Protein AF-A0A9D5U4F7-F1 (afdb_monomer)

Nearest PDB structures (foldseek):
  3nb6-assembly1_A-2  TM=9.562E-01  e=4.832E-17  Aquifex aeolicus
  2oqo-assembly1_A-2  TM=9.606E-01  e=8.801E-17  Aquifex aeolicus VF5
  3d3h-assembly1_A-2  TM=9.592E-01  e=6.984E-16  Aquifex aeolicus
  3dwk-assembly3_C  TM=5.658E-01  e=3.679E-17  Staphylococcus aureus subsp. aureus COL
  3dwk-assembly2_B  TM=5.567E-01  e=3.885E-17  Staphylococcus aureus subsp. aureus COL

Structure (mmCIF, N/CA/C/O backbone):
data_AF-A0A9D5U4F7-F1
#
_entry.id   AF-A0A9D5U4F7-F1
#
loop_
_atom_site.group_PDB
_atom_site.id
_atom_site.type_symbol
_atom_site.label_atom_id
_atom_site.label_alt_id
_atom_site.label_comp_id
_atom_site.label_asym_id
_atom_site.label_entity_id
_atom_site.label_seq_id
_atom_site.pdbx_PDB_ins_code
_atom_site.Cartn_x
_atom_site.Cartn_y
_atom_site.Cartn_z
_atom_site.occupancy
_atom_site.B_iso_or_equiv
_atom_site.auth_seq_id
_atom_site.auth_comp_id
_atom_site.auth_asym_id
_atom_site.auth_atom_id
_atom_site.pdbx_PDB_model_num
ATOM 1 N N . MET A 1 1 ? -45.284 -42.918 117.172 1.00 39.88 1 MET A N 1
ATOM 2 C CA . MET A 1 1 ? -44.392 -43.970 116.639 1.00 39.88 1 MET A CA 1
ATOM 3 C C . MET A 1 1 ? -43.752 -43.492 115.334 1.00 39.88 1 MET A C 1
ATOM 5 O O . MET A 1 1 ? -44.477 -43.118 114.431 1.00 39.88 1 MET A O 1
ATOM 9 N N . LEU A 1 2 ? -42.412 -43.525 115.285 1.00 42.97 2 LEU A N 1
ATOM 10 C CA . LEU A 1 2 ? -41.530 -43.854 114.144 1.00 42.97 2 LEU A CA 1
ATOM 11 C C . LEU A 1 2 ? -41.512 -43.030 112.828 1.00 42.97 2 LEU A C 1
ATOM 13 O O . LEU A 1 2 ? -42.333 -43.241 111.948 1.00 42.97 2 LEU A O 1
ATOM 17 N N . ARG A 1 3 ? -40.383 -42.309 112.652 1.00 39.97 3 ARG A N 1
ATOM 18 C CA . ARG A 1 3 ? -39.418 -42.250 111.504 1.00 39.97 3 ARG A CA 1
ATOM 19 C C . ARG A 1 3 ? -39.097 -40.802 111.094 1.00 39.97 3 ARG A C 1
ATOM 21 O O . ARG A 1 3 ? -39.955 -40.081 110.624 1.00 39.97 3 ARG A O 1
ATOM 28 N N . LYS A 1 4 ? -37.924 -40.271 111.465 1.00 44.06 4 LYS A N 1
ATOM 29 C CA . LYS A 1 4 ? -36.566 -40.411 110.871 1.00 44.06 4 LYS A CA 1
ATOM 30 C C . LYS A 1 4 ? -36.305 -39.491 109.658 1.00 44.06 4 LYS A C 1
ATOM 32 O O . LYS A 1 4 ? -36.688 -39.829 108.553 1.00 44.06 4 LYS A O 1
ATOM 37 N N . ARG A 1 5 ? -35.433 -38.502 109.927 1.00 40.47 5 ARG A N 1
ATOM 38 C CA . ARG A 1 5 ? -34.208 -38.094 109.192 1.00 40.47 5 ARG A CA 1
ATOM 39 C C . ARG A 1 5 ? -34.311 -37.478 107.786 1.00 40.47 5 ARG A C 1
ATOM 41 O O . ARG A 1 5 ? -35.040 -37.958 106.938 1.00 40.47 5 ARG A O 1
ATOM 48 N N . SER A 1 6 ? -33.318 -36.602 107.540 1.00 38.28 6 SER A N 1
ATOM 49 C CA . SER A 1 6 ? -32.825 -36.095 106.241 1.00 38.28 6 SER A CA 1
ATOM 50 C C . SER A 1 6 ? -33.600 -34.857 105.774 1.00 38.28 6 SER A C 1
ATOM 52 O O . SER A 1 6 ? -34.804 -34.929 105.640 1.00 38.28 6 SER A O 1
ATOM 54 N N . GLN A 1 7 ? -33.043 -33.661 105.585 1.00 40.91 7 GLN A N 1
ATOM 55 C CA . GLN A 1 7 ? -31.764 -33.262 104.994 1.00 40.91 7 GLN A CA 1
ATOM 56 C C . GLN A 1 7 ? -31.444 -31.842 105.512 1.00 40.91 7 GLN A C 1
ATOM 58 O O . GLN A 1 7 ? -32.323 -30.994 105.593 1.00 40.91 7 GLN A O 1
ATOM 63 N N . ARG A 1 8 ? -30.240 -31.623 106.054 1.00 36.81 8 ARG A N 1
ATOM 64 C CA . ARG A 1 8 ? -29.193 -30.778 105.438 1.00 36.81 8 ARG A CA 1
ATOM 65 C C . ARG A 1 8 ? -29.660 -29.344 105.158 1.00 36.81 8 ARG A C 1
ATOM 67 O O . ARG A 1 8 ? -30.372 -29.082 104.209 1.00 36.81 8 ARG A O 1
ATOM 74 N N . GLN A 1 9 ? -29.289 -28.431 106.052 1.00 36.09 9 GLN A N 1
ATOM 75 C CA . GLN A 1 9 ? -28.146 -27.524 105.857 1.00 36.09 9 GLN A CA 1
ATOM 76 C C . GLN A 1 9 ? -28.488 -26.331 104.965 1.00 36.09 9 GLN A C 1
ATOM 78 O O . GLN A 1 9 ? -28.710 -26.496 103.776 1.00 36.09 9 GLN A O 1
ATOM 83 N N . LYS A 1 10 ? -28.288 -25.145 105.557 1.00 39.25 10 LYS A N 1
ATOM 84 C CA . LYS A 1 10 ? -28.115 -23.841 104.903 1.00 39.25 10 LYS A CA 1
ATOM 85 C C . LYS A 1 10 ? -29.409 -23.254 104.320 1.00 39.25 10 LYS A C 1
ATOM 87 O O . LYS A 1 10 ? -30.160 -23.922 103.642 1.00 39.25 10 LYS A O 1
ATOM 92 N N . ALA A 1 11 ? -29.717 -21.987 104.514 1.00 38.16 11 ALA A N 1
ATOM 93 C CA . ALA A 1 11 ? -29.104 -20.989 105.363 1.00 38.16 11 ALA A CA 1
ATOM 94 C C . ALA A 1 11 ? -30.145 -19.895 105.602 1.00 38.16 11 ALA A C 1
ATOM 96 O O . ALA A 1 11 ? -30.956 -19.576 104.738 1.00 38.16 11 ALA A O 1
ATOM 97 N N . ARG A 1 12 ? -30.075 -19.327 106.805 1.00 44.12 12 ARG A N 1
ATOM 98 C CA . ARG A 1 12 ? -30.523 -17.971 107.123 1.00 44.12 12 ARG A CA 1
ATOM 99 C C . ARG A 1 12 ? -30.082 -16.993 106.029 1.00 44.12 12 ARG A C 1
ATOM 101 O O . ARG A 1 12 ? -28.881 -16.902 105.799 1.00 44.12 12 ARG A O 1
ATOM 108 N N . ALA A 1 13 ? -31.029 -16.265 105.443 1.00 41.53 13 ALA A N 1
ATOM 109 C CA . ALA A 1 13 ? -30.915 -14.848 105.073 1.00 41.53 13 ALA A CA 1
ATOM 110 C C . ALA A 1 13 ? -32.144 -14.426 104.244 1.00 41.53 13 ALA A C 1
ATOM 112 O O . ALA A 1 13 ? -32.143 -14.474 103.021 1.00 41.53 13 ALA A O 1
ATOM 113 N N . ALA A 1 14 ? -33.196 -14.014 104.939 1.00 41.78 14 ALA A N 1
ATOM 114 C CA . ALA A 1 14 ? -34.310 -13.215 104.435 1.00 41.78 14 ALA A CA 1
ATOM 115 C C . ALA A 1 14 ? -34.317 -11.987 105.368 1.00 41.78 14 ALA A C 1
ATOM 117 O O . ALA A 1 14 ? -34.190 -12.172 106.574 1.00 41.78 14 ALA A O 1
ATOM 118 N N . THR A 1 15 ? -34.343 -10.720 104.973 1.00 41.03 15 THR A N 1
ATOM 119 C CA . THR A 1 15 ? -34.657 -10.052 103.711 1.00 41.03 15 THR A CA 1
ATOM 120 C C . THR A 1 15 ? -34.052 -8.649 103.844 1.00 41.03 15 THR A C 1
ATOM 122 O O . THR A 1 15 ? -34.339 -7.971 104.829 1.00 41.03 15 THR A O 1
ATOM 125 N N . GLN A 1 16 ? -33.214 -8.206 102.904 1.00 43.56 16 GLN A N 1
ATOM 126 C CA . GLN A 1 16 ? -32.783 -6.806 102.806 1.00 43.56 16 GLN A CA 1
ATOM 127 C C . GLN A 1 16 ? -33.461 -6.188 101.582 1.00 43.56 16 GLN A C 1
ATOM 129 O O . GLN A 1 16 ? -33.411 -6.737 100.484 1.00 43.56 16 GLN A O 1
ATOM 134 N N . VAL A 1 17 ? -34.161 -5.085 101.824 1.00 49.75 17 VAL A N 1
ATOM 135 C CA . VAL A 1 17 ? -34.948 -4.309 100.863 1.00 49.75 17 VAL A CA 1
ATOM 136 C C . VAL A 1 17 ? -34.015 -3.691 99.815 1.00 49.75 17 VAL A C 1
ATOM 138 O O . VAL A 1 17 ? -33.079 -2.980 100.173 1.00 49.75 17 VAL A O 1
ATOM 141 N N . ALA A 1 18 ? -34.266 -3.963 98.532 1.00 42.72 18 ALA A N 1
ATOM 142 C CA . ALA A 1 18 ? -33.526 -3.391 97.408 1.00 42.72 18 ALA A CA 1
ATOM 143 C C . ALA A 1 18 ? -34.129 -2.037 96.985 1.00 42.72 18 ALA A C 1
ATOM 145 O O . ALA A 1 18 ? -35.325 -1.942 96.708 1.00 42.72 18 ALA A O 1
ATOM 146 N N . ALA A 1 19 ? -33.288 -1.002 96.937 1.00 50.06 19 ALA A N 1
ATOM 147 C CA . ALA A 1 19 ? -33.568 0.295 96.319 1.00 50.06 19 ALA A CA 1
ATOM 148 C C . ALA A 1 19 ? -33.338 0.224 94.789 1.00 50.06 19 ALA A C 1
ATOM 150 O O . ALA A 1 19 ? -32.567 -0.628 94.344 1.00 50.06 19 ALA A O 1
ATOM 151 N N . PRO A 1 20 ? -33.975 1.086 93.970 1.00 50.06 20 PRO A N 1
ATOM 152 C CA . PRO A 1 20 ? -33.867 1.010 92.514 1.00 50.06 20 PRO A CA 1
ATOM 153 C C . PRO A 1 20 ? -32.478 1.456 92.029 1.00 50.06 20 PRO A C 1
ATOM 155 O O . PRO A 1 20 ? -31.999 2.530 92.393 1.00 50.06 20 PRO A O 1
ATOM 158 N N . GLU A 1 21 ? -31.839 0.630 91.196 1.00 51.25 21 GLU A N 1
ATOM 159 C CA . GLU A 1 21 ? -30.579 0.948 90.516 1.00 51.25 21 GLU A CA 1
ATOM 160 C C . GLU A 1 21 ? -30.762 2.108 89.523 1.00 51.25 21 GLU A C 1
ATOM 162 O O . GLU A 1 21 ? -31.685 2.131 88.706 1.00 51.25 21 GLU A O 1
ATOM 167 N N . SER A 1 22 ? -29.855 3.080 89.582 1.00 58.41 22 SER A N 1
ATOM 168 C CA . SER A 1 22 ? -29.706 4.150 88.598 1.00 58.41 22 SER A CA 1
ATOM 169 C C . SER A 1 22 ? -29.160 3.605 87.265 1.00 58.41 22 SER A C 1
ATOM 171 O O . SER A 1 22 ? -28.350 2.675 87.264 1.00 58.41 22 SER A O 1
ATOM 173 N N . PRO A 1 23 ? -29.566 4.165 86.106 1.00 62.59 23 PRO A N 1
ATOM 174 C CA . PRO A 1 23 ? -29.132 3.651 84.810 1.00 62.59 23 PRO A CA 1
ATOM 175 C C . PRO A 1 23 ? -27.621 3.871 84.599 1.00 62.59 23 PRO A C 1
ATOM 177 O O . PRO A 1 23 ? -27.076 4.885 85.050 1.00 62.59 23 PRO A O 1
ATOM 180 N N . PRO A 1 24 ? -26.925 2.958 83.893 1.00 63.41 24 PRO A N 1
ATOM 181 C CA . PRO A 1 24 ? -25.487 3.059 83.677 1.00 63.41 24 PRO A CA 1
ATOM 182 C C . PRO A 1 24 ? -25.138 4.276 82.800 1.00 63.41 24 PRO A C 1
ATOM 184 O O . PRO A 1 24 ? -25.905 4.641 81.903 1.00 63.41 24 PRO A O 1
ATOM 187 N N . PRO A 1 25 ? -23.970 4.914 83.004 1.00 59.31 25 PRO A N 1
ATOM 188 C CA . PRO A 1 25 ? -23.570 6.070 82.213 1.00 59.31 25 PRO A CA 1
ATOM 189 C C . PRO A 1 25 ? -23.329 5.664 80.752 1.00 59.31 25 PRO A C 1
ATOM 191 O O . PRO A 1 25 ? -22.625 4.694 80.468 1.00 59.31 25 PRO A O 1
ATOM 194 N N . ALA A 1 26 ? -23.886 6.433 79.813 1.00 62.81 26 ALA A N 1
ATOM 195 C CA . ALA A 1 26 ? -23.718 6.208 78.380 1.00 62.81 26 ALA A CA 1
ATOM 196 C C . ALA A 1 26 ? -22.226 6.143 77.991 1.00 62.81 26 ALA A C 1
ATOM 198 O O . ALA A 1 26 ? -21.452 7.073 78.250 1.00 62.81 26 ALA A O 1
ATOM 199 N N . ALA A 1 27 ? -21.826 5.040 77.351 1.00 60.78 27 ALA A N 1
ATOM 200 C CA . ALA A 1 27 ? -20.460 4.806 76.900 1.00 60.78 27 ALA A CA 1
ATOM 201 C C . ALA A 1 27 ? -20.005 5.922 75.942 1.00 60.78 27 ALA A C 1
ATOM 203 O O . ALA A 1 27 ? -20.540 6.095 74.845 1.00 60.78 27 ALA A O 1
ATOM 204 N N . ARG A 1 28 ? -18.993 6.698 76.349 1.00 59.66 28 ARG A N 1
ATOM 205 C CA . ARG A 1 28 ? -18.384 7.726 75.492 1.00 59.66 28 ARG A CA 1
ATOM 206 C C . ARG A 1 28 ? -17.722 7.038 74.285 1.00 59.66 28 ARG A C 1
ATOM 208 O O . ARG A 1 28 ? -16.939 6.111 74.493 1.00 59.66 28 ARG A O 1
ATOM 215 N N . PRO A 1 29 ? -17.968 7.478 73.036 1.00 55.00 29 PRO A N 1
ATOM 216 C CA . PRO A 1 29 ? -17.377 6.841 71.863 1.00 55.00 29 PRO A CA 1
ATOM 217 C C . PRO A 1 29 ? -15.839 6.919 71.917 1.00 55.00 29 PRO A C 1
ATOM 219 O O . PRO A 1 29 ? -15.290 7.938 72.356 1.00 55.00 29 PRO A O 1
ATOM 222 N N . PRO A 1 30 ? -15.114 5.877 71.465 1.00 58.00 30 PRO A N 1
ATOM 223 C CA . PRO A 1 30 ? -13.665 5.797 71.606 1.00 58.00 30 PRO A CA 1
ATOM 224 C C . PRO A 1 30 ? -12.981 6.948 70.857 1.00 58.00 30 PRO A C 1
ATOM 226 O O . PRO A 1 30 ? -13.099 7.095 69.637 1.00 58.00 30 PRO A O 1
ATOM 229 N N . ARG A 1 31 ? -12.225 7.769 71.598 1.00 57.84 31 ARG A N 1
ATOM 230 C CA . ARG A 1 31 ? -11.552 8.990 71.110 1.00 57.84 31 ARG A CA 1
ATOM 231 C C . ARG A 1 31 ? -10.548 8.744 69.964 1.00 57.84 31 ARG A C 1
ATOM 233 O O . ARG A 1 31 ? -10.214 9.685 69.248 1.00 57.84 31 ARG A O 1
ATOM 240 N N . GLY A 1 32 ? -10.117 7.499 69.734 1.00 61.47 32 GLY A N 1
ATOM 241 C CA . GLY A 1 32 ? -9.199 7.115 68.649 1.00 61.47 32 GLY A CA 1
ATOM 242 C C . GLY A 1 32 ? -9.834 7.048 67.253 1.00 61.47 32 GLY A C 1
ATOM 243 O O . GLY A 1 32 ? -9.180 7.389 66.270 1.00 61.47 32 GLY A O 1
ATOM 244 N N . ARG A 1 33 ? -11.125 6.703 67.139 1.00 64.19 33 ARG A N 1
ATOM 245 C CA . ARG A 1 33 ? -11.795 6.497 65.836 1.00 64.19 33 ARG A CA 1
ATOM 246 C C . ARG A 1 33 ? -11.886 7.791 65.017 1.00 64.19 33 ARG A C 1
ATOM 248 O O . ARG A 1 33 ? -11.696 7.780 63.807 1.00 64.19 33 ARG A O 1
ATOM 255 N N . ARG A 1 34 ? -12.082 8.931 65.695 1.00 72.00 34 ARG A N 1
ATOM 256 C CA . ARG A 1 34 ? -12.106 10.270 65.074 1.00 72.00 34 ARG A CA 1
ATOM 257 C C . ARG A 1 34 ? -10.732 10.727 64.566 1.00 72.00 34 ARG A C 1
ATOM 259 O O . ARG A 1 34 ? -10.685 11.508 63.624 1.00 72.00 34 ARG A O 1
ATOM 266 N N . ARG A 1 35 ? -9.626 10.258 65.160 1.00 77.19 35 ARG A N 1
ATOM 267 C CA . ARG A 1 35 ? -8.260 10.578 64.699 1.00 77.19 35 ARG A CA 1
ATOM 268 C C . ARG A 1 35 ? -7.902 9.792 63.436 1.00 77.19 35 ARG A C 1
ATOM 270 O O . ARG A 1 35 ? -7.452 10.400 62.475 1.00 77.19 35 ARG A O 1
ATOM 277 N N . TRP A 1 36 ? -8.203 8.492 63.397 1.00 77.94 36 TRP A N 1
ATOM 278 C CA . TRP A 1 36 ? -8.012 7.660 62.199 1.00 77.94 36 TRP A CA 1
ATOM 279 C C . TRP A 1 36 ? -8.875 8.111 61.017 1.00 77.94 36 TRP A C 1
ATOM 281 O O . TRP A 1 36 ? -8.375 8.183 59.903 1.00 77.94 36 TRP A O 1
ATOM 291 N N . LEU A 1 37 ? -10.130 8.508 61.261 1.00 82.88 37 LEU A N 1
ATOM 292 C CA . LEU A 1 37 ? -10.989 9.104 60.228 1.00 82.88 37 LEU A CA 1
ATOM 293 C C . LEU A 1 37 ? -10.410 10.413 59.667 1.00 82.88 37 LEU A C 1
ATOM 295 O O . LEU A 1 37 ? -10.431 10.614 58.459 1.00 82.88 37 LEU A O 1
ATOM 299 N N . ARG A 1 38 ? -9.854 11.290 60.517 1.00 86.44 38 ARG A N 1
ATOM 300 C CA . ARG A 1 38 ? -9.197 12.532 60.067 1.00 86.44 38 ARG A CA 1
ATOM 301 C C . ARG A 1 38 ? -7.922 12.260 59.268 1.00 86.44 38 ARG A C 1
ATOM 303 O O . ARG A 1 38 ? -7.699 12.941 58.278 1.00 86.44 38 ARG A O 1
ATOM 310 N N . LEU A 1 39 ? -7.124 11.266 59.663 1.00 88.50 39 LEU A N 1
ATOM 311 C CA . LEU A 1 39 ? -5.921 10.857 58.928 1.00 88.50 39 LEU A CA 1
ATOM 312 C C . LEU A 1 39 ? -6.264 10.211 57.581 1.00 88.50 39 LEU A C 1
ATOM 314 O O . LEU A 1 39 ? -5.661 10.566 56.578 1.00 88.50 39 LEU A O 1
ATOM 318 N N . ALA A 1 40 ? -7.264 9.327 57.534 1.00 87.44 40 ALA A N 1
ATOM 319 C CA . ALA A 1 40 ? -7.744 8.729 56.289 1.00 87.44 40 ALA A CA 1
ATOM 320 C C . ALA A 1 40 ? -8.331 9.785 55.340 1.00 87.44 40 ALA A C 1
ATOM 322 O O . ALA A 1 40 ? -8.060 9.762 54.145 1.00 87.44 40 ALA A O 1
ATOM 323 N N . MET A 1 41 ? -9.083 10.751 55.875 1.00 89.06 41 MET A N 1
ATOM 324 C CA . MET A 1 41 ? -9.636 11.855 55.092 1.00 89.06 41 MET A CA 1
ATOM 325 C C . MET A 1 41 ? -8.544 12.810 54.595 1.00 89.06 41 MET A C 1
ATOM 327 O O . MET A 1 41 ? -8.599 13.222 53.444 1.00 89.06 41 MET A O 1
ATOM 331 N N . ALA A 1 42 ? -7.526 13.108 55.410 1.00 90.19 42 ALA A N 1
ATOM 332 C CA . ALA A 1 42 ? -6.361 13.890 54.991 1.00 90.19 42 ALA A CA 1
ATOM 333 C C . ALA A 1 42 ? -5.522 13.160 53.930 1.00 90.19 42 ALA A C 1
ATOM 335 O O . ALA A 1 42 ? -5.080 13.787 52.974 1.00 90.19 42 ALA A O 1
ATOM 336 N N . ALA A 1 43 ? -5.351 11.841 54.054 1.00 89.06 43 ALA A N 1
ATOM 337 C CA . ALA A 1 43 ? -4.671 11.017 53.058 1.00 89.06 43 ALA A CA 1
ATOM 338 C C . ALA A 1 43 ? -5.451 10.953 51.737 1.00 89.06 43 ALA A C 1
ATOM 340 O O . ALA A 1 43 ? -4.851 11.077 50.674 1.00 89.06 43 ALA A O 1
ATOM 341 N N . LEU A 1 44 ? -6.782 10.830 51.790 1.00 93.06 44 LEU A N 1
ATOM 342 C CA . LEU A 1 44 ? -7.640 10.902 50.607 1.00 93.06 44 LEU A CA 1
ATOM 343 C C . LEU A 1 44 ? -7.563 12.284 49.945 1.00 93.06 44 LEU A C 1
ATOM 345 O O . LEU A 1 44 ? -7.439 12.366 48.730 1.00 93.06 44 LEU A O 1
ATOM 349 N N . LEU A 1 45 ? -7.587 13.367 50.726 1.00 94.25 45 LEU A N 1
ATOM 350 C CA . LEU A 1 45 ? -7.434 14.732 50.212 1.00 94.25 45 LEU A CA 1
ATOM 351 C C . LEU A 1 45 ? -6.059 14.942 49.572 1.00 94.25 45 LEU A C 1
ATOM 353 O O . LEU A 1 45 ? -5.982 15.473 48.470 1.00 94.25 45 LEU A O 1
ATOM 357 N N . ALA A 1 46 ? -4.988 14.477 50.216 1.00 91.00 46 ALA A N 1
ATOM 358 C CA . ALA A 1 46 ? -3.641 14.519 49.657 1.00 91.00 46 ALA A CA 1
ATOM 359 C C . ALA A 1 46 ? -3.551 13.708 48.357 1.00 91.00 46 ALA A C 1
ATOM 361 O O . ALA A 1 46 ? -3.006 14.198 47.373 1.00 91.00 46 ALA A O 1
ATOM 362 N N . TYR A 1 47 ? -4.150 12.514 48.317 1.00 93.25 47 TYR A N 1
ATOM 363 C CA . TYR A 1 47 ? -4.253 11.710 47.102 1.00 93.25 47 TYR A CA 1
ATOM 364 C C . TYR A 1 47 ? -5.007 12.450 45.991 1.00 93.25 47 TYR A C 1
ATOM 366 O O . TYR A 1 47 ? -4.512 12.518 44.874 1.00 93.25 47 TYR A O 1
ATOM 374 N N . MET A 1 48 ? -6.156 13.058 46.292 1.00 93.56 48 MET A N 1
ATOM 375 C CA . MET A 1 48 ? -6.946 13.824 45.322 1.00 93.56 48 MET A CA 1
ATOM 376 C C . MET A 1 48 ? -6.193 15.055 44.808 1.00 93.56 48 MET A C 1
ATOM 378 O O . MET A 1 48 ? -6.264 15.352 43.617 1.00 93.56 48 MET A O 1
ATOM 382 N N . VAL A 1 49 ? -5.444 15.755 45.669 1.00 94.19 49 VAL A N 1
ATOM 383 C CA . VAL A 1 49 ? -4.602 16.895 45.271 1.00 94.19 49 VAL A CA 1
ATOM 384 C C . VAL A 1 49 ? -3.463 16.425 44.372 1.00 94.19 49 VAL A C 1
ATOM 386 O O . VAL A 1 49 ? -3.292 16.973 43.288 1.00 94.19 49 VAL A O 1
ATOM 389 N N . VAL A 1 50 ? -2.728 15.380 44.763 1.00 91.00 50 VAL A N 1
ATOM 390 C CA . VAL A 1 50 ? -1.646 14.809 43.943 1.00 91.00 50 VAL A CA 1
ATOM 391 C C . VAL A 1 50 ? -2.191 14.312 42.605 1.00 91.00 50 VAL A C 1
ATOM 393 O O . VAL A 1 50 ? -1.627 14.629 41.564 1.00 91.00 50 VAL A O 1
ATOM 396 N N . PHE A 1 51 ? -3.319 13.602 42.607 1.00 92.38 51 PHE A N 1
ATOM 397 C CA . PHE A 1 51 ? -3.990 13.147 41.394 1.00 92.38 51 PHE A CA 1
ATOM 398 C C . PHE A 1 51 ? -4.407 14.320 40.501 1.00 92.38 51 PHE A C 1
ATOM 400 O O . PHE A 1 51 ? -4.176 14.271 39.299 1.00 92.38 51 PHE A O 1
ATOM 407 N N . SER A 1 52 ? -4.952 15.398 41.073 1.00 91.25 52 SER A N 1
ATOM 408 C CA . SER A 1 52 ? -5.353 16.594 40.318 1.00 91.25 52 SER A CA 1
ATOM 409 C C . SER A 1 52 ? -4.153 17.335 39.727 1.00 91.25 52 SER A C 1
ATOM 411 O O . SER A 1 52 ? -4.222 17.782 38.587 1.00 91.25 52 SER A O 1
ATOM 413 N N . VAL A 1 53 ? -3.040 17.434 40.462 1.00 92.31 53 VAL A N 1
ATOM 414 C CA . VAL A 1 53 ? -1.789 18.024 39.957 1.00 92.31 53 VAL A CA 1
ATOM 415 C C . VAL A 1 53 ? -1.214 17.171 38.829 1.00 92.31 53 VAL A C 1
ATOM 417 O O . VAL A 1 53 ? -0.873 17.707 37.781 1.00 92.31 53 VAL A O 1
ATOM 420 N N . LEU A 1 54 ? -1.154 15.847 38.999 1.00 88.50 54 LEU A N 1
ATOM 421 C CA . LEU A 1 54 ? -0.686 14.932 37.955 1.00 88.50 54 LEU A CA 1
ATOM 422 C C . LEU A 1 54 ? -1.592 14.962 36.721 1.00 88.50 54 LEU A C 1
ATOM 424 O O . LEU A 1 54 ? -1.092 14.957 35.600 1.00 88.50 54 LEU A O 1
ATOM 428 N N . LEU A 1 55 ? -2.910 15.039 36.915 1.00 90.81 55 LEU A N 1
ATOM 429 C CA . LEU A 1 55 ? -3.874 15.188 35.830 1.00 90.81 55 LEU A CA 1
ATOM 430 C C . LEU A 1 55 ? -3.687 16.527 35.112 1.00 90.81 55 LEU A C 1
ATOM 432 O O . LEU A 1 55 ? -3.675 16.548 33.888 1.00 90.81 55 LEU A O 1
ATOM 436 N N . GLY A 1 56 ? -3.495 17.622 35.851 1.00 90.56 56 GLY A N 1
ATOM 437 C CA . GLY A 1 56 ? -3.240 18.949 35.292 1.00 90.56 56 GLY A CA 1
ATOM 438 C C . GLY A 1 56 ? -1.935 19.011 34.498 1.00 90.56 56 GLY A C 1
ATOM 439 O O . GLY A 1 56 ? -1.933 19.509 33.378 1.00 90.56 56 GLY A O 1
ATOM 440 N N . LEU A 1 57 ? -0.849 18.442 35.029 1.00 89.06 57 LEU A N 1
ATOM 441 C CA . LEU A 1 57 ? 0.431 18.316 34.324 1.00 89.06 57 LEU A CA 1
ATOM 442 C C . LEU A 1 57 ? 0.308 17.429 33.081 1.00 89.06 57 LEU A C 1
ATOM 444 O O . LEU A 1 57 ? 0.832 17.774 32.027 1.00 89.06 57 LEU A O 1
ATOM 448 N N . GLY A 1 58 ? -0.419 16.313 33.180 1.00 82.25 58 GLY A N 1
ATOM 449 C CA . GLY A 1 58 ? -0.704 15.443 32.042 1.00 82.25 58 GLY A CA 1
ATOM 450 C C . GLY A 1 58 ? -1.520 16.152 30.962 1.00 82.25 58 GLY A C 1
ATOM 451 O O . GLY A 1 58 ? -1.206 16.028 29.783 1.00 82.25 58 GLY A O 1
ATOM 452 N N . LEU A 1 59 ? -2.526 16.937 31.352 1.00 85.38 59 LEU A N 1
ATOM 453 C CA . LEU A 1 59 ? -3.342 17.717 30.425 1.00 85.38 59 LEU A CA 1
ATOM 454 C C . LEU A 1 59 ? -2.516 18.824 29.760 1.00 85.38 59 LEU A C 1
ATOM 456 O O . LEU A 1 59 ? -2.599 18.979 28.549 1.00 85.38 59 LEU A O 1
ATOM 460 N N . ALA A 1 60 ? -1.681 19.537 30.522 1.00 84.50 60 ALA A N 1
ATOM 461 C CA . ALA A 1 60 ? -0.767 20.545 29.988 1.00 84.50 60 ALA A CA 1
ATOM 462 C C . ALA A 1 60 ? 0.224 19.937 28.983 1.00 84.50 60 ALA A C 1
ATOM 464 O O . ALA A 1 60 ? 0.417 20.489 27.907 1.00 84.50 60 ALA A O 1
ATOM 465 N N . TYR A 1 61 ? 0.780 18.763 29.290 1.00 84.19 61 TYR A N 1
ATOM 466 C CA . TYR A 1 61 ? 1.658 18.036 28.373 1.00 84.19 61 TYR A CA 1
ATOM 467 C C . TYR A 1 61 ? 0.933 17.587 27.095 1.00 84.19 61 TYR A C 1
ATOM 469 O O . TYR A 1 61 ? 1.482 17.683 26.003 1.00 84.19 61 TYR A O 1
ATOM 477 N N . VAL A 1 62 ? -0.323 17.138 27.198 1.00 81.19 62 VAL A N 1
ATOM 478 C CA . VAL A 1 62 ? -1.136 16.839 26.010 1.00 81.19 62 VAL A CA 1
ATOM 479 C C . VAL A 1 62 ? -1.385 18.106 25.193 1.00 81.19 62 VAL A C 1
ATOM 481 O O . VAL A 1 62 ? -1.240 18.051 23.979 1.00 81.19 62 VAL A O 1
ATOM 484 N N . MET A 1 63 ? -1.720 19.235 25.821 1.00 81.31 63 MET A N 1
ATOM 485 C CA . MET A 1 63 ? -1.937 20.504 25.114 1.00 81.31 63 MET A CA 1
ATOM 486 C C . MET A 1 63 ? -0.682 20.977 24.369 1.00 81.31 63 MET A C 1
ATOM 488 O O . MET A 1 63 ? -0.796 21.365 23.212 1.00 81.31 63 MET A O 1
ATOM 492 N N . ASP A 1 64 ? 0.500 20.848 24.974 1.00 82.44 64 ASP A N 1
ATOM 493 C CA . ASP A 1 64 ? 1.791 21.129 24.326 1.00 82.44 64 ASP A CA 1
ATOM 494 C C . ASP A 1 64 ? 2.014 20.249 23.078 1.00 82.44 64 ASP A C 1
ATOM 496 O O . ASP A 1 64 ? 2.332 20.742 21.993 1.00 82.44 64 ASP A O 1
ATOM 500 N N . ILE A 1 65 ? 1.722 18.943 23.177 1.00 77.62 65 ILE A N 1
ATOM 501 C CA . ILE A 1 65 ? 1.741 18.046 22.011 1.00 77.62 65 ILE A CA 1
ATOM 502 C C . ILE A 1 65 ? 0.763 18.537 20.939 1.00 77.62 65 ILE A C 1
ATOM 504 O O . ILE A 1 65 ? 1.117 18.535 19.761 1.00 77.62 65 ILE A O 1
ATOM 508 N N . LEU A 1 66 ? -0.451 18.942 21.321 1.00 75.38 66 LEU A N 1
ATOM 509 C CA . LEU A 1 66 ? -1.479 19.384 20.379 1.00 75.38 66 LEU A CA 1
ATOM 510 C C . LEU A 1 66 ? -1.099 20.672 19.643 1.00 75.38 66 LEU A C 1
ATOM 512 O O . LEU A 1 66 ? -1.346 20.755 18.444 1.00 75.38 66 LEU A O 1
ATOM 516 N N . GLU A 1 67 ? -0.475 21.639 20.312 1.00 75.50 67 GLU A N 1
ATOM 517 C CA . GLU A 1 67 ? 0.038 22.855 19.665 1.00 75.50 67 GLU A CA 1
ATOM 518 C C . GLU A 1 67 ? 1.156 22.527 18.664 1.00 75.50 67 GLU A C 1
ATOM 520 O O . GLU A 1 67 ? 1.223 23.096 17.574 1.00 75.50 67 GLU A O 1
ATOM 525 N N . SER A 1 68 ? 1.980 21.517 18.956 1.00 75.19 68 SER A N 1
ATOM 526 C CA . SER A 1 68 ? 3.021 21.062 18.027 1.00 75.19 68 SER A CA 1
ATOM 527 C C . SER A 1 68 ? 2.495 20.353 16.759 1.00 75.19 68 SER A C 1
ATOM 529 O O . SER A 1 68 ? 3.292 20.019 15.878 1.00 75.19 68 SER A O 1
ATOM 531 N N . LEU A 1 69 ? 1.177 20.117 16.637 1.00 71.50 69 LEU A N 1
ATOM 532 C CA . LEU A 1 69 ? 0.542 19.434 15.495 1.00 71.50 69 LEU A CA 1
ATOM 533 C C . LEU A 1 69 ? 0.126 20.365 14.347 1.00 71.50 69 LEU A C 1
ATOM 535 O O . LEU A 1 69 ? -0.235 19.872 13.277 1.00 71.50 69 LEU A O 1
ATOM 539 N N . ASP A 1 70 ? 0.195 21.686 14.507 1.00 69.25 70 ASP A N 1
ATOM 540 C CA . ASP A 1 70 ? -0.187 22.632 13.446 1.00 69.25 70 ASP A CA 1
ATOM 541 C C . ASP A 1 70 ? 0.555 22.409 12.107 1.00 69.25 70 ASP A C 1
ATOM 543 O O . ASP A 1 70 ? -0.095 22.385 11.054 1.00 69.25 70 ASP A O 1
ATOM 547 N N . PRO A 1 71 ? 1.879 22.139 12.084 1.00 70.69 71 PRO A N 1
ATOM 548 C CA . PRO A 1 71 ? 2.583 21.824 10.840 1.00 70.69 71 PRO A CA 1
ATOM 549 C C . PRO A 1 71 ? 2.110 20.516 10.192 1.00 70.69 71 PRO A C 1
ATOM 551 O O . PRO A 1 71 ? 2.122 20.385 8.970 1.00 70.69 71 PRO A O 1
ATOM 554 N N . GLU A 1 72 ? 1.710 19.533 10.998 1.00 70.38 72 GLU A N 1
ATOM 555 C CA . GLU A 1 72 ? 1.199 18.238 10.544 1.00 70.38 72 GLU A CA 1
ATOM 556 C C . GLU A 1 72 ? -0.203 18.374 9.926 1.00 70.38 72 GLU A C 1
ATOM 558 O O . GLU A 1 72 ? -0.489 17.785 8.882 1.00 70.38 72 GLU A O 1
ATOM 563 N N . LEU A 1 73 ? -1.050 19.228 10.506 1.00 67.38 73 LEU A N 1
ATOM 564 C CA . LEU A 1 73 ? -2.368 19.572 9.967 1.00 67.38 73 LEU A CA 1
ATOM 565 C C . LEU A 1 73 ? -2.266 20.316 8.628 1.00 67.38 73 LEU A C 1
ATOM 567 O O . LEU A 1 73 ? -2.994 19.991 7.690 1.00 67.38 73 LEU A O 1
ATOM 571 N N . ALA A 1 74 ? -1.323 21.251 8.493 1.00 67.81 74 ALA A N 1
ATOM 572 C CA . ALA A 1 74 ? -1.076 21.946 7.227 1.00 67.81 74 ALA A CA 1
ATOM 573 C C . ALA A 1 74 ? -0.601 20.992 6.110 1.00 67.81 74 ALA A C 1
ATOM 575 O O . ALA A 1 74 ? -0.929 21.176 4.932 1.00 67.81 74 ALA A O 1
ATOM 576 N N . ARG A 1 75 ? 0.136 19.928 6.467 1.00 67.38 75 ARG A N 1
ATOM 577 C CA . ARG A 1 75 ? 0.541 18.879 5.517 1.00 67.38 75 ARG A CA 1
ATOM 578 C C . ARG A 1 75 ? -0.640 18.058 5.008 1.00 67.38 75 ARG A C 1
ATOM 580 O O . ARG A 1 75 ? -0.580 17.636 3.862 1.00 67.38 75 ARG A O 1
ATOM 587 N N . MET A 1 76 ? -1.713 17.864 5.785 1.00 64.94 76 MET A N 1
ATOM 588 C CA . MET A 1 76 ? -2.933 17.198 5.285 1.00 64.94 76 MET A CA 1
ATOM 589 C C . MET A 1 76 ? -3.567 17.959 4.132 1.00 64.94 76 MET A C 1
ATOM 591 O O . MET A 1 76 ? -3.913 17.369 3.115 1.00 64.94 76 MET A O 1
ATOM 595 N N . GLU A 1 77 ? -3.718 19.272 4.297 1.00 64.62 77 GLU A N 1
ATOM 596 C CA . GLU A 1 77 ? -4.398 20.127 3.319 1.00 64.62 77 GLU A CA 1
ATOM 597 C C . GLU A 1 77 ? -3.627 20.231 2.002 1.00 64.62 77 GLU A C 1
ATOM 599 O O . GLU A 1 77 ? -4.204 20.472 0.944 1.00 64.62 77 GLU A O 1
ATOM 604 N N . THR A 1 78 ? -2.313 20.032 2.070 1.00 65.19 78 THR A N 1
ATOM 605 C CA . THR A 1 78 ? -1.402 20.109 0.929 1.00 65.19 78 THR A CA 1
ATOM 606 C C . THR A 1 78 ? -0.887 18.744 0.477 1.00 65.19 78 THR A C 1
ATOM 608 O O . THR A 1 78 ? -0.074 18.686 -0.449 1.00 65.19 78 THR A O 1
ATOM 611 N N . TYR A 1 79 ? -1.367 17.651 1.085 1.00 66.94 79 TYR A N 1
ATOM 612 C CA . TYR A 1 79 ? -0.903 16.302 0.791 1.00 66.94 79 TYR A CA 1
ATOM 613 C C . TYR A 1 79 ? -1.182 15.951 -0.670 1.00 66.94 79 TYR A C 1
ATOM 615 O O . TYR A 1 79 ? -2.324 15.964 -1.134 1.00 66.94 79 TYR A O 1
ATOM 623 N N . ARG A 1 80 ? -0.119 15.612 -1.398 1.00 68.94 80 ARG A N 1
ATOM 624 C CA . ARG A 1 80 ? -0.197 15.064 -2.748 1.00 68.94 80 ARG A CA 1
ATOM 625 C C . ARG A 1 80 ? 0.447 13.684 -2.723 1.00 68.94 80 ARG A C 1
ATOM 627 O O . ARG A 1 80 ? 1.642 13.612 -2.441 1.00 68.94 80 ARG A O 1
ATOM 634 N N . PRO A 1 81 ? -0.308 12.603 -2.979 1.00 72.38 81 PRO A N 1
ATOM 635 C CA . PRO A 1 81 ? 0.278 11.272 -3.028 1.00 72.38 81 PRO A CA 1
ATOM 636 C C . PRO A 1 81 ? 1.304 11.197 -4.159 1.00 72.38 81 PRO A C 1
ATOM 638 O O . PRO A 1 81 ? 1.117 11.833 -5.199 1.00 72.38 81 PRO A O 1
ATOM 641 N N . LYS A 1 82 ? 2.350 10.387 -3.971 1.00 80.44 82 LYS A N 1
ATOM 642 C CA . LYS A 1 82 ? 3.324 10.084 -5.026 1.00 80.44 82 LYS A CA 1
ATOM 643 C C . LYS A 1 82 ? 2.594 9.480 -6.232 1.00 80.44 82 LYS A C 1
ATOM 645 O O . LYS A 1 82 ? 1.723 8.614 -6.072 1.00 80.44 82 LYS A O 1
ATOM 650 N N . GLN A 1 83 ? 2.917 9.970 -7.424 1.00 76.12 83 GLN A N 1
ATOM 651 C CA . GLN A 1 83 ? 2.303 9.591 -8.692 1.00 76.12 83 GLN A CA 1
ATOM 652 C C . GLN A 1 83 ? 3.332 8.998 -9.653 1.00 76.12 83 GLN A C 1
ATOM 654 O O . GLN A 1 83 ? 4.490 9.406 -9.700 1.00 76.12 83 GLN A O 1
ATOM 659 N N . VAL A 1 84 ? 2.866 8.048 -10.461 1.00 82.00 84 VAL A N 1
ATOM 660 C CA . VAL A 1 84 ? 3.684 7.327 -11.437 1.00 82.00 84 VAL A CA 1
ATOM 661 C C . VAL A 1 84 ? 3.968 8.200 -12.654 1.00 82.00 84 VAL A C 1
ATOM 663 O O . VAL A 1 84 ? 3.037 8.659 -13.319 1.00 82.00 84 VAL A O 1
ATOM 666 N N . THR A 1 85 ? 5.242 8.363 -13.000 1.00 82.69 85 THR A N 1
ATOM 667 C CA . THR A 1 85 ? 5.650 8.998 -14.255 1.00 82.69 85 THR A CA 1
ATOM 668 C C . THR A 1 85 ? 5.542 8.007 -15.406 1.00 82.69 85 THR A C 1
ATOM 670 O O . THR A 1 85 ? 6.067 6.895 -15.349 1.00 82.69 85 THR A O 1
ATOM 673 N N . ARG A 1 86 ? 4.855 8.405 -16.478 1.00 84.38 86 ARG A N 1
ATOM 674 C CA . ARG A 1 86 ? 4.606 7.576 -17.663 1.00 84.38 86 ARG A CA 1
ATOM 675 C C . ARG A 1 86 ? 5.500 8.008 -18.811 1.00 84.38 86 ARG A C 1
ATOM 677 O O . ARG A 1 86 ? 5.495 9.177 -19.189 1.00 84.38 86 ARG A O 1
ATOM 684 N N . VAL A 1 87 ? 6.206 7.055 -19.407 1.00 84.69 87 VAL A N 1
ATOM 685 C CA . VAL A 1 87 ? 7.044 7.270 -20.589 1.00 84.69 87 VAL A CA 1
ATOM 686 C C . VAL A 1 87 ? 6.322 6.719 -21.813 1.00 84.69 87 VAL A C 1
ATOM 688 O O . VAL A 1 87 ? 5.949 5.547 -21.844 1.00 84.69 87 VAL A O 1
ATOM 691 N N . LEU A 1 88 ? 6.106 7.572 -22.808 1.00 85.69 88 LEU A N 1
ATOM 692 C CA . LEU A 1 88 ? 5.421 7.265 -24.060 1.00 85.69 88 LEU A CA 1
ATOM 693 C C . LEU A 1 88 ? 6.422 7.221 -25.220 1.00 85.69 88 LEU A C 1
ATOM 695 O O . LEU A 1 88 ? 7.414 7.950 -25.206 1.00 85.69 88 LEU A O 1
ATOM 699 N N . ASP A 1 89 ? 6.160 6.399 -26.230 1.00 84.88 89 ASP A N 1
ATOM 700 C CA . ASP A 1 89 ? 6.934 6.360 -27.474 1.00 84.88 89 ASP A CA 1
ATOM 701 C C . ASP A 1 89 ? 6.549 7.512 -28.418 1.00 84.88 89 ASP A C 1
ATOM 703 O O . ASP A 1 89 ? 5.724 8.376 -28.081 1.00 84.88 89 ASP A O 1
ATOM 707 N N . ARG A 1 90 ? 7.155 7.530 -29.613 1.00 85.62 90 ARG A N 1
ATOM 708 C CA . ARG A 1 90 ? 6.903 8.565 -30.629 1.00 85.62 90 ARG A CA 1
ATOM 709 C C . ARG A 1 90 ? 5.449 8.611 -31.099 1.00 85.62 90 ARG A C 1
ATOM 711 O O . ARG A 1 90 ? 4.967 9.677 -31.481 1.00 85.62 90 ARG A O 1
ATOM 718 N N . ASP A 1 91 ? 4.758 7.478 -31.030 1.00 85.69 91 ASP A N 1
ATOM 719 C CA . ASP A 1 91 ? 3.376 7.298 -31.466 1.00 85.69 91 ASP A CA 1
ATOM 720 C C . ASP A 1 91 ? 2.386 7.545 -30.305 1.00 85.69 91 ASP A C 1
ATOM 722 O O . ASP A 1 91 ? 1.171 7.614 -30.498 1.00 85.69 91 ASP A O 1
ATOM 726 N N . GLY A 1 92 ? 2.902 7.777 -29.092 1.00 82.50 92 GLY A N 1
ATOM 727 C CA . GLY A 1 92 ? 2.135 8.054 -27.882 1.00 82.50 92 GLY A CA 1
ATOM 728 C C . GLY A 1 92 ? 1.707 6.807 -27.106 1.00 82.50 92 GLY A C 1
ATOM 729 O O . GLY A 1 92 ? 0.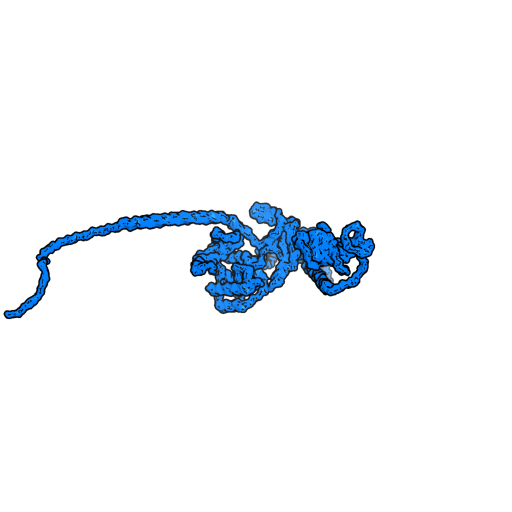931 6.941 -26.158 1.00 82.50 92 GLY A O 1
ATOM 730 N N . ALA A 1 93 ? 2.189 5.615 -27.465 1.00 85.44 93 ALA A N 1
ATOM 731 C CA . ALA A 1 93 ? 1.922 4.395 -26.713 1.00 85.44 93 ALA A CA 1
ATOM 732 C C . ALA A 1 93 ? 2.841 4.281 -25.486 1.00 85.44 93 ALA A C 1
ATOM 734 O O . ALA A 1 93 ? 3.963 4.781 -25.468 1.00 85.44 93 ALA A O 1
ATOM 735 N N . LEU A 1 94 ? 2.353 3.633 -24.423 1.00 83.00 94 LEU A N 1
ATOM 736 C CA . LEU A 1 94 ? 3.090 3.491 -23.165 1.00 83.00 94 LEU A CA 1
ATOM 737 C C . LEU A 1 94 ? 4.295 2.550 -23.334 1.00 83.00 94 LEU A C 1
ATOM 739 O O . LEU A 1 94 ? 4.134 1.356 -23.596 1.00 83.00 94 LEU A O 1
ATOM 743 N N . VAL A 1 95 ? 5.494 3.092 -23.118 1.00 81.81 95 VAL A N 1
ATOM 744 C CA . VAL A 1 95 ? 6.773 2.364 -23.102 1.00 81.81 95 VAL A CA 1
ATOM 745 C C . VAL A 1 95 ? 7.030 1.769 -21.725 1.00 81.81 95 VAL A C 1
ATOM 747 O O . VAL A 1 95 ? 7.449 0.617 -21.600 1.00 81.81 95 VAL A O 1
ATOM 750 N N . GLY A 1 96 ? 6.775 2.546 -20.677 1.00 82.50 96 GLY A N 1
ATOM 751 C CA . GLY A 1 96 ? 6.984 2.103 -19.310 1.00 82.50 96 GLY A CA 1
ATOM 752 C C . GLY A 1 96 ? 6.682 3.179 -18.286 1.00 82.50 96 GLY A C 1
ATOM 753 O O . GLY A 1 96 ? 6.319 4.309 -18.615 1.00 82.50 96 GLY A O 1
ATOM 754 N N . GLU A 1 97 ? 6.824 2.789 -17.030 1.00 84.06 97 GLU A N 1
ATOM 755 C CA . GLU A 1 97 ? 6.486 3.606 -15.876 1.00 84.06 97 GLU A CA 1
ATOM 756 C C . GLU A 1 97 ? 7.710 3.754 -14.967 1.00 84.06 97 GLU A C 1
ATOM 758 O O . GLU A 1 97 ? 8.428 2.784 -14.719 1.00 84.06 97 GLU A O 1
ATOM 763 N N . ILE A 1 98 ? 7.939 4.969 -14.473 1.00 83.38 98 ILE A N 1
ATOM 764 C CA . ILE A 1 98 ? 8.979 5.306 -13.501 1.00 83.38 98 ILE A CA 1
ATOM 765 C C . ILE A 1 98 ? 8.270 5.756 -12.228 1.00 83.38 98 ILE A C 1
ATOM 767 O O . ILE A 1 98 ? 7.464 6.685 -12.254 1.00 83.38 98 ILE A O 1
ATOM 771 N N . PHE A 1 99 ? 8.540 5.074 -11.121 1.00 85.62 99 PHE A N 1
ATOM 772 C CA . PHE A 1 99 ? 7.878 5.342 -9.852 1.00 85.62 99 PHE A CA 1
ATOM 773 C C . PHE A 1 99 ? 8.717 4.866 -8.675 1.00 85.62 99 PHE A C 1
ATOM 775 O O . PHE A 1 99 ? 9.526 3.941 -8.797 1.00 85.62 99 PHE A O 1
ATOM 782 N N . GLU A 1 100 ? 8.478 5.489 -7.529 1.00 83.31 100 GLU A N 1
ATOM 783 C CA . GLU A 1 100 ? 8.790 4.905 -6.226 1.00 83.31 100 GLU A CA 1
ATOM 784 C C . GLU A 1 100 ? 7.595 4.142 -5.666 1.00 83.31 100 GLU A C 1
ATOM 786 O O . GLU A 1 100 ? 7.739 2.990 -5.287 1.00 83.31 100 GLU A O 1
ATOM 791 N N . GLU A 1 101 ? 6.405 4.740 -5.716 1.00 84.62 101 GLU A N 1
ATOM 792 C CA . GLU A 1 101 ? 5.155 4.098 -5.322 1.00 84.62 101 GLU A CA 1
ATOM 793 C C . GLU A 1 101 ? 4.255 3.952 -6.547 1.00 84.62 101 GLU A C 1
ATOM 795 O O . GLU A 1 101 ? 3.831 4.943 -7.151 1.00 84.62 101 GLU A O 1
ATOM 800 N N . LYS A 1 102 ? 3.922 2.716 -6.926 1.00 84.81 102 LYS A N 1
ATOM 801 C CA . LYS A 1 102 ? 2.948 2.487 -7.990 1.00 84.81 102 LYS A CA 1
ATOM 802 C C . LYS A 1 102 ? 1.542 2.595 -7.430 1.00 84.81 102 LYS A C 1
ATOM 804 O O . LYS A 1 102 ? 1.081 1.676 -6.758 1.00 84.81 102 LYS A O 1
ATOM 809 N N . ARG A 1 103 ? 0.858 3.687 -7.774 1.00 84.12 103 ARG A N 1
ATOM 810 C CA . ARG A 1 103 ? -0.511 3.980 -7.343 1.00 84.12 103 ARG A CA 1
ATOM 811 C C . ARG A 1 103 ? -1.458 4.167 -8.523 1.00 84.12 103 ARG A C 1
ATOM 813 O O . ARG A 1 103 ? -1.114 4.775 -9.533 1.00 84.12 103 ARG A O 1
ATOM 820 N N . GLU A 1 104 ? -2.673 3.662 -8.357 1.00 83.12 104 GLU A N 1
ATOM 821 C CA . GLU A 1 104 ? -3.821 3.936 -9.217 1.00 83.12 104 GLU A CA 1
ATOM 822 C C . GLU A 1 104 ? -4.968 4.352 -8.301 1.00 83.12 104 GLU A C 1
ATOM 824 O O . GLU A 1 104 ? -5.405 3.560 -7.465 1.00 83.12 104 GLU A O 1
ATOM 829 N N . LEU A 1 105 ? -5.387 5.614 -8.415 1.00 85.19 105 LEU A N 1
ATOM 830 C CA . LEU A 1 105 ? -6.448 6.170 -7.585 1.00 85.19 105 LEU A CA 1
ATOM 831 C C . LEU A 1 105 ? -7.794 5.627 -8.051 1.00 85.19 105 LEU A C 1
ATOM 833 O O . LEU A 1 105 ? -8.151 5.773 -9.220 1.00 85.19 105 LEU A O 1
ATOM 837 N N . VAL A 1 106 ? -8.532 5.034 -7.121 1.00 88.62 106 VAL A N 1
ATOM 838 C CA . VAL A 1 106 ? -9.862 4.477 -7.360 1.00 88.62 106 VAL A CA 1
ATOM 839 C C . VAL A 1 106 ? -10.853 5.197 -6.446 1.00 88.62 106 VAL A C 1
ATOM 841 O O . VAL A 1 106 ? -10.591 5.269 -5.244 1.00 88.62 106 VAL A O 1
ATOM 844 N N . PRO A 1 107 ? -11.964 5.746 -6.964 1.00 90.62 107 PRO A N 1
ATOM 845 C CA . PRO A 1 107 ? -12.986 6.352 -6.119 1.00 90.62 107 PRO A CA 1
ATOM 846 C C . PRO A 1 107 ? -13.736 5.278 -5.316 1.00 90.62 107 PRO A C 1
ATOM 848 O O . PRO A 1 107 ? -13.836 4.124 -5.737 1.00 90.62 107 PRO A O 1
ATOM 851 N N . PHE A 1 108 ? -14.319 5.649 -4.176 1.00 91.62 108 PHE A N 1
ATOM 852 C CA . PHE A 1 108 ? -15.040 4.724 -3.296 1.00 91.62 108 PHE A CA 1
ATOM 853 C C . PHE A 1 108 ? -16.163 3.965 -4.020 1.00 91.62 108 PHE A C 1
ATOM 855 O O . PHE A 1 108 ? -16.383 2.781 -3.766 1.00 91.62 108 PHE A O 1
ATOM 862 N N . SER A 1 109 ? -16.849 4.620 -4.964 1.00 90.56 109 SER A N 1
ATOM 863 C CA . SER A 1 109 ? -17.913 4.011 -5.777 1.00 90.56 109 SER A CA 1
ATOM 864 C C . SER A 1 109 ? -17.448 2.775 -6.548 1.00 90.56 109 SER A C 1
ATOM 866 O O . SER A 1 109 ? -18.204 1.817 -6.708 1.00 90.56 109 SER A O 1
ATOM 868 N N . ASP A 1 110 ? -16.192 2.782 -6.988 1.00 91.00 110 ASP A N 1
ATOM 869 C CA . ASP A 1 110 ? -15.596 1.753 -7.838 1.00 91.00 110 ASP A CA 1
ATOM 870 C C . ASP A 1 110 ? -15.009 0.603 -7.003 1.00 91.00 110 ASP A C 1
ATOM 872 O O . ASP A 1 110 ? -14.679 -0.462 -7.528 1.00 91.00 110 ASP A O 1
ATOM 876 N N . MET A 1 111 ? -14.934 0.791 -5.681 1.00 92.75 111 MET A N 1
ATOM 877 C CA . MET A 1 111 ? -14.584 -0.244 -4.706 1.00 92.75 111 MET A CA 1
ATOM 878 C C . MET A 1 111 ? -15.760 -1.178 -4.387 1.00 92.75 111 MET A C 1
ATOM 880 O O . MET A 1 111 ? -15.593 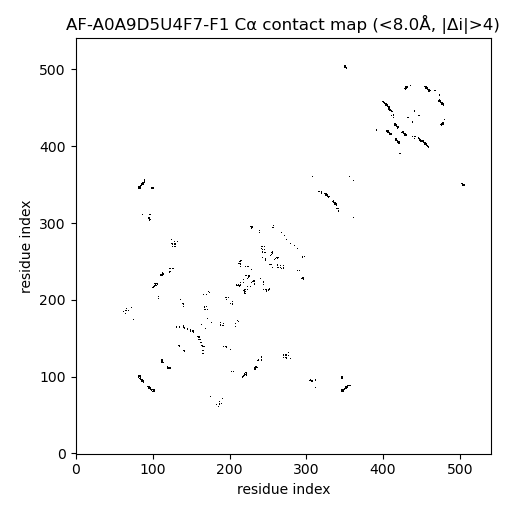-2.119 -3.606 1.00 92.75 111 MET A O 1
ATOM 884 N N . CYS A 1 112 ? -16.932 -0.947 -4.984 1.00 91.81 112 CYS A N 1
ATOM 885 C CA . CYS A 1 112 ? -18.067 -1.858 -4.943 1.00 91.81 112 CYS A CA 1
ATOM 886 C C . CYS A 1 112 ? -17.890 -2.978 -5.980 1.00 91.81 112 CYS A C 1
ATOM 888 O O . CYS A 1 112 ? -17.728 -2.726 -7.175 1.00 91.81 112 CYS A O 1
ATOM 890 N N . GLN A 1 113 ? -17.923 -4.228 -5.522 1.00 91.31 113 GLN A N 1
ATOM 891 C CA . GLN A 1 113 ? -17.924 -5.408 -6.381 1.00 91.31 113 GLN A CA 1
ATOM 892 C C . GLN A 1 113 ? -19.340 -5.680 -6.902 1.00 91.31 113 GLN A C 1
ATOM 894 O O . GLN A 1 113 ? -20.318 -5.411 -6.209 1.00 91.31 113 GLN A O 1
ATOM 899 N N . TYR A 1 114 ? -19.474 -6.279 -8.084 1.00 82.06 114 TYR A N 1
ATOM 900 C CA . TYR A 1 114 ? -20.775 -6.719 -8.602 1.00 82.06 114 TYR A CA 1
ATOM 901 C C . TYR A 1 114 ? -20.803 -8.236 -8.761 1.00 82.06 114 TYR A C 1
ATOM 903 O O . TYR A 1 114 ? -20.007 -8.812 -9.498 1.00 82.06 114 TYR A O 1
ATOM 911 N N . GLU A 1 115 ? -21.755 -8.893 -8.101 1.00 78.75 115 GLU A N 1
ATOM 912 C CA . GLU A 1 115 ? -21.956 -10.339 -8.210 1.00 78.75 115 GLU A CA 1
ATOM 913 C C . GLU A 1 115 ? -23.415 -10.630 -8.564 1.00 78.75 115 GLU A C 1
ATOM 915 O O . GLU A 1 115 ? -24.331 -10.198 -7.867 1.00 78.75 115 GLU A O 1
ATOM 920 N N . ALA A 1 116 ? -23.638 -11.330 -9.684 1.00 80.56 116 ALA A N 1
ATOM 921 C CA . ALA A 1 116 ? -24.973 -11.596 -10.235 1.00 80.56 116 ALA A CA 1
ATOM 922 C C . ALA A 1 116 ? -25.849 -10.328 -10.394 1.00 80.56 116 ALA A C 1
ATOM 924 O O . ALA A 1 116 ? -27.059 -10.360 -10.179 1.00 80.56 116 ALA A O 1
ATOM 925 N N . GLY A 1 117 ? -25.227 -9.198 -10.753 1.00 78.19 117 GLY A N 1
ATOM 926 C CA . GLY A 1 117 ? -25.906 -7.911 -10.940 1.00 78.19 117 GLY A CA 1
ATOM 927 C C . GLY A 1 117 ? -26.253 -7.167 -9.647 1.00 78.19 117 GLY A C 1
ATOM 928 O O . GLY A 1 117 ? -26.892 -6.122 -9.719 1.00 78.19 117 GLY A O 1
ATOM 929 N N . GLN A 1 118 ? -25.839 -7.670 -8.479 1.00 80.56 118 GLN A N 1
ATOM 930 C CA . GLN A 1 118 ? -26.061 -7.022 -7.186 1.00 80.56 118 GLN A CA 1
ATOM 931 C C . GLN A 1 118 ? -24.766 -6.391 -6.655 1.00 80.56 118 GLN A C 1
ATOM 933 O O . GLN A 1 118 ? -23.715 -7.042 -6.717 1.00 80.56 118 GLN A O 1
ATOM 938 N N . PRO A 1 119 ? -24.824 -5.162 -6.109 1.00 85.06 119 PRO A N 1
ATOM 939 C CA . PRO A 1 119 ? -23.672 -4.524 -5.488 1.00 85.06 119 PRO A CA 1
ATOM 940 C C . PRO A 1 119 ? -23.279 -5.259 -4.202 1.00 85.06 119 PRO A C 1
ATOM 942 O O . PRO A 1 119 ? -24.113 -5.591 -3.355 1.00 85.06 119 PRO A O 1
ATOM 945 N N . ARG A 1 120 ? -21.982 -5.503 -4.049 1.00 92.06 120 ARG A N 1
ATOM 946 C CA . ARG A 1 120 ? -21.352 -6.168 -2.911 1.00 92.06 120 ARG A CA 1
ATOM 947 C C . ARG A 1 120 ? -20.170 -5.335 -2.443 1.00 92.06 120 ARG A C 1
ATOM 949 O O . ARG A 1 120 ? -19.397 -4.815 -3.236 1.00 92.06 120 ARG A O 1
ATOM 956 N N . TRP A 1 121 ? -20.009 -5.235 -1.132 1.00 94.25 121 TRP A N 1
ATOM 957 C CA . TRP A 1 121 ? -18.955 -4.434 -0.508 1.00 94.25 121 TRP A CA 1
ATOM 958 C C . TRP A 1 121 ? -17.906 -5.327 0.153 1.00 94.25 121 TRP A C 1
ATOM 960 O O . TRP A 1 121 ? -17.446 -5.029 1.252 1.00 94.25 121 TRP A O 1
ATOM 970 N N . TYR A 1 122 ? -17.549 -6.443 -0.491 1.00 95.75 122 TYR A N 1
ATOM 971 C CA . TYR A 1 122 ? -16.673 -7.463 0.089 1.00 95.75 122 TYR A CA 1
ATOM 972 C C . TYR A 1 122 ? -15.332 -6.892 0.534 1.00 95.75 122 TYR A C 1
ATOM 974 O O . TYR A 1 122 ? -14.857 -7.244 1.609 1.00 95.75 122 TYR A O 1
ATOM 982 N N . LEU A 1 123 ? -14.749 -5.981 -0.247 1.00 96.94 123 LEU A N 1
ATOM 983 C CA . LEU A 1 123 ? -13.502 -5.314 0.116 1.00 96.94 123 LEU A CA 1
ATOM 984 C C . LEU A 1 123 ? -13.633 -4.506 1.417 1.00 96.94 123 LEU A C 1
ATOM 986 O O . LEU A 1 123 ? -12.837 -4.685 2.339 1.00 96.94 123 LEU A O 1
ATOM 990 N N . ILE A 1 124 ? -14.648 -3.643 1.501 1.00 96.94 124 ILE A N 1
ATOM 991 C CA . ILE A 1 124 ? -14.877 -2.779 2.667 1.00 96.94 124 ILE A CA 1
ATOM 992 C C . ILE A 1 124 ? -15.245 -3.618 3.892 1.00 96.94 124 ILE A C 1
ATOM 994 O O . ILE A 1 124 ? -14.705 -3.407 4.973 1.00 96.94 124 ILE A O 1
ATOM 998 N N . GLN A 1 125 ? -16.109 -4.617 3.720 1.00 96.88 125 GLN A N 1
ATOM 999 C CA . GLN A 1 125 ? -16.510 -5.541 4.780 1.00 96.88 125 GLN A CA 1
ATOM 1000 C C . GLN A 1 125 ? -15.325 -6.367 5.290 1.00 96.88 125 GLN A C 1
ATOM 1002 O O . GLN A 1 125 ? -15.175 -6.528 6.498 1.00 96.88 125 GLN A O 1
ATOM 1007 N N . ALA A 1 126 ? -14.455 -6.853 4.400 1.00 97.12 126 ALA A N 1
ATOM 1008 C CA . ALA A 1 126 ? -13.237 -7.569 4.773 1.00 97.12 126 ALA A CA 1
ATOM 1009 C C . ALA A 1 126 ? -12.295 -6.689 5.597 1.00 97.12 126 ALA A C 1
ATOM 1011 O O . ALA A 1 126 ? -11.774 -7.140 6.624 1.00 97.12 126 ALA A O 1
ATOM 1012 N N . LEU A 1 127 ? -12.099 -5.441 5.157 1.00 96.69 127 LEU A N 1
ATOM 1013 C CA . LEU A 1 127 ? -11.259 -4.463 5.836 1.00 96.69 127 LEU A CA 1
ATOM 1014 C C . LEU A 1 127 ? -11.804 -4.140 7.230 1.00 96.69 127 LEU A C 1
ATOM 1016 O O . LEU A 1 127 ? -11.103 -4.338 8.218 1.00 96.69 127 LEU A O 1
ATOM 1020 N N . VAL A 1 128 ? -13.066 -3.715 7.313 1.00 95.94 128 VAL A N 1
ATOM 1021 C CA . VAL A 1 128 ? -13.738 -3.347 8.569 1.00 95.94 128 VAL A CA 1
ATOM 1022 C C . VAL A 1 128 ? -13.780 -4.539 9.525 1.00 95.94 128 VAL A C 1
ATOM 1024 O O . VAL A 1 128 ? -13.377 -4.405 10.673 1.00 95.94 128 VAL A O 1
ATOM 1027 N N . ALA A 1 129 ? -14.152 -5.739 9.068 1.00 94.88 129 ALA A N 1
ATOM 1028 C CA . ALA A 1 129 ? -14.191 -6.923 9.933 1.00 94.88 129 ALA A CA 1
ATOM 1029 C C . ALA A 1 129 ? -12.819 -7.299 10.522 1.00 94.88 129 ALA A C 1
ATOM 1031 O O . ALA A 1 129 ? -12.744 -7.882 11.604 1.00 94.88 129 ALA A O 1
ATOM 1032 N N . THR A 1 130 ? -11.731 -7.016 9.801 1.00 93.19 130 THR A N 1
ATOM 1033 C CA . THR A 1 130 ? -10.380 -7.436 10.201 1.00 93.19 130 THR A CA 1
ATOM 1034 C C . THR A 1 130 ? -9.637 -6.375 11.002 1.00 93.19 130 THR A C 1
ATOM 1036 O O . THR A 1 130 ? -8.963 -6.725 11.973 1.00 93.19 130 THR A O 1
ATOM 1039 N N . GLU A 1 131 ? -9.717 -5.116 10.579 1.00 92.56 131 GLU A N 1
ATOM 1040 C CA . GLU A 1 131 ? -8.900 -4.023 11.114 1.00 92.56 131 GLU A CA 1
ATOM 1041 C C . GLU A 1 131 ? -9.668 -3.141 12.105 1.00 92.56 131 GLU A C 1
ATOM 1043 O O . GLU A 1 131 ? -9.073 -2.667 13.069 1.00 92.56 131 GLU A O 1
ATOM 1048 N N . ASP A 1 132 ? -10.976 -2.935 11.910 1.00 94.06 132 ASP A N 1
ATOM 1049 C CA . ASP A 1 132 ? -11.755 -1.980 12.706 1.00 94.06 132 ASP A CA 1
ATOM 1050 C C . ASP A 1 132 ? -13.267 -2.262 12.649 1.00 94.06 132 ASP A C 1
ATOM 1052 O O . ASP A 1 132 ? -14.023 -1.622 11.919 1.00 94.06 132 ASP A O 1
ATOM 1056 N N . LYS A 1 133 ? -13.738 -3.249 13.418 1.00 92.25 133 LYS A N 1
ATOM 1057 C CA . LYS A 1 133 ? -15.134 -3.722 13.337 1.00 92.25 133 LYS A CA 1
ATOM 1058 C C . LYS A 1 133 ? -16.186 -2.666 13.694 1.00 92.25 133 LYS A C 1
ATOM 1060 O O . LYS A 1 133 ? -17.330 -2.752 13.258 1.00 92.25 133 LYS A O 1
ATOM 1065 N N . ASN A 1 134 ? -15.800 -1.671 14.491 1.00 92.38 134 ASN A N 1
ATOM 1066 C CA . ASN A 1 134 ? -16.672 -0.593 14.944 1.00 92.38 134 ASN A CA 1
ATOM 1067 C C . ASN A 1 134 ? -16.533 0.661 14.072 1.00 92.38 134 ASN A C 1
ATOM 1069 O O . ASN A 1 134 ? -17.089 1.698 14.438 1.00 92.38 134 ASN A O 1
ATOM 1073 N N . TYR A 1 135 ? -15.838 0.580 12.931 1.00 95.56 135 TYR A N 1
ATOM 1074 C CA . TYR A 1 135 ? -15.442 1.724 12.112 1.00 95.56 135 TYR A CA 1
ATOM 1075 C C . TYR A 1 135 ? -16.550 2.761 11.892 1.00 95.56 135 TYR A C 1
ATOM 1077 O O . TYR A 1 135 ? -16.337 3.960 12.068 1.00 95.56 135 TYR A O 1
ATOM 1085 N N . PHE A 1 136 ? -17.758 2.316 11.545 1.00 94.62 136 PHE A N 1
ATOM 1086 C CA . PHE A 1 136 ? -18.886 3.207 11.258 1.00 94.62 136 PHE A CA 1
ATOM 1087 C C . PHE A 1 136 ? -19.555 3.813 12.503 1.00 94.62 136 PHE A C 1
ATOM 1089 O O . PHE A 1 136 ? -20.366 4.722 12.368 1.00 94.62 136 PHE A O 1
ATOM 1096 N N . ARG A 1 137 ? -19.235 3.335 13.710 1.00 93.81 137 ARG A N 1
ATOM 1097 C CA . ARG A 1 137 ? -19.853 3.781 14.971 1.00 93.81 137 ARG A CA 1
ATOM 1098 C C . ARG A 1 137 ? -19.043 4.844 15.703 1.00 93.81 137 ARG A C 1
ATOM 1100 O O . ARG A 1 137 ? -19.625 5.667 16.401 1.00 93.81 137 ARG A O 1
ATOM 1107 N N . HIS A 1 138 ? -17.719 4.820 15.578 1.00 94.06 138 HIS A N 1
ATOM 1108 C CA . HIS A 1 138 ? -16.843 5.707 16.341 1.00 94.06 138 HIS A CA 1
ATOM 1109 C C . HIS A 1 138 ? -16.352 6.905 15.511 1.00 94.06 138 HIS A C 1
ATOM 1111 O O . HIS A 1 138 ? -16.309 6.860 14.284 1.00 94.06 138 HIS A O 1
ATOM 1117 N N . TYR A 1 139 ? -15.892 7.974 16.163 1.00 92.12 139 TYR A N 1
ATOM 1118 C CA . TYR A 1 139 ? -15.368 9.180 15.503 1.00 92.12 139 TYR A CA 1
ATOM 1119 C C . TYR A 1 139 ? -13.836 9.171 15.516 1.00 92.12 139 TYR A C 1
ATOM 1121 O O . TYR A 1 139 ? -13.199 9.827 16.324 1.00 92.12 139 TYR A O 1
ATOM 1129 N N . GLY A 1 140 ? -13.223 8.325 14.686 1.00 89.31 140 GLY A N 1
ATOM 1130 C CA . GLY A 1 140 ? -11.765 8.283 14.506 1.00 89.31 140 GLY A CA 1
ATOM 1131 C C . GLY A 1 140 ? -10.989 7.517 15.581 1.00 89.31 140 GLY A C 1
ATOM 1132 O O . GLY A 1 140 ? -9.987 6.896 15.256 1.00 89.31 140 GLY A O 1
ATOM 1133 N N . VAL A 1 141 ? -11.471 7.452 16.822 1.00 92.62 141 VAL A N 1
ATOM 1134 C CA . VAL A 1 141 ? -10.912 6.616 17.904 1.00 92.62 141 VAL A CA 1
ATOM 1135 C C . VAL A 1 141 ? -12.013 5.718 18.462 1.00 92.62 141 VAL A C 1
ATOM 1137 O O . VAL A 1 141 ? -13.138 6.188 18.587 1.00 92.62 141 VAL A O 1
ATOM 1140 N N . ASP A 1 142 ? -11.699 4.463 18.806 1.00 94.19 142 ASP A N 1
ATOM 1141 C CA . ASP A 1 142 ? -12.641 3.494 19.392 1.00 94.19 142 ASP A CA 1
ATOM 1142 C C . ASP A 1 142 ? -12.301 3.209 20.874 1.00 94.19 142 ASP A C 1
ATOM 1144 O O . ASP A 1 142 ? -11.489 2.322 21.160 1.00 94.19 142 ASP A O 1
ATOM 1148 N N . PRO A 1 143 ? -12.897 3.935 21.843 1.00 90.62 143 PRO A N 1
ATOM 1149 C CA . PRO A 1 143 ? -12.681 3.679 23.267 1.00 90.62 143 PRO A CA 1
ATOM 1150 C C . PRO A 1 143 ? -13.102 2.269 23.698 1.00 90.62 143 PRO A C 1
ATOM 1152 O O . PRO A 1 143 ? -12.412 1.647 24.507 1.00 90.62 143 PRO A O 1
ATOM 1155 N N . GLU A 1 144 ? -14.199 1.741 23.145 1.00 89.50 144 GLU A N 1
ATOM 1156 C CA . GLU A 1 144 ? -14.668 0.384 23.445 1.00 89.50 144 GLU A CA 1
ATOM 1157 C C . GLU A 1 144 ? -13.663 -0.653 22.935 1.00 89.50 144 GLU A C 1
ATOM 1159 O O . GLU A 1 144 ? -13.295 -1.586 23.655 1.00 89.50 144 GLU A O 1
ATOM 1164 N N . GLY A 1 145 ? -13.160 -0.460 21.715 1.00 87.06 145 GLY A N 1
ATOM 1165 C CA . GLY A 1 145 ? -12.108 -1.268 21.105 1.00 87.06 145 GLY A CA 1
ATOM 1166 C C . GLY A 1 145 ? -10.808 -1.251 21.903 1.00 87.06 145 GLY A C 1
ATOM 1167 O O . GLY A 1 145 ? -10.222 -2.312 22.129 1.00 87.06 145 GLY A O 1
ATOM 1168 N N . ILE A 1 146 ? -10.389 -0.080 22.393 1.00 87.75 146 ILE A N 1
ATOM 1169 C CA . ILE A 1 146 ? -9.199 0.080 23.240 1.00 87.75 146 ILE A CA 1
ATOM 1170 C C . ILE A 1 146 ? -9.363 -0.674 24.564 1.00 87.75 146 ILE A C 1
ATOM 1172 O O . ILE A 1 146 ? -8.488 -1.463 24.927 1.00 87.75 146 ILE A O 1
ATOM 1176 N N . LEU A 1 147 ? -10.481 -0.477 25.272 1.00 89.31 147 LEU A N 1
ATOM 1177 C CA . LEU A 1 147 ? -10.747 -1.141 26.554 1.00 89.31 147 LEU A CA 1
ATOM 1178 C C . LEU A 1 147 ? -10.817 -2.663 26.398 1.00 89.31 147 LEU A C 1
ATOM 1180 O O . LEU A 1 147 ? -10.229 -3.410 27.183 1.00 89.31 147 LEU A O 1
ATOM 1184 N N . ARG A 1 148 ? -11.487 -3.128 25.344 1.00 88.44 148 ARG A N 1
ATOM 1185 C CA . ARG A 1 148 ? -11.591 -4.546 25.002 1.00 88.44 148 ARG A CA 1
ATOM 1186 C C . ARG A 1 148 ? -10.224 -5.150 24.690 1.00 88.44 148 ARG A C 1
ATOM 1188 O O . ARG A 1 148 ? -9.891 -6.193 25.248 1.00 88.44 148 ARG A O 1
ATOM 1195 N N . ALA A 1 149 ? -9.417 -4.492 23.856 1.00 87.62 149 ALA A N 1
ATOM 1196 C CA . ALA A 1 149 ? -8.067 -4.946 23.532 1.00 87.62 149 ALA A CA 1
ATOM 1197 C C . ALA A 1 149 ? -7.175 -4.990 24.784 1.00 87.62 149 ALA A C 1
ATOM 1199 O O . ALA A 1 149 ? -6.458 -5.969 24.992 1.00 87.62 149 ALA A O 1
ATOM 1200 N N . ALA A 1 150 ? -7.260 -3.981 25.658 1.00 87.38 150 ALA A N 1
ATOM 1201 C CA . ALA A 1 150 ? -6.536 -3.956 26.927 1.00 87.38 150 ALA A CA 1
ATOM 1202 C C . ALA A 1 150 ? -6.920 -5.144 27.825 1.00 87.38 150 ALA A C 1
ATOM 1204 O O . ALA A 1 150 ? -6.038 -5.843 28.325 1.00 87.38 150 ALA A O 1
ATOM 1205 N N . TRP A 1 151 ? -8.218 -5.431 27.965 1.00 90.25 151 TRP A N 1
ATOM 1206 C CA . TRP A 1 151 ? -8.714 -6.572 28.738 1.00 90.25 151 TRP A CA 1
ATOM 1207 C C . TRP A 1 151 ? -8.240 -7.920 28.175 1.00 90.25 151 TRP A C 1
ATOM 1209 O O . TRP A 1 151 ? -7.755 -8.775 28.921 1.00 90.25 151 TRP A O 1
ATOM 1219 N N . VAL A 1 152 ? -8.338 -8.115 26.854 1.00 87.88 152 VAL A N 1
ATOM 1220 C CA . VAL A 1 152 ? -7.880 -9.346 26.189 1.00 87.88 152 VAL A CA 1
ATOM 1221 C C . VAL A 1 152 ? -6.372 -9.534 26.354 1.00 87.88 152 VAL A C 1
ATOM 1223 O O . VAL A 1 152 ? -5.933 -10.634 26.694 1.00 87.88 152 VAL A O 1
ATOM 1226 N N . ASN A 1 153 ? -5.585 -8.476 26.158 1.00 87.12 153 ASN A N 1
ATOM 1227 C CA . ASN A 1 153 ? -4.128 -8.527 26.273 1.00 87.12 153 ASN A CA 1
ATOM 1228 C C . ASN A 1 153 ? -3.679 -8.791 27.717 1.00 87.12 153 ASN A C 1
ATOM 1230 O O . ASN A 1 153 ? -2.761 -9.584 27.931 1.00 87.12 153 ASN A O 1
ATOM 1234 N N . LEU A 1 154 ? -4.367 -8.206 28.706 1.00 89.44 154 LEU A N 1
ATOM 1235 C CA . LEU A 1 154 ? -4.118 -8.459 30.126 1.00 89.44 154 LEU A CA 1
ATOM 1236 C C . LEU A 1 154 ? -4.385 -9.925 30.486 1.00 89.44 154 LEU A C 1
ATOM 1238 O O . LEU A 1 154 ? -3.530 -10.582 31.074 1.00 89.44 154 LEU A O 1
ATOM 1242 N N . LYS A 1 155 ? -5.535 -10.472 30.069 1.00 92.44 155 LYS A N 1
ATOM 1243 C CA . LYS A 1 155 ? -5.880 -11.885 30.300 1.00 92.44 155 LYS A CA 1
ATOM 1244 C C . LYS A 1 155 ? -4.912 -12.846 29.598 1.00 92.44 155 LYS A C 1
ATOM 1246 O O . LYS A 1 155 ? -4.683 -13.954 30.072 1.00 92.44 155 LYS A O 1
ATOM 1251 N N . ALA A 1 156 ? -4.372 -12.440 28.453 1.00 86.81 156 ALA A N 1
ATOM 1252 C CA . ALA A 1 156 ? -3.459 -13.238 27.646 1.00 86.81 156 ALA A CA 1
ATOM 1253 C C . ALA A 1 156 ? -1.981 -13.138 28.059 1.00 86.81 156 ALA A C 1
ATOM 1255 O O . ALA A 1 156 ? -1.170 -13.897 27.519 1.00 86.81 156 ALA A O 1
ATOM 1256 N N . GLY A 1 157 ? -1.612 -12.175 28.912 1.00 85.19 157 GLY A N 1
ATOM 1257 C CA . GLY A 1 157 ? -0.217 -11.849 29.239 1.00 85.19 157 GLY A CA 1
ATOM 1258 C C . GLY A 1 157 ? 0.634 -11.428 28.031 1.00 85.19 157 GLY A C 1
ATOM 1259 O O . GLY A 1 157 ? 1.858 -11.420 28.104 1.00 85.19 157 GLY A O 1
ATOM 1260 N N . SER A 1 158 ? 0.005 -11.141 26.889 1.00 80.75 158 SER A N 1
ATOM 1261 C CA . SER A 1 158 ? 0.657 -10.865 25.606 1.00 80.75 158 SER A CA 1
ATOM 1262 C C . SER A 1 158 ? -0.265 -10.041 24.710 1.00 80.75 158 SER A C 1
ATOM 1264 O O . SER A 1 158 ? -1.489 -10.107 24.838 1.00 80.75 158 SER A O 1
ATOM 1266 N N . ILE A 1 159 ? 0.309 -9.268 23.783 1.00 79.62 159 ILE A N 1
ATOM 1267 C CA . ILE A 1 159 ? -0.468 -8.488 22.811 1.00 79.62 159 ILE A CA 1
ATOM 1268 C C . ILE A 1 159 ? -1.089 -9.456 21.796 1.00 79.62 159 ILE A C 1
ATOM 1270 O O . ILE A 1 159 ? -0.410 -9.949 20.895 1.00 79.62 159 ILE A O 1
ATOM 1274 N N . ARG A 1 160 ? -2.385 -9.734 21.946 1.00 77.31 160 ARG A N 1
ATOM 1275 C CA . ARG A 1 160 ? -3.186 -10.549 21.020 1.00 77.31 160 ARG A CA 1
ATOM 1276 C C . ARG A 1 160 ? -4.068 -9.708 20.112 1.00 77.31 160 ARG A C 1
ATOM 1278 O O . ARG A 1 160 ? -4.364 -10.133 18.997 1.00 77.31 160 ARG A O 1
ATOM 1285 N N . GLU A 1 161 ? -4.459 -8.526 20.572 1.00 78.25 161 GLU A N 1
ATOM 1286 C CA . GLU A 1 161 ? -5.364 -7.643 19.856 1.00 78.25 161 GLU A CA 1
ATOM 1287 C C . GLU A 1 161 ? -4.887 -6.188 19.883 1.00 78.25 161 GLU A C 1
ATOM 1289 O O . GLU A 1 161 ? -4.356 -5.707 20.887 1.00 78.25 161 GLU A O 1
ATOM 1294 N N . GLY A 1 162 ? -5.053 -5.498 18.753 1.00 79.75 162 GLY A N 1
ATOM 1295 C CA . GLY A 1 162 ? -4.788 -4.069 18.628 1.00 79.75 162 GLY A CA 1
ATOM 1296 C C . GLY A 1 162 ? -6.062 -3.261 18.866 1.00 79.75 162 GLY A C 1
ATOM 1297 O O . GLY A 1 162 ? -7.137 -3.676 18.454 1.00 79.75 162 GLY A O 1
ATOM 1298 N N . GLY A 1 163 ? -5.933 -2.104 19.516 1.00 82.62 163 GLY A N 1
ATOM 1299 C CA . GLY A 1 163 ? -7.028 -1.140 19.696 1.00 82.62 163 GLY A CA 1
ATOM 1300 C C . GLY A 1 163 ? -6.943 0.070 18.760 1.00 82.62 163 GLY A C 1
ATOM 1301 O O . GLY A 1 163 ? -7.483 1.116 19.094 1.00 82.62 163 GLY A O 1
ATOM 1302 N N . SER A 1 164 ? -6.178 -0.016 17.663 1.00 88.56 164 SER A N 1
ATOM 1303 C CA . SER A 1 164 ? -6.017 1.110 16.728 1.00 88.56 164 SER A CA 1
ATOM 1304 C C . SER A 1 164 ? -7.074 1.067 15.632 1.00 88.56 164 SER A C 1
ATOM 1306 O O . SER A 1 164 ? -7.289 0.005 15.062 1.00 88.56 164 SER A O 1
ATOM 1308 N N . THR A 1 165 ? -7.672 2.211 15.317 1.00 93.94 165 THR A N 1
ATOM 1309 C CA . THR A 1 165 ? -8.712 2.348 14.282 1.00 93.94 165 THR A CA 1
ATOM 1310 C C . THR A 1 165 ? -8.114 2.558 12.891 1.00 93.94 165 THR A C 1
ATOM 1312 O O . THR A 1 165 ? -6.957 2.971 12.765 1.00 93.94 165 THR A O 1
ATOM 1315 N N . LEU A 1 166 ? -8.907 2.364 11.832 1.00 94.38 166 LEU A N 1
ATOM 1316 C CA . LEU A 1 166 ? -8.482 2.662 10.453 1.00 94.38 166 LEU A CA 1
ATOM 1317 C C . LEU A 1 166 ? -8.081 4.132 10.284 1.00 94.38 166 LEU A C 1
ATOM 1319 O O . LEU A 1 166 ? -7.084 4.435 9.634 1.00 94.38 166 LEU A O 1
ATOM 1323 N N . THR A 1 167 ? -8.802 5.057 10.921 1.00 93.81 167 THR A N 1
ATOM 1324 C CA . THR A 1 167 ? -8.476 6.488 10.851 1.00 93.81 167 THR A CA 1
ATOM 1325 C C . THR A 1 167 ? -7.166 6.818 11.577 1.00 93.81 167 THR A C 1
ATOM 1327 O O . THR A 1 167 ? -6.398 7.649 11.100 1.00 93.81 167 THR A O 1
ATOM 1330 N N . GLN A 1 168 ? -6.861 6.145 12.693 1.00 92.81 168 GLN A N 1
ATOM 1331 C CA . GLN A 1 168 ? -5.554 6.272 13.349 1.00 92.81 168 GLN A CA 1
ATOM 1332 C C . GLN A 1 168 ? -4.431 5.683 12.495 1.00 92.81 168 GLN A C 1
ATOM 1334 O O . GLN A 1 168 ? -3.350 6.263 12.430 1.00 92.81 168 GLN A O 1
ATOM 1339 N N . GLN A 1 169 ? -4.674 4.547 11.835 1.00 91.56 169 GLN A N 1
ATOM 1340 C CA . GLN A 1 169 ? -3.708 3.972 10.899 1.00 91.56 169 GLN A CA 1
ATOM 1341 C C . GLN A 1 169 ? -3.438 4.932 9.731 1.00 91.56 169 GLN A C 1
ATOM 1343 O O . GLN A 1 169 ? -2.276 5.165 9.416 1.00 91.56 169 GLN A O 1
ATOM 1348 N N . LEU A 1 170 ? -4.481 5.562 9.176 1.00 90.19 170 LEU A N 1
ATOM 1349 C CA . LEU A 1 170 ? -4.355 6.573 8.125 1.00 90.19 170 LEU A CA 1
ATOM 1350 C C . LEU A 1 170 ? -3.513 7.775 8.572 1.00 90.19 170 LEU A C 1
ATOM 1352 O O . LEU A 1 170 ? -2.568 8.164 7.892 1.00 90.19 170 LEU A O 1
ATOM 1356 N N . ALA A 1 171 ? -3.829 8.334 9.743 1.00 89.00 171 ALA A N 1
ATOM 1357 C CA . ALA A 1 171 ? -3.081 9.437 10.341 1.00 89.00 171 ALA A CA 1
ATOM 1358 C C . ALA A 1 171 ? -1.591 9.092 10.518 1.00 89.00 171 ALA A C 1
ATOM 1360 O O . ALA A 1 171 ? -0.711 9.899 10.216 1.00 89.00 171 ALA A O 1
ATOM 1361 N N . LYS A 1 172 ? -1.315 7.864 10.971 1.00 86.56 172 LYS A N 1
ATOM 1362 C CA . LYS A 1 172 ? 0.038 7.335 11.143 1.00 86.56 172 LYS A CA 1
ATOM 1363 C C . LYS A 1 172 ? 0.775 7.213 9.805 1.00 86.56 172 LYS A C 1
ATOM 1365 O O . LYS A 1 172 ? 1.919 7.637 9.734 1.00 86.56 172 LYS A O 1
ATOM 1370 N N . ASP A 1 173 ? 0.141 6.650 8.777 1.00 81.19 173 ASP A N 1
ATOM 1371 C CA . ASP A 1 173 ? 0.786 6.386 7.483 1.00 81.19 173 ASP A CA 1
ATOM 1372 C C . ASP A 1 173 ? 1.013 7.663 6.653 1.00 81.19 173 ASP A C 1
ATOM 1374 O O . ASP A 1 173 ? 1.975 7.730 5.893 1.00 81.19 173 ASP A O 1
ATOM 1378 N N . MET A 1 174 ? 0.165 8.690 6.791 1.00 75.12 174 MET A N 1
ATOM 1379 C CA . MET A 1 174 ? 0.272 9.909 5.976 1.00 75.12 174 MET A CA 1
ATOM 1380 C C . MET A 1 174 ? 1.249 10.961 6.520 1.00 75.12 174 MET A C 1
ATOM 1382 O O . MET A 1 174 ? 1.767 11.753 5.735 1.00 75.12 174 MET A O 1
ATOM 1386 N N . ILE A 1 175 ? 1.440 11.055 7.844 1.00 69.19 175 ILE A N 1
ATOM 1387 C CA . ILE A 1 175 ? 1.976 12.295 8.454 1.00 69.19 175 ILE A CA 1
ATOM 1388 C C . ILE A 1 175 ? 3.059 12.057 9.488 1.00 69.19 175 ILE A C 1
ATOM 1390 O O . ILE A 1 175 ? 3.983 12.865 9.620 1.00 69.19 175 ILE A O 1
ATOM 1394 N N . LEU A 1 176 ? 2.948 10.959 10.227 1.00 64.62 176 LEU A N 1
ATOM 1395 C CA . LEU A 1 176 ? 3.786 10.715 11.385 1.00 64.62 176 LEU A CA 1
ATOM 1396 C C . LEU A 1 176 ? 4.989 9.854 11.010 1.00 64.62 176 LEU A C 1
ATOM 1398 O O . LEU A 1 176 ? 4.902 8.898 10.243 1.00 64.62 176 LEU A O 1
ATOM 1402 N N . THR A 1 177 ? 6.139 10.173 11.595 1.00 64.25 177 THR A N 1
ATOM 1403 C CA . THR A 1 177 ? 7.356 9.386 11.403 1.00 64.25 177 THR A CA 1
ATOM 1404 C C . THR A 1 177 ? 7.264 8.029 12.119 1.00 64.25 177 THR A C 1
ATOM 1406 O O . THR A 1 177 ? 6.503 7.813 13.071 1.00 64.25 177 THR A O 1
ATOM 1409 N N . ALA A 1 178 ? 8.059 7.058 11.661 1.00 58.00 178 ALA A N 1
ATOM 1410 C CA . ALA A 1 178 ? 7.970 5.660 12.095 1.00 58.00 178 ALA A CA 1
ATOM 1411 C C . ALA A 1 178 ? 8.380 5.392 13.567 1.00 58.00 178 ALA A C 1
ATOM 1413 O O . ALA A 1 178 ? 8.261 4.254 14.039 1.00 58.00 178 ALA A O 1
ATOM 1414 N N . THR A 1 179 ? 8.772 6.408 14.341 1.00 65.19 179 THR A N 1
ATOM 1415 C CA . THR A 1 179 ? 9.204 6.292 15.746 1.00 65.19 179 THR A CA 1
ATOM 1416 C C . THR A 1 179 ? 8.062 5.881 16.685 1.00 65.19 179 THR A C 1
ATOM 1418 O O . THR A 1 179 ? 7.065 6.574 16.861 1.00 65.19 179 THR A O 1
ATOM 1421 N N . ARG A 1 180 ? 8.180 4.700 17.304 1.00 61.56 180 ARG A N 1
ATOM 1422 C CA . ARG A 1 180 ? 7.149 4.127 18.188 1.00 61.56 180 ARG A CA 1
ATOM 1423 C C . ARG A 1 180 ? 7.200 4.741 19.591 1.00 61.56 180 ARG A C 1
ATOM 1425 O O . ARG A 1 180 ? 7.766 4.135 20.495 1.00 61.56 180 ARG A O 1
ATOM 1432 N N . THR A 1 181 ? 6.585 5.906 19.781 1.00 78.44 181 THR A N 1
ATOM 1433 C CA . THR A 1 181 ? 6.442 6.549 21.101 1.00 78.44 181 THR A CA 1
ATOM 1434 C C . THR A 1 181 ? 4.973 6.666 21.523 1.00 78.44 181 THR A C 1
ATOM 1436 O O . THR A 1 181 ? 4.067 6.686 20.687 1.00 78.44 181 THR A O 1
ATOM 1439 N N . TRP A 1 182 ? 4.722 6.736 22.837 1.00 77.31 182 TRP A N 1
ATOM 1440 C CA . TRP A 1 182 ? 3.386 7.026 23.383 1.00 77.31 182 TRP A CA 1
ATOM 1441 C C . TRP A 1 182 ? 2.873 8.393 22.925 1.00 77.31 182 TRP A C 1
ATOM 1443 O O . TRP A 1 182 ? 1.694 8.531 22.612 1.00 77.31 182 TRP A O 1
ATOM 1453 N N . GLU A 1 183 ? 3.780 9.362 22.798 1.00 79.38 183 GLU A N 1
ATOM 1454 C CA . GLU A 1 183 ? 3.506 10.675 22.224 1.00 79.38 183 GLU A CA 1
ATOM 1455 C C . GLU A 1 183 ? 2.936 10.559 20.806 1.00 79.38 183 GLU A C 1
ATOM 1457 O O . GLU A 1 183 ? 1.857 11.083 20.535 1.00 79.38 183 GLU A O 1
ATOM 1462 N N . ARG A 1 184 ? 3.577 9.778 19.922 1.00 82.31 184 ARG A N 1
ATOM 1463 C CA . ARG A 1 184 ? 3.050 9.543 18.572 1.00 82.31 184 ARG A CA 1
ATOM 1464 C C . ARG A 1 184 ? 1.643 8.954 18.615 1.00 82.31 184 ARG A C 1
ATOM 1466 O O . ARG A 1 184 ? 0.798 9.350 17.824 1.00 82.31 184 ARG A O 1
ATOM 1473 N N . LYS A 1 185 ? 1.349 8.048 19.551 1.00 84.19 185 LYS A N 1
ATOM 1474 C CA . LYS A 1 185 ? 0.010 7.449 19.658 1.00 84.19 185 LYS A CA 1
ATOM 1475 C C . LYS A 1 185 ? -1.067 8.471 20.052 1.00 84.19 185 LYS A C 1
ATOM 1477 O O . LYS A 1 185 ? -2.195 8.364 19.573 1.00 84.19 185 LYS A O 1
ATOM 1482 N N . ILE A 1 186 ? -0.721 9.464 20.874 1.00 83.69 186 ILE A N 1
ATOM 1483 C CA . ILE A 1 186 ? -1.601 10.601 21.195 1.00 83.69 186 ILE A CA 1
ATOM 1484 C C . ILE A 1 186 ? -1.815 11.465 19.944 1.00 83.69 186 ILE A C 1
ATOM 1486 O O . ILE A 1 186 ? -2.961 11.776 19.614 1.00 83.69 186 ILE A O 1
ATOM 1490 N N . ARG A 1 187 ? -0.738 11.766 19.201 1.00 85.56 187 ARG A N 1
ATOM 1491 C CA . ARG A 1 187 ? -0.805 12.493 17.921 1.00 85.56 187 ARG A CA 1
ATOM 1492 C C . ARG A 1 187 ? -1.715 11.784 16.909 1.00 85.56 187 ARG A C 1
ATOM 1494 O O . ARG A 1 187 ? -2.624 12.407 16.372 1.00 85.56 187 ARG A O 1
ATOM 1501 N N . GLU A 1 188 ? -1.554 10.469 16.727 1.00 88.56 188 GLU A N 1
ATOM 1502 C CA . GLU A 1 188 ? -2.409 9.633 15.864 1.00 88.56 188 GLU A CA 1
ATOM 1503 C C . GLU A 1 188 ? -3.894 9.752 16.242 1.00 88.56 188 GLU A C 1
ATOM 1505 O O . GLU A 1 188 ? -4.750 9.858 15.367 1.00 88.56 188 GLU A O 1
ATOM 1510 N N . ALA A 1 189 ? -4.216 9.730 17.540 1.00 89.31 189 ALA A N 1
ATOM 1511 C CA . ALA A 1 189 ? -5.591 9.816 18.023 1.00 89.31 189 ALA A CA 1
ATOM 1512 C C . ALA A 1 189 ? -6.224 11.189 17.751 1.00 89.31 189 ALA A C 1
ATOM 1514 O O . ALA A 1 189 ? -7.358 11.256 17.275 1.00 89.31 189 ALA A O 1
ATOM 1515 N N . PHE A 1 190 ? -5.496 12.277 18.010 1.00 87.69 190 PHE A N 1
ATOM 1516 C CA . PHE A 1 190 ? -5.983 13.626 17.728 1.00 87.69 190 PHE A CA 1
ATOM 1517 C C . PHE A 1 190 ? -6.143 13.876 16.229 1.00 87.69 190 PHE A C 1
ATOM 1519 O O . PHE A 1 190 ? -7.168 14.389 15.776 1.00 87.69 190 PHE A O 1
ATOM 1526 N N . LEU A 1 191 ? -5.153 13.461 15.446 1.00 87.44 191 LEU A N 1
ATOM 1527 C CA . LEU A 1 191 ? -5.178 13.601 14.001 1.00 87.44 191 LEU A CA 1
ATOM 1528 C C . LEU A 1 191 ? -6.322 12.777 13.389 1.00 87.44 191 LEU A C 1
ATOM 1530 O O . LEU A 1 191 ? -7.029 13.267 12.513 1.00 87.44 191 LEU A O 1
ATOM 1534 N N . ALA A 1 192 ? -6.596 11.582 13.920 1.00 91.31 192 ALA A N 1
ATOM 1535 C CA . ALA A 1 192 ? -7.752 10.786 13.519 1.00 91.31 192 ALA A CA 1
ATOM 1536 C C . ALA A 1 192 ? -9.088 11.499 13.782 1.00 91.31 192 ALA A C 1
ATOM 1538 O O . ALA A 1 192 ? -9.972 11.474 12.925 1.00 91.31 192 ALA A O 1
ATOM 1539 N N . LEU A 1 193 ? -9.234 12.175 14.928 1.00 90.31 193 LEU A N 1
ATOM 1540 C CA . LEU A 1 193 ? -10.418 12.992 15.219 1.00 90.31 193 LEU A CA 1
ATOM 1541 C C . LEU A 1 193 ? -10.575 14.124 14.193 1.00 90.31 193 LEU A C 1
ATOM 1543 O O . LEU A 1 193 ? -11.669 14.331 13.666 1.00 90.31 193 LEU A O 1
ATOM 1547 N N . ARG A 1 194 ? -9.480 14.814 13.851 1.00 86.69 194 ARG A N 1
ATOM 1548 C CA . ARG A 1 194 ? -9.475 15.887 12.843 1.00 86.69 194 ARG A CA 1
ATOM 1549 C C . ARG A 1 194 ? -9.835 15.391 11.443 1.00 86.69 194 ARG A C 1
ATOM 1551 O O . ARG A 1 194 ? -10.628 16.048 10.774 1.00 86.69 194 ARG A O 1
ATOM 1558 N N . ILE A 1 195 ? -9.338 14.221 11.029 1.00 88.38 195 ILE A N 1
ATOM 1559 C CA . ILE A 1 195 ? -9.741 13.585 9.762 1.00 88.38 195 ILE A CA 1
ATOM 1560 C C . ILE A 1 195 ? -11.255 13.389 9.744 1.00 88.38 195 ILE A C 1
ATOM 1562 O O . ILE A 1 195 ? -11.907 13.826 8.803 1.00 88.38 195 ILE A O 1
ATOM 1566 N N . THR A 1 196 ? -11.837 12.817 10.804 1.00 90.25 196 THR A N 1
ATOM 1567 C CA . THR A 1 196 ? -13.291 12.567 10.844 1.00 90.25 196 THR A CA 1
ATOM 1568 C C . THR A 1 196 ? -14.159 13.823 10.906 1.00 90.25 196 THR A C 1
ATOM 1570 O O . THR A 1 196 ? -15.352 13.740 10.636 1.00 90.25 196 THR A O 1
ATOM 1573 N N . GLN A 1 197 ? -13.594 14.980 11.260 1.00 88.94 197 GLN A N 1
ATOM 1574 C CA . GLN A 1 197 ? -14.299 16.265 11.186 1.00 88.94 197 GLN A CA 1
ATOM 1575 C C . GLN A 1 197 ? -14.336 16.829 9.759 1.00 88.94 197 GLN A C 1
ATOM 1577 O O . GLN A 1 197 ? -15.207 17.639 9.455 1.00 88.94 197 GLN A O 1
ATOM 1582 N N . ARG A 1 198 ? -13.382 16.441 8.905 1.00 86.44 198 ARG A N 1
ATOM 1583 C CA . ARG A 1 198 ? -13.230 16.958 7.536 1.00 86.44 198 ARG A CA 1
ATOM 1584 C C . ARG A 1 198 ? -13.738 16.017 6.458 1.00 86.44 198 ARG A C 1
ATOM 1586 O O . ARG A 1 198 ? -14.237 16.498 5.449 1.00 86.44 198 ARG A O 1
ATOM 1593 N N . TYR A 1 199 ? -13.582 14.718 6.669 1.00 87.88 199 TYR A N 1
ATOM 1594 C CA . TYR A 1 199 ? -13.894 13.685 5.695 1.00 87.88 199 TYR A CA 1
ATOM 1595 C C . TYR A 1 199 ? -14.975 12.760 6.239 1.00 87.88 199 TYR A C 1
ATOM 1597 O O . TYR A 1 199 ? -14.970 12.376 7.413 1.00 87.88 199 TYR A O 1
ATOM 1605 N N . THR A 1 200 ? -15.885 12.367 5.357 1.00 93.94 200 THR A N 1
ATOM 1606 C CA . THR A 1 200 ? -16.870 11.315 5.609 1.00 93.94 200 THR A CA 1
ATOM 1607 C C . THR A 1 200 ? -16.188 9.958 5.813 1.00 93.94 200 THR A C 1
ATOM 1609 O O . THR A 1 200 ? -14.982 9.783 5.593 1.00 93.94 200 THR A O 1
ATOM 1612 N N . LYS A 1 201 ? -16.957 8.962 6.266 1.00 93.94 201 LYS A N 1
ATOM 1613 C CA . LYS A 1 201 ? -16.452 7.596 6.465 1.00 93.94 201 LYS A CA 1
ATOM 1614 C C . LYS A 1 201 ? -16.015 6.974 5.142 1.00 93.94 201 LYS A C 1
ATOM 1616 O O . LYS A 1 201 ? -14.964 6.348 5.072 1.00 93.94 201 LYS A O 1
ATOM 1621 N N . GLU A 1 202 ? -16.790 7.198 4.095 1.00 94.69 202 GLU A N 1
ATOM 1622 C CA . GLU A 1 202 ? -16.526 6.729 2.743 1.00 94.69 202 GLU A CA 1
ATOM 1623 C C . GLU A 1 202 ? -15.259 7.375 2.174 1.00 94.69 202 GLU A C 1
ATOM 1625 O O . GLU A 1 202 ? -14.363 6.660 1.733 1.00 94.69 202 GLU A O 1
ATOM 1630 N N . GLU A 1 203 ? -15.119 8.701 2.278 1.00 92.19 203 GLU A N 1
ATOM 1631 C CA . GLU A 1 203 ? -13.905 9.411 1.841 1.00 92.19 203 GLU A CA 1
ATOM 1632 C C . GLU A 1 203 ? -12.670 8.962 2.627 1.00 92.19 203 GLU A C 1
ATOM 1634 O O . GLU A 1 203 ? -11.598 8.765 2.062 1.00 92.19 203 GLU A O 1
ATOM 1639 N N . THR A 1 204 ? -12.806 8.741 3.935 1.00 92.25 204 THR A N 1
ATOM 1640 C CA . THR A 1 204 ? -11.694 8.251 4.759 1.00 92.25 204 THR A CA 1
ATOM 1641 C C . THR A 1 204 ? -11.251 6.851 4.319 1.00 92.25 204 THR A C 1
ATOM 1643 O O . THR A 1 204 ? -10.050 6.582 4.261 1.00 92.25 204 THR A O 1
ATOM 1646 N N . LEU A 1 205 ? -12.194 5.956 3.997 1.00 95.06 205 LEU A N 1
ATOM 1647 C CA . LEU A 1 205 ? -11.886 4.632 3.446 1.00 95.06 205 LEU A CA 1
ATOM 1648 C C . LEU A 1 205 ? -11.264 4.723 2.052 1.00 95.06 205 LEU A C 1
ATOM 1650 O O . LEU A 1 205 ? -10.333 3.972 1.769 1.00 95.06 205 LEU A O 1
ATOM 1654 N N . GLU A 1 206 ? -11.741 5.640 1.210 1.00 93.44 206 GLU A N 1
ATOM 1655 C CA . GLU A 1 206 ? -11.178 5.898 -0.115 1.00 93.44 206 GLU A CA 1
ATOM 1656 C C . GLU A 1 206 ? -9.710 6.311 -0.019 1.00 93.44 206 GLU A C 1
ATOM 1658 O O . GLU A 1 206 ? -8.846 5.701 -0.652 1.00 93.44 206 GLU A O 1
ATOM 1663 N N . ILE A 1 207 ? -9.416 7.315 0.811 1.00 90.25 207 ILE A N 1
ATOM 1664 C CA . ILE A 1 207 ? -8.054 7.808 1.018 1.00 90.25 207 ILE A CA 1
ATOM 1665 C C . ILE A 1 207 ? -7.190 6.681 1.588 1.00 90.25 207 ILE A C 1
ATOM 1667 O O . ILE A 1 207 ? -6.113 6.415 1.059 1.00 90.25 207 ILE A O 1
ATOM 1671 N N . TYR A 1 208 ? -7.672 5.969 2.612 1.00 93.25 208 TYR A N 1
ATOM 1672 C CA . TYR A 1 208 ? -6.941 4.854 3.213 1.00 93.25 208 TYR A CA 1
ATOM 1673 C C . TYR A 1 208 ? -6.591 3.775 2.189 1.00 93.25 208 TYR A C 1
ATOM 1675 O O . TYR A 1 208 ? -5.418 3.444 2.020 1.00 93.25 208 TYR A O 1
ATOM 1683 N N . LEU A 1 209 ? -7.581 3.259 1.459 1.00 94.38 209 LEU A N 1
ATOM 1684 C CA . LEU A 1 209 ? -7.375 2.178 0.499 1.00 94.38 209 LEU A CA 1
ATOM 1685 C C . LEU A 1 209 ? -6.545 2.595 -0.709 1.00 94.38 209 LEU A C 1
ATOM 1687 O O . LEU A 1 209 ? -5.946 1.719 -1.319 1.00 94.38 209 LEU A O 1
ATOM 1691 N N . ASN A 1 210 ? -6.484 3.882 -1.052 1.00 91.44 210 ASN A N 1
ATOM 1692 C CA . ASN A 1 210 ? -5.581 4.400 -2.080 1.00 91.44 210 ASN A CA 1
ATOM 1693 C C . ASN A 1 210 ? -4.168 4.682 -1.550 1.00 91.44 210 ASN A C 1
ATOM 1695 O O . ASN A 1 210 ? -3.224 4.734 -2.339 1.00 91.44 210 ASN A O 1
ATOM 1699 N N . GLN A 1 211 ? -4.002 4.850 -0.238 1.00 88.38 211 GLN A N 1
ATOM 1700 C CA . GLN A 1 211 ? -2.725 5.214 0.363 1.00 88.38 211 GLN A CA 1
ATOM 1701 C C . GLN A 1 211 ? -1.870 4.004 0.741 1.00 88.38 211 GLN A C 1
ATOM 1703 O O . GLN A 1 211 ? -0.668 4.016 0.476 1.00 88.38 211 GLN A O 1
ATOM 1708 N N . VAL A 1 212 ? -2.478 2.986 1.353 1.00 91.50 212 VAL A N 1
ATOM 1709 C CA . VAL A 1 212 ? -1.761 1.867 1.984 1.00 91.50 212 VAL A CA 1
ATOM 1710 C C . VAL A 1 212 ? -0.950 1.012 1.004 1.00 91.50 212 VAL A C 1
ATOM 1712 O O . VAL A 1 212 ? -1.329 0.815 -0.152 1.00 91.50 212 VAL A O 1
ATOM 1715 N N . GLU A 1 213 ? 0.167 0.469 1.493 1.00 91.69 213 GLU A N 1
ATOM 1716 C CA . GLU A 1 213 ? 1.070 -0.401 0.735 1.00 91.69 213 GLU A CA 1
ATOM 1717 C C . GLU A 1 213 ? 0.574 -1.864 0.711 1.00 91.69 213 GLU A C 1
ATOM 1719 O O . GLU A 1 213 ? 0.260 -2.460 1.744 1.00 91.69 213 GLU A O 1
ATOM 1724 N N . PHE A 1 214 ? 0.579 -2.481 -0.474 1.00 93.44 214 PHE A N 1
ATOM 1725 C CA . PHE A 1 214 ? 0.258 -3.896 -0.711 1.00 93.44 214 PHE A CA 1
ATOM 1726 C C . PHE A 1 214 ? 1.491 -4.738 -1.114 1.00 93.44 214 PHE A C 1
ATOM 1728 O O . PHE A 1 214 ? 1.360 -5.900 -1.519 1.00 93.44 214 PHE A O 1
ATOM 1735 N N . GLY A 1 215 ? 2.694 -4.182 -0.941 1.00 90.00 215 GLY A N 1
ATOM 1736 C CA . GLY A 1 215 ? 4.002 -4.784 -1.205 1.00 90.00 215 GLY A CA 1
ATOM 1737 C C . GLY A 1 215 ? 4.411 -4.698 -2.676 1.00 90.00 215 GLY A C 1
ATOM 1738 O O . GLY A 1 215 ? 3.579 -4.446 -3.542 1.00 90.00 215 GLY A O 1
ATOM 1739 N N . HIS A 1 216 ? 5.689 -4.968 -2.972 1.00 85.75 216 HIS A N 1
ATOM 1740 C CA . HIS A 1 216 ? 6.277 -4.809 -4.321 1.00 85.75 216 HIS A CA 1
ATOM 1741 C C . HIS A 1 216 ? 6.144 -3.376 -4.856 1.00 85.75 216 HIS A C 1
ATOM 1743 O O . HIS A 1 216 ? 5.841 -3.187 -6.033 1.00 85.75 216 HIS A O 1
ATOM 1749 N N . ASP A 1 217 ? 6.294 -2.390 -3.968 1.00 85.94 217 ASP A N 1
ATOM 1750 C CA . ASP A 1 217 ? 6.136 -0.958 -4.254 1.00 85.94 217 ASP A CA 1
ATOM 1751 C C . ASP A 1 217 ? 4.722 -0.564 -4.727 1.00 85.94 217 ASP A C 1
ATOM 1753 O O . ASP A 1 217 ? 4.469 0.575 -5.127 1.00 85.94 217 ASP A O 1
ATOM 1757 N N . ILE A 1 218 ? 3.762 -1.493 -4.650 1.00 89.56 218 ILE A N 1
ATOM 1758 C CA . ILE A 1 218 ? 2.368 -1.265 -5.015 1.00 89.56 218 ILE A CA 1
ATOM 1759 C C . ILE A 1 218 ? 1.643 -0.596 -3.856 1.00 89.56 218 ILE A C 1
ATOM 1761 O O . ILE A 1 218 ? 1.501 -1.175 -2.777 1.00 89.56 218 ILE A O 1
ATOM 1765 N N . HIS A 1 219 ? 1.136 0.601 -4.114 1.00 91.31 219 HIS A N 1
ATOM 1766 C CA . HIS A 1 219 ? 0.369 1.396 -3.172 1.00 91.31 219 HIS A CA 1
ATOM 1767 C C . HIS A 1 219 ? -1.037 1.618 -3.713 1.00 91.31 219 HIS A C 1
ATOM 1769 O O . HIS A 1 219 ? -1.242 1.917 -4.888 1.00 91.31 219 HIS A O 1
ATOM 1775 N N . GLY A 1 220 ? -2.024 1.477 -2.844 1.00 92.56 220 GLY A N 1
ATOM 1776 C CA . GLY A 1 220 ? -3.414 1.626 -3.219 1.00 92.56 220 GLY A CA 1
ATOM 1777 C C . GLY A 1 220 ? -4.044 0.369 -3.823 1.00 92.56 220 GLY A C 1
ATOM 1778 O O . GLY A 1 220 ? -3.408 -0.451 -4.493 1.00 92.56 220 GLY A O 1
ATOM 1779 N N . ILE A 1 221 ? -5.343 0.220 -3.581 1.00 95.19 221 ILE A N 1
ATOM 1780 C CA . ILE A 1 221 ? -6.093 -0.987 -3.919 1.00 95.19 221 ILE A CA 1
ATOM 1781 C C . ILE A 1 221 ? -6.252 -1.189 -5.430 1.00 95.19 221 ILE A C 1
ATOM 1783 O O . ILE A 1 221 ? -6.245 -2.332 -5.885 1.00 95.19 221 ILE A O 1
ATOM 1787 N N . GLY A 1 222 ? -6.335 -0.105 -6.213 1.00 92.31 222 GLY A N 1
ATOM 1788 C CA . GLY A 1 222 ? -6.403 -0.160 -7.678 1.00 92.31 222 GLY A CA 1
ATOM 1789 C C . GLY A 1 222 ? -5.201 -0.873 -8.278 1.00 92.31 222 GLY A C 1
ATOM 1790 O O . GLY A 1 222 ? -5.323 -1.935 -8.896 1.00 92.31 222 GLY A O 1
ATOM 1791 N N . ALA A 1 223 ? -4.016 -0.350 -7.968 1.00 90.38 223 ALA A N 1
ATOM 1792 C CA . ALA A 1 223 ? -2.765 -0.925 -8.429 1.00 90.38 223 ALA A CA 1
ATOM 1793 C C . ALA A 1 223 ? -2.570 -2.358 -7.900 1.00 90.38 223 ALA A C 1
ATOM 1795 O O . ALA A 1 223 ? -2.071 -3.215 -8.631 1.00 90.38 223 ALA A O 1
ATOM 1796 N N . ALA A 1 224 ? -3.017 -2.655 -6.674 1.00 94.00 224 ALA A N 1
ATOM 1797 C CA . ALA A 1 224 ? -2.960 -4.002 -6.106 1.00 94.00 224 ALA A CA 1
ATOM 1798 C C . ALA A 1 224 ? -3.857 -5.005 -6.853 1.00 94.00 224 ALA A C 1
ATOM 1800 O O . ALA A 1 224 ? -3.407 -6.112 -7.166 1.00 94.00 224 ALA A O 1
ATOM 1801 N N . ALA A 1 225 ? -5.093 -4.626 -7.191 1.00 94.25 225 ALA A N 1
ATOM 1802 C CA . ALA A 1 225 ? -6.015 -5.461 -7.961 1.00 94.25 225 ALA A CA 1
ATOM 1803 C C . ALA A 1 225 ? -5.436 -5.810 -9.342 1.00 94.25 225 ALA A C 1
ATOM 1805 O O . ALA A 1 225 ? -5.407 -6.984 -9.739 1.00 94.25 225 ALA A O 1
ATOM 1806 N N . GLN A 1 226 ? -4.873 -4.814 -10.034 1.00 89.88 226 GLN A N 1
ATOM 1807 C CA . GLN A 1 226 ? -4.199 -5.030 -11.311 1.00 89.88 226 GLN A CA 1
ATOM 1808 C C . GLN A 1 226 ? -2.950 -5.908 -11.165 1.00 89.88 226 GLN A C 1
ATOM 1810 O O . GLN A 1 226 ? -2.751 -6.843 -11.942 1.00 89.88 226 GLN A O 1
ATOM 1815 N N . PHE A 1 227 ? -2.109 -5.636 -10.168 1.00 89.00 227 PHE A N 1
ATOM 1816 C CA . PHE A 1 227 ? -0.835 -6.327 -9.991 1.00 89.00 227 PHE A CA 1
ATOM 1817 C C . PHE A 1 227 ? -1.005 -7.809 -9.636 1.00 89.00 227 PHE A C 1
ATOM 1819 O O . PHE A 1 227 ? -0.350 -8.670 -10.235 1.00 89.00 227 PHE A O 1
ATOM 1826 N N . TYR A 1 228 ? -1.884 -8.119 -8.679 1.00 91.12 228 TYR A N 1
ATOM 1827 C CA . TYR A 1 228 ? -2.058 -9.481 -8.177 1.00 91.12 228 TYR A CA 1
ATOM 1828 C C . TYR A 1 228 ? -3.009 -10.320 -9.034 1.00 91.12 228 TYR A C 1
ATOM 1830 O O . TYR A 1 228 ? -2.742 -11.509 -9.232 1.00 91.12 228 TYR A O 1
ATOM 1838 N N . PHE A 1 229 ? -4.078 -9.723 -9.572 1.00 92.62 229 PHE A N 1
ATOM 1839 C CA . PHE A 1 229 ? -5.163 -10.464 -10.231 1.00 92.62 229 PHE A CA 1
ATOM 1840 C C . PHE A 1 229 ? -5.426 -10.041 -11.675 1.00 92.62 229 PHE A C 1
ATOM 1842 O O . PHE A 1 229 ? -6.126 -10.761 -12.386 1.00 92.62 229 PHE A O 1
ATOM 1849 N N . ASN A 1 230 ? -4.816 -8.945 -12.144 1.00 90.19 230 ASN A N 1
ATOM 1850 C CA . ASN A 1 230 ? -5.071 -8.369 -13.464 1.00 90.19 230 ASN A CA 1
ATOM 1851 C C . ASN A 1 230 ? -6.560 -8.051 -13.671 1.00 90.19 230 ASN A C 1
ATOM 1853 O O . ASN A 1 230 ? -7.145 -8.418 -14.690 1.00 90.19 230 ASN A O 1
ATOM 1857 N N . LYS A 1 231 ? -7.161 -7.417 -12.663 1.00 91.38 231 LYS A N 1
ATOM 1858 C CA . LYS A 1 231 ? -8.579 -7.062 -12.619 1.00 91.38 231 LYS A CA 1
ATOM 1859 C C . LYS A 1 231 ? -8.764 -5.624 -12.177 1.00 91.38 231 LYS A C 1
ATOM 1861 O O . LYS A 1 231 ? -7.916 -5.084 -11.463 1.00 91.38 231 LYS A O 1
ATOM 1866 N N . HIS A 1 232 ? -9.901 -5.052 -12.547 1.00 92.00 232 HIS A N 1
ATOM 1867 C CA . HIS A 1 232 ? -10.386 -3.842 -11.901 1.00 92.00 232 HIS A CA 1
ATOM 1868 C C . HIS A 1 232 ? -10.885 -4.156 -10.474 1.00 92.00 232 HIS A C 1
ATOM 1870 O O . HIS A 1 232 ? -11.294 -5.283 -10.187 1.00 92.00 232 HIS A O 1
ATOM 1876 N N . VAL A 1 233 ? -10.870 -3.179 -9.557 1.00 93.25 233 VAL A N 1
ATOM 1877 C CA . VAL A 1 233 ? -11.252 -3.386 -8.138 1.00 93.25 233 VAL A CA 1
ATOM 1878 C C . VAL A 1 233 ? -12.700 -3.873 -7.991 1.00 93.25 233 VAL A C 1
ATOM 1880 O O . VAL A 1 233 ? -12.994 -4.703 -7.128 1.00 93.25 233 VAL A O 1
ATOM 1883 N N . SER A 1 234 ? -13.595 -3.415 -8.868 1.00 94.00 234 SER A N 1
ATOM 1884 C CA . SER A 1 234 ? -15.002 -3.845 -8.906 1.00 94.00 234 SER A CA 1
ATOM 1885 C C . SER A 1 234 ? -15.211 -5.283 -9.410 1.00 94.00 234 SER A C 1
ATOM 1887 O O . SER A 1 234 ? -16.301 -5.835 -9.269 1.00 94.00 234 SER A O 1
ATOM 1889 N N . GLU A 1 235 ? -14.180 -5.915 -9.975 1.00 93.44 235 GLU A N 1
ATOM 1890 C CA . GLU A 1 235 ? -14.222 -7.290 -10.498 1.00 93.44 235 GLU A CA 1
ATOM 1891 C C . GLU A 1 235 ? -13.580 -8.307 -9.541 1.00 93.44 235 GLU A C 1
ATOM 1893 O O . GLU A 1 235 ? -13.485 -9.504 -9.851 1.00 93.44 235 GLU A O 1
ATOM 1898 N N . LEU A 1 236 ? -13.090 -7.842 -8.389 1.00 94.06 236 LEU A N 1
ATOM 1899 C CA . LEU A 1 236 ? -12.509 -8.709 -7.377 1.00 94.06 236 LEU A CA 1
ATOM 1900 C C . LEU A 1 236 ? -13.579 -9.628 -6.785 1.00 94.06 236 LEU A C 1
ATOM 1902 O O . LEU A 1 236 ? -14.687 -9.220 -6.447 1.00 94.06 236 LEU A O 1
ATOM 1906 N N . SER A 1 237 ? -13.222 -10.895 -6.638 1.00 94.06 237 SER A N 1
ATOM 1907 C CA . SER A 1 237 ? -14.009 -11.870 -5.886 1.00 94.06 237 SER A CA 1
ATOM 1908 C C . SER A 1 237 ? -13.771 -11.734 -4.381 1.00 94.06 237 SER A C 1
ATOM 1910 O O . SER A 1 237 ? -12.779 -11.149 -3.943 1.00 94.06 237 SER A O 1
ATOM 1912 N N . LEU A 1 238 ? -14.663 -12.315 -3.575 1.00 95.19 238 LEU A N 1
ATOM 1913 C CA . LEU A 1 238 ? -14.568 -12.319 -2.114 1.00 95.19 238 LEU A CA 1
ATOM 1914 C C . LEU A 1 238 ? -13.196 -12.806 -1.608 1.00 95.19 238 LEU A C 1
ATOM 1916 O O . LEU A 1 238 ? -12.618 -12.211 -0.699 1.00 95.19 238 LEU A O 1
ATOM 1920 N N . GLU A 1 239 ? -12.652 -13.868 -2.205 1.00 95.12 239 GLU A N 1
ATOM 1921 C CA . GLU A 1 239 ? -11.364 -14.452 -1.820 1.00 95.12 239 GLU A CA 1
ATOM 1922 C C . GLU A 1 239 ? -10.191 -13.525 -2.169 1.00 95.12 239 GLU A C 1
ATOM 1924 O O . GLU A 1 239 ? -9.228 -13.403 -1.408 1.00 95.12 239 GLU A O 1
ATOM 1929 N N . GLU A 1 240 ? -10.281 -12.831 -3.305 1.00 95.81 240 GLU A N 1
ATOM 1930 C CA . GLU A 1 240 ? -9.284 -11.855 -3.747 1.00 95.81 240 GLU A CA 1
ATOM 1931 C C . GLU A 1 240 ? -9.313 -10.607 -2.851 1.00 95.81 240 GLU A C 1
ATOM 1933 O O . GLU A 1 240 ? -8.257 -10.179 -2.385 1.00 95.81 240 GLU A O 1
ATOM 1938 N N . CYS A 1 241 ? -10.501 -10.093 -2.505 1.00 97.00 241 CYS A N 1
ATOM 1939 C CA . CYS A 1 241 ? -10.672 -9.023 -1.515 1.00 97.00 241 CYS A CA 1
ATOM 1940 C C . CYS A 1 241 ? -10.067 -9.410 -0.158 1.00 97.00 241 CYS A C 1
ATOM 1942 O O . CYS A 1 241 ? -9.261 -8.664 0.402 1.00 97.00 241 CYS A O 1
ATOM 1944 N N . ALA A 1 242 ? -10.398 -10.601 0.351 1.00 97.06 242 ALA A N 1
ATOM 1945 C CA . ALA A 1 242 ? -9.868 -11.102 1.617 1.00 97.06 242 ALA A CA 1
ATOM 1946 C C . ALA A 1 242 ? -8.342 -11.290 1.581 1.00 97.06 242 ALA A C 1
ATOM 1948 O O . ALA A 1 242 ? -7.659 -11.061 2.582 1.00 97.06 242 ALA A O 1
ATOM 1949 N N . THR A 1 243 ? -7.793 -11.674 0.427 1.00 96.75 243 THR A N 1
ATOM 1950 C CA . THR A 1 243 ? -6.344 -11.785 0.225 1.00 96.75 243 THR A CA 1
ATOM 1951 C C . THR A 1 243 ? -5.673 -10.418 0.290 1.00 96.75 243 THR A C 1
ATOM 1953 O O . THR A 1 243 ? -4.701 -10.272 1.029 1.00 96.75 243 THR A O 1
ATOM 1956 N N . LEU A 1 244 ? -6.200 -9.414 -0.424 1.00 97.25 244 LEU A N 1
ATOM 1957 C CA . LEU A 1 244 ? -5.640 -8.057 -0.428 1.00 97.25 244 LEU A CA 1
ATOM 1958 C C . LEU A 1 244 ? -5.701 -7.412 0.959 1.00 97.25 244 LEU A C 1
ATOM 1960 O O . LEU A 1 244 ? -4.691 -6.900 1.429 1.00 97.25 244 LEU A O 1
ATOM 1964 N N . VAL A 1 245 ? -6.829 -7.517 1.667 1.00 97.50 245 VAL A N 1
ATOM 1965 C CA . VAL A 1 245 ? -6.932 -7.046 3.062 1.00 97.50 245 VAL A CA 1
ATOM 1966 C C . VAL A 1 245 ? -5.956 -7.798 3.971 1.00 97.50 245 VAL A C 1
ATOM 1968 O O . VAL A 1 245 ? -5.321 -7.212 4.846 1.00 97.50 245 VAL A O 1
ATOM 1971 N N . GLY A 1 246 ? -5.766 -9.098 3.736 1.00 95.94 246 GLY A N 1
ATOM 1972 C CA . GLY A 1 246 ? -4.795 -9.909 4.462 1.00 95.94 246 GLY A CA 1
ATOM 1973 C C . GLY A 1 246 ? -3.354 -9.388 4.371 1.00 95.94 246 GLY A C 1
ATOM 1974 O O . GLY A 1 246 ? -2.599 -9.564 5.337 1.00 95.94 246 GLY A O 1
ATOM 1975 N N . LEU A 1 247 ? -2.991 -8.731 3.260 1.00 95.19 247 LEU A N 1
ATOM 1976 C CA . LEU A 1 247 ? -1.661 -8.157 3.032 1.00 95.19 247 LEU A CA 1
ATOM 1977 C C . LEU A 1 247 ? -1.345 -7.006 3.982 1.00 95.19 247 LEU A C 1
ATOM 1979 O O . LEU A 1 247 ? -0.212 -6.942 4.452 1.00 95.19 247 LEU A O 1
ATOM 1983 N N . LEU A 1 248 ? -2.325 -6.166 4.325 1.00 94.00 248 LEU A N 1
ATOM 1984 C CA . LEU A 1 248 ? -2.117 -4.917 5.077 1.00 94.00 248 LEU A CA 1
ATOM 1985 C C . LEU A 1 248 ? -1.356 -5.120 6.394 1.00 94.00 248 LEU A C 1
ATOM 1987 O O . LEU A 1 248 ? -0.541 -4.294 6.794 1.00 94.00 248 LEU A O 1
ATOM 1991 N N . LYS A 1 249 ? -1.542 -6.275 7.044 1.00 90.88 249 LYS A N 1
ATOM 1992 C CA . LYS A 1 249 ? -0.831 -6.607 8.286 1.00 90.88 249 LYS A CA 1
ATOM 1993 C C . LYS A 1 249 ? 0.691 -6.703 8.113 1.00 90.88 249 LYS A C 1
ATOM 1995 O O . LYS A 1 249 ? 1.426 -6.413 9.054 1.00 90.88 249 LYS A O 1
ATOM 2000 N N . ALA A 1 250 ? 1.152 -7.236 6.984 1.00 92.50 250 ALA A N 1
ATOM 2001 C CA . ALA A 1 250 ? 2.569 -7.379 6.649 1.00 92.50 250 ALA A CA 1
ATOM 2002 C C . ALA A 1 250 ? 2.705 -7.708 5.146 1.00 92.50 250 ALA A C 1
ATOM 2004 O O . ALA A 1 250 ? 2.787 -8.898 4.801 1.00 92.50 250 ALA A O 1
ATOM 2005 N N . PRO A 1 251 ? 2.743 -6.691 4.262 1.00 92.38 251 PRO A N 1
ATOM 2006 C CA . PRO A 1 251 ? 2.569 -6.878 2.819 1.00 92.38 251 PRO A CA 1
ATOM 2007 C C . PRO A 1 251 ? 3.568 -7.859 2.198 1.00 92.38 251 PRO A C 1
ATOM 2009 O O . PRO A 1 251 ? 3.183 -8.819 1.527 1.00 92.38 251 PRO A O 1
ATOM 2012 N N . THR A 1 252 ? 4.852 -7.724 2.531 1.00 89.12 252 THR A N 1
ATOM 2013 C CA . THR A 1 252 ? 5.910 -8.624 2.044 1.00 89.12 252 THR A CA 1
ATOM 2014 C C . THR A 1 252 ? 5.761 -10.050 2.580 1.00 89.12 252 THR A C 1
ATOM 2016 O O . THR A 1 252 ? 5.961 -11.023 1.852 1.00 89.12 252 THR A O 1
ATOM 2019 N N . ARG A 1 253 ? 5.374 -10.212 3.855 1.00 92.50 253 ARG A N 1
ATOM 2020 C CA . ARG A 1 253 ? 5.294 -11.527 4.522 1.00 92.50 253 ARG A CA 1
ATOM 2021 C C . ARG A 1 253 ? 4.106 -12.359 4.042 1.00 92.50 253 ARG A C 1
ATOM 2023 O O . ARG A 1 253 ? 4.216 -13.587 4.006 1.00 92.50 253 ARG A O 1
ATOM 2030 N N . TYR A 1 254 ? 2.990 -11.705 3.725 1.00 94.62 254 TYR A N 1
ATOM 2031 C CA . TYR A 1 254 ? 1.749 -12.349 3.287 1.00 94.62 254 TYR A CA 1
ATOM 2032 C C . TYR A 1 254 ? 1.518 -12.262 1.775 1.00 94.62 254 TYR A C 1
ATOM 2034 O O . TYR A 1 254 ? 0.456 -12.674 1.308 1.00 94.62 254 TYR A O 1
ATOM 2042 N N . SER A 1 255 ? 2.497 -11.776 1.005 1.00 92.75 255 SER A N 1
ATOM 2043 C CA . SER A 1 255 ? 2.386 -11.682 -0.451 1.00 92.75 255 SER A CA 1
ATOM 2044 C C . SER A 1 255 ? 2.076 -13.051 -1.075 1.00 92.75 255 SER A C 1
ATOM 2046 O O . SER A 1 255 ? 2.858 -13.986 -0.876 1.00 92.75 255 SER A O 1
ATOM 2048 N N . PRO A 1 256 ? 1.003 -13.198 -1.876 1.00 91.56 256 PRO A N 1
ATOM 2049 C CA . PRO A 1 256 ? 0.663 -14.465 -2.526 1.00 91.56 256 PRO A CA 1
ATOM 2050 C C . PRO A 1 256 ? 1.680 -14.878 -3.599 1.00 91.56 256 PRO A C 1
ATOM 2052 O O . PRO A 1 256 ? 1.705 -16.036 -3.999 1.00 91.56 256 PRO A O 1
ATOM 2055 N N . ILE A 1 257 ? 2.538 -13.952 -4.046 1.00 89.38 257 ILE A N 1
ATOM 2056 C CA . ILE A 1 257 ? 3.613 -14.219 -5.011 1.00 89.38 257 ILE A CA 1
ATOM 2057 C C . ILE A 1 257 ? 4.854 -14.782 -4.307 1.00 89.38 257 ILE A C 1
ATOM 2059 O O . ILE A 1 257 ? 5.496 -15.692 -4.827 1.00 89.38 257 ILE A O 1
ATOM 2063 N N . ILE A 1 258 ? 5.205 -14.233 -3.137 1.00 87.88 258 ILE A N 1
ATOM 2064 C CA . ILE A 1 258 ? 6.408 -14.626 -2.384 1.00 87.88 258 ILE A CA 1
ATOM 2065 C C . ILE A 1 258 ? 6.110 -15.822 -1.475 1.00 87.88 258 ILE A C 1
ATOM 2067 O O . ILE A 1 258 ? 6.886 -16.773 -1.420 1.00 87.88 258 ILE A O 1
ATOM 2071 N N . ASN A 1 259 ? 4.988 -15.784 -0.750 1.00 90.88 259 ASN A N 1
ATOM 2072 C CA . ASN A 1 259 ? 4.599 -16.803 0.217 1.00 90.88 259 ASN A CA 1
ATOM 2073 C C . ASN A 1 259 ? 3.116 -17.208 0.067 1.00 90.88 259 ASN A C 1
ATOM 2075 O O . ASN A 1 259 ? 2.274 -16.815 0.882 1.00 90.88 259 ASN A O 1
ATOM 2079 N N . PRO A 1 260 ? 2.788 -18.042 -0.941 1.00 91.31 260 PRO A N 1
ATOM 2080 C CA . PRO A 1 260 ? 1.409 -18.444 -1.229 1.00 91.31 260 PRO A CA 1
ATOM 2081 C C . PRO A 1 260 ? 0.709 -19.121 -0.043 1.00 91.31 260 PRO A C 1
ATOM 2083 O O . PRO A 1 260 ? -0.467 -18.872 0.211 1.00 91.31 260 PRO A O 1
ATOM 2086 N N . LYS A 1 261 ? 1.437 -19.951 0.721 1.00 92.88 261 LYS A N 1
ATOM 2087 C CA . LYS A 1 261 ? 0.884 -20.683 1.873 1.00 92.88 261 LYS A CA 1
ATOM 2088 C C . LYS A 1 261 ? 0.448 -19.733 2.990 1.00 92.88 261 LYS A C 1
ATOM 2090 O O . LYS A 1 261 ? -0.706 -19.782 3.408 1.00 92.88 261 LYS A O 1
ATOM 2095 N N . ARG A 1 262 ? 1.335 -18.824 3.422 1.00 94.94 262 ARG A N 1
ATOM 2096 C CA . ARG A 1 262 ? 1.000 -17.825 4.454 1.00 94.94 262 ARG A CA 1
ATOM 2097 C C . ARG A 1 262 ? -0.089 -16.867 3.988 1.00 94.94 262 ARG A C 1
ATOM 2099 O O . ARG A 1 262 ? -0.911 -16.452 4.799 1.00 94.94 262 ARG A O 1
ATOM 2106 N N . SER A 1 263 ? -0.098 -16.522 2.702 1.00 94.69 263 SER A N 1
ATOM 2107 C CA . SER A 1 263 ? -1.150 -15.696 2.111 1.00 94.69 263 SER A CA 1
ATOM 2108 C C . SER A 1 263 ? -2.520 -16.371 2.227 1.00 94.69 263 SER A C 1
ATOM 2110 O O . SER A 1 263 ? -3.449 -15.784 2.776 1.00 94.69 263 SER A O 1
ATOM 2112 N N . ALA A 1 264 ? -2.623 -17.647 1.836 1.00 94.25 264 ALA A N 1
ATOM 2113 C CA . ALA A 1 264 ? -3.862 -18.416 1.939 1.00 94.25 264 ALA A CA 1
ATOM 2114 C C . ALA A 1 264 ? -4.337 -18.583 3.394 1.00 94.25 264 ALA A C 1
ATOM 2116 O O . ALA A 1 264 ? -5.521 -18.433 3.684 1.00 94.25 264 ALA A O 1
ATOM 2117 N N . GLU A 1 265 ? -3.429 -18.856 4.334 1.00 94.75 265 GLU A N 1
ATOM 2118 C CA . GLU A 1 265 ? -3.760 -18.897 5.766 1.00 94.75 265 GLU A CA 1
ATOM 2119 C C . GLU A 1 265 ? -4.312 -17.556 6.258 1.00 94.75 265 GLU A C 1
ATOM 2121 O O . GLU A 1 265 ? -5.340 -17.516 6.936 1.00 94.75 265 GLU A O 1
ATOM 2126 N N . ARG A 1 266 ? -3.669 -16.446 5.877 1.00 95.75 266 ARG A N 1
ATOM 2127 C CA . ARG A 1 266 ? -4.102 -15.104 6.270 1.00 95.75 266 ARG A CA 1
ATOM 2128 C C . ARG A 1 266 ? -5.450 -14.731 5.650 1.00 95.75 266 ARG A C 1
ATOM 2130 O O . ARG A 1 266 ? -6.297 -14.210 6.369 1.00 95.75 266 ARG A O 1
ATOM 2137 N N . MET A 1 267 ? -5.679 -15.062 4.381 1.00 96.31 267 MET A N 1
ATOM 2138 C CA . MET A 1 267 ? -6.976 -14.912 3.713 1.00 96.31 267 MET A CA 1
ATOM 2139 C C . MET A 1 267 ? -8.082 -15.652 4.479 1.00 96.31 267 MET A C 1
ATOM 2141 O O . MET A 1 267 ? -9.135 -15.080 4.747 1.00 96.31 267 MET A O 1
ATOM 2145 N N . ARG A 1 268 ? -7.845 -16.901 4.911 1.00 95.75 268 ARG A N 1
ATOM 2146 C CA . ARG A 1 268 ? -8.834 -17.666 5.698 1.00 95.75 268 ARG A CA 1
ATOM 2147 C C . ARG A 1 268 ? -9.159 -17.016 7.041 1.00 95.75 268 ARG A C 1
ATOM 2149 O O . ARG A 1 268 ? -10.300 -17.124 7.487 1.00 95.75 268 ARG A O 1
ATOM 2156 N N . VAL A 1 269 ? -8.189 -16.349 7.673 1.00 95.75 269 VAL A N 1
ATOM 2157 C CA . VAL A 1 269 ? -8.424 -15.560 8.894 1.00 95.75 269 VAL A CA 1
ATOM 2158 C C . VAL A 1 269 ? -9.339 -14.372 8.602 1.00 95.75 269 VAL A C 1
ATOM 2160 O O . VAL A 1 269 ? -10.283 -14.158 9.354 1.00 95.75 269 VAL A O 1
ATOM 2163 N N . VAL A 1 270 ? -9.109 -13.640 7.507 1.00 97.00 270 VAL A N 1
ATOM 2164 C CA . VAL A 1 270 ? -9.976 -12.520 7.093 1.00 97.00 270 VAL A CA 1
ATOM 2165 C C . VAL A 1 270 ? -11.403 -13.006 6.825 1.00 97.00 270 VAL A C 1
ATOM 2167 O O . VAL A 1 270 ? -12.349 -12.472 7.393 1.00 97.00 270 VAL A O 1
ATOM 2170 N N . LEU A 1 271 ? -11.570 -14.088 6.059 1.00 97.25 271 LEU A N 1
ATOM 2171 C CA . LEU A 1 271 ? -12.888 -14.678 5.793 1.00 97.25 271 LEU A CA 1
ATOM 2172 C C . LEU A 1 271 ? -13.596 -15.141 7.080 1.00 97.25 271 LEU A C 1
ATOM 2174 O O . LEU A 1 271 ? -14.803 -14.961 7.225 1.00 97.25 271 LEU A O 1
ATOM 2178 N N . ALA A 1 272 ? -12.855 -15.717 8.033 1.00 96.19 272 ALA A N 1
ATOM 2179 C CA . ALA A 1 272 ? -13.410 -16.099 9.331 1.00 96.19 272 ALA A CA 1
ATOM 2180 C C . ALA A 1 272 ? -13.908 -14.877 10.119 1.00 96.19 272 ALA A C 1
ATOM 2182 O O . ALA A 1 272 ? -15.011 -14.927 10.659 1.00 96.19 272 ALA A O 1
ATOM 2183 N N . ARG A 1 273 ? -13.149 -13.771 10.124 1.00 95.69 273 ARG A N 1
ATOM 2184 C CA . ARG A 1 273 ? -13.577 -12.502 10.738 1.00 95.69 273 ARG A CA 1
ATOM 2185 C C . ARG A 1 273 ? -14.824 -11.932 10.076 1.00 95.69 273 ARG A C 1
ATOM 2187 O O . ARG A 1 273 ? -15.753 -11.546 10.773 1.00 95.69 273 ARG A O 1
ATOM 2194 N N . MET A 1 274 ? -14.892 -11.948 8.746 1.00 97.19 274 MET A N 1
ATOM 2195 C CA . MET A 1 274 ? -16.088 -11.504 8.026 1.00 97.19 274 MET A CA 1
ATOM 2196 C C . MET A 1 274 ? -17.330 -12.311 8.412 1.00 97.19 274 MET A C 1
ATOM 2198 O O . MET A 1 274 ? -18.405 -11.740 8.566 1.00 97.19 274 MET A O 1
ATOM 2202 N N . ARG A 1 275 ? -17.190 -13.629 8.605 1.00 96.88 275 ARG A N 1
ATOM 2203 C CA . ARG A 1 275 ? -18.284 -14.466 9.109 1.00 96.88 275 ARG A CA 1
ATOM 2204 C C . ARG A 1 275 ? -18.650 -14.125 10.553 1.00 96.88 275 ARG A C 1
ATOM 2206 O O . ARG A 1 275 ? -19.831 -14.084 10.871 1.00 96.88 275 ARG A O 1
ATOM 2213 N N . GLU A 1 276 ? -17.666 -13.934 11.434 1.00 95.06 276 GLU A N 1
ATOM 2214 C CA . GLU A 1 276 ? -17.898 -13.584 12.847 1.00 95.06 276 GLU A CA 1
ATOM 2215 C C . GLU A 1 276 ? -18.690 -12.280 12.995 1.00 95.06 276 GLU A C 1
ATOM 2217 O O . GLU A 1 276 ? -19.581 -12.207 13.836 1.00 95.06 276 GLU A O 1
ATOM 2222 N N . GLU A 1 277 ? -18.420 -11.298 12.136 1.00 94.56 277 GLU A N 1
ATOM 2223 C CA . GLU A 1 277 ? -19.138 -10.018 12.090 1.00 94.56 277 GLU A CA 1
ATOM 2224 C C . GLU A 1 277 ? -20.445 -10.083 11.266 1.00 94.56 277 GLU A C 1
ATOM 2226 O O . GLU A 1 277 ? -21.129 -9.078 11.095 1.00 94.56 277 GLU A O 1
ATOM 2231 N N . GLY A 1 278 ? -20.824 -11.265 10.763 1.00 95.19 278 GLY A N 1
ATOM 2232 C CA . GLY A 1 278 ? -22.103 -11.499 10.084 1.00 95.19 278 GLY A CA 1
ATOM 2233 C C . GLY A 1 278 ? -22.166 -11.066 8.616 1.00 95.19 278 GLY A C 1
ATOM 2234 O O . GLY A 1 278 ? -23.249 -11.070 8.034 1.00 95.19 278 GLY A O 1
ATOM 2235 N N . TYR A 1 279 ? -21.037 -10.726 7.988 1.00 95.12 279 TYR A N 1
ATOM 2236 C CA . TYR A 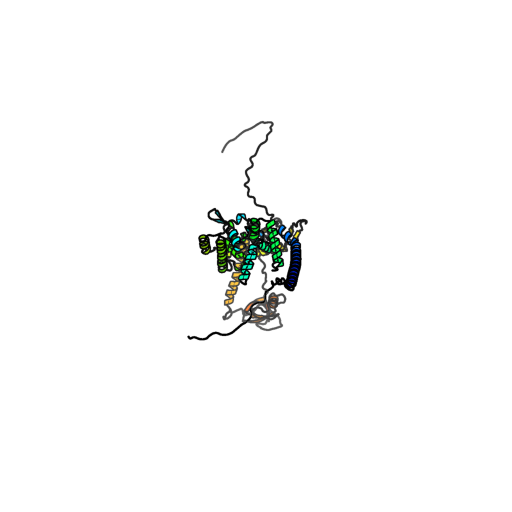1 279 ? -20.994 -10.339 6.570 1.00 95.12 279 TYR A CA 1
ATOM 2237 C C . TYR A 1 279 ? -21.095 -11.527 5.606 1.00 95.12 279 TYR A C 1
ATOM 2239 O O . TYR A 1 279 ? -21.429 -11.333 4.440 1.00 95.12 279 TYR A O 1
ATOM 2247 N N . LEU A 1 280 ? -20.795 -12.743 6.075 1.00 95.19 280 LEU A N 1
ATOM 2248 C CA . LEU A 1 280 ? -20.820 -13.968 5.274 1.00 95.19 280 LEU A CA 1
ATOM 2249 C C . LEU A 1 280 ? -21.659 -15.051 5.947 1.00 95.19 280 LEU A C 1
ATOM 2251 O O . LEU A 1 280 ? -21.550 -15.284 7.151 1.00 95.19 280 LEU A O 1
ATOM 2255 N N . SER A 1 281 ? -22.416 -15.791 5.144 1.00 95.12 281 SER A N 1
ATOM 2256 C CA . SER A 1 281 ? -22.996 -17.070 5.551 1.00 95.12 281 SER A CA 1
ATOM 2257 C C . SER A 1 281 ? -21.932 -18.174 5.617 1.00 95.12 281 SER A C 1
ATOM 2259 O O . SER A 1 281 ? -20.914 -18.131 4.925 1.00 95.12 281 SER A O 1
ATOM 2261 N N . GLU A 1 282 ? -22.198 -19.240 6.378 1.00 94.19 282 GLU A N 1
ATOM 2262 C CA . GLU A 1 282 ? -21.322 -20.427 6.411 1.00 94.19 282 GLU A CA 1
ATOM 2263 C C . GLU A 1 282 ? -21.123 -21.050 5.017 1.00 94.19 282 GLU A C 1
ATOM 2265 O O . GLU A 1 282 ? -20.044 -21.541 4.688 1.00 94.19 282 GLU A O 1
ATOM 2270 N N . ARG A 1 283 ? -22.142 -20.974 4.149 1.00 93.19 283 ARG A N 1
ATOM 2271 C CA . ARG A 1 283 ? -22.054 -21.464 2.764 1.00 93.19 283 ARG A CA 1
ATOM 2272 C C . ARG A 1 283 ? -21.139 -20.609 1.890 1.00 93.19 283 ARG A C 1
ATOM 2274 O O . ARG A 1 283 ? -20.508 -21.148 0.985 1.00 93.19 283 ARG A O 1
ATOM 2281 N N . GLU A 1 284 ? -21.119 -19.293 2.087 1.00 92.19 284 GLU A N 1
ATOM 2282 C CA . GLU A 1 284 ? -20.191 -18.394 1.384 1.00 92.19 284 GLU A CA 1
ATOM 2283 C C . GLU A 1 284 ? -18.767 -18.590 1.904 1.00 92.19 284 GLU A C 1
ATOM 2285 O O . GLU A 1 284 ? -17.848 -18.739 1.104 1.00 92.19 284 GLU A O 1
ATOM 2290 N N . LEU A 1 285 ? -18.595 -18.708 3.225 1.00 94.38 285 LEU A N 1
ATOM 2291 C CA . LEU A 1 285 ? -17.302 -18.990 3.846 1.00 94.38 285 LEU A CA 1
ATOM 2292 C C . LEU A 1 285 ? -16.688 -20.301 3.334 1.00 94.38 285 LEU A C 1
ATOM 2294 O O . LEU A 1 285 ? -15.508 -20.323 2.987 1.00 94.38 285 LEU A O 1
ATOM 2298 N N . ALA A 1 286 ? -17.466 -21.387 3.281 1.00 93.19 286 ALA A N 1
ATOM 2299 C CA . ALA A 1 286 ? -16.995 -22.678 2.781 1.00 93.19 286 ALA A CA 1
ATOM 2300 C C . ALA A 1 286 ? -16.564 -22.588 1.308 1.00 93.19 286 ALA A C 1
ATOM 2302 O O . ALA A 1 286 ? -15.442 -22.957 0.973 1.00 93.19 286 ALA A O 1
ATOM 2303 N N . ARG A 1 287 ? -17.407 -21.994 0.450 1.00 91.50 287 ARG A N 1
ATOM 2304 C CA . ARG A 1 287 ? -17.087 -21.782 -0.973 1.00 91.50 287 ARG A CA 1
ATOM 2305 C C . ARG A 1 287 ? -15.811 -20.960 -1.166 1.00 91.50 287 ARG A C 1
ATOM 2307 O O . ARG A 1 287 ? -14.976 -21.322 -1.990 1.00 91.50 287 ARG A O 1
ATOM 2314 N N . ALA A 1 288 ? -15.642 -19.908 -0.370 1.00 90.56 288 ALA A N 1
ATOM 2315 C CA . ALA A 1 288 ? -14.484 -19.027 -0.437 1.00 90.56 288 ALA A CA 1
ATOM 2316 C C . ALA A 1 288 ? -13.178 -19.684 0.030 1.00 90.56 288 ALA A C 1
ATOM 2318 O O . ALA A 1 288 ? -12.096 -19.368 -0.462 1.00 90.56 288 ALA A O 1
ATOM 2319 N N . ARG A 1 289 ? -13.248 -20.624 0.976 1.00 88.56 289 ARG A N 1
ATOM 2320 C CA . ARG A 1 289 ? -12.062 -21.322 1.496 1.00 88.56 289 ARG A CA 1
ATOM 2321 C C . ARG A 1 289 ? -11.464 -22.327 0.517 1.00 88.56 289 ARG A C 1
ATOM 2323 O O . ARG A 1 289 ? -10.246 -22.520 0.551 1.00 88.56 289 ARG A O 1
ATOM 2330 N N . ASP A 1 290 ? -12.304 -22.932 -0.315 1.00 83.88 290 ASP A N 1
ATOM 2331 C CA . ASP A 1 290 ? -11.919 -24.018 -1.222 1.00 83.88 290 ASP A CA 1
ATOM 2332 C C . ASP A 1 290 ? -11.479 -23.514 -2.605 1.00 83.88 290 ASP A C 1
ATOM 2334 O O . ASP A 1 290 ? -10.920 -24.262 -3.412 1.00 83.88 290 ASP A O 1
ATOM 2338 N N . ARG A 1 291 ? -11.690 -22.226 -2.896 1.00 82.31 291 ARG A N 1
ATOM 2339 C CA . ARG A 1 291 ? -11.348 -21.639 -4.189 1.00 82.31 291 ARG A CA 1
ATOM 2340 C C . ARG A 1 291 ? -9.839 -21.432 -4.325 1.00 82.31 291 ARG A C 1
ATOM 2342 O O . ARG A 1 291 ? -9.187 -20.813 -3.487 1.00 82.31 291 ARG A O 1
ATOM 2349 N N . THR A 1 292 ? -9.273 -21.916 -5.429 1.00 79.75 292 THR A N 1
ATOM 2350 C CA . THR A 1 292 ? -7.864 -21.665 -5.765 1.00 79.75 292 THR A CA 1
ATOM 2351 C C . THR A 1 292 ? -7.718 -20.279 -6.392 1.00 79.75 292 THR A C 1
ATOM 2353 O O . THR A 1 292 ? -8.356 -19.984 -7.403 1.00 79.75 292 THR A O 1
ATOM 2356 N N . LEU A 1 293 ? -6.862 -19.432 -5.813 1.00 84.56 293 LEU A N 1
ATOM 2357 C CA . LEU A 1 293 ? -6.583 -18.092 -6.336 1.00 84.56 293 LEU A CA 1
ATOM 2358 C C . LEU A 1 293 ? -5.780 -18.166 -7.638 1.00 84.56 293 LEU A C 1
ATOM 2360 O O . LEU A 1 293 ? -4.704 -18.767 -7.688 1.00 84.56 293 LEU A O 1
ATOM 2364 N N . ARG A 1 294 ? -6.272 -17.494 -8.684 1.00 85.88 294 ARG A N 1
ATOM 2365 C CA . ARG A 1 294 ? -5.558 -17.354 -9.957 1.00 85.88 294 ARG A CA 1
ATOM 2366 C C . ARG A 1 294 ? -4.835 -16.011 -10.000 1.00 85.88 294 ARG A C 1
ATOM 2368 O O . ARG A 1 294 ? -5.431 -14.992 -10.329 1.00 85.88 294 ARG A O 1
ATOM 2375 N N . LEU A 1 295 ? -3.544 -16.023 -9.682 1.00 87.69 295 LEU A N 1
ATOM 2376 C CA . LEU A 1 295 ? -2.702 -14.829 -9.770 1.00 87.69 295 LEU A CA 1
ATOM 2377 C C . LEU A 1 295 ? -2.413 -14.460 -11.233 1.00 87.69 295 LEU A C 1
ATOM 2379 O O . LEU A 1 295 ? -2.295 -15.339 -12.087 1.00 87.69 295 LEU A O 1
ATOM 2383 N N . ALA A 1 296 ? -2.198 -13.170 -11.500 1.00 80.06 296 ALA A N 1
ATOM 2384 C CA . ALA A 1 296 ? -1.861 -12.617 -12.819 1.00 80.06 296 ALA A CA 1
ATOM 2385 C C . ALA A 1 296 ? -0.549 -13.166 -13.434 1.00 80.06 296 ALA A C 1
ATOM 2387 O O . ALA A 1 296 ? -0.271 -12.953 -14.614 1.00 80.06 296 ALA A O 1
ATOM 2388 N N . GLY A 1 297 ? 0.247 -13.904 -12.650 1.00 63.88 297 GLY A N 1
ATOM 2389 C CA . GLY A 1 297 ? 1.493 -14.544 -13.068 1.00 63.88 297 GLY A CA 1
ATOM 2390 C C . GLY A 1 297 ? 2.694 -13.592 -13.047 1.00 63.88 297 GLY A C 1
ATOM 2391 O O . GLY A 1 297 ? 2.681 -12.524 -13.649 1.00 63.88 297 GLY A O 1
ATOM 2392 N N . ARG A 1 298 ? 3.793 -14.021 -12.407 1.00 55.72 298 ARG A N 1
ATOM 2393 C CA . ARG A 1 298 ? 5.007 -13.213 -12.143 1.00 55.72 298 ARG A CA 1
ATOM 2394 C C . ARG A 1 298 ? 5.664 -12.614 -13.401 1.00 55.72 298 ARG A C 1
ATOM 2396 O O . ARG A 1 298 ? 6.297 -11.568 -13.322 1.00 55.72 298 ARG A O 1
ATOM 2403 N N . ARG A 1 299 ? 5.514 -13.263 -14.565 1.00 50.44 299 ARG A N 1
ATOM 2404 C CA . ARG A 1 299 ? 6.032 -12.778 -15.862 1.00 50.44 299 ARG A CA 1
ATOM 2405 C C . ARG A 1 299 ? 5.118 -11.75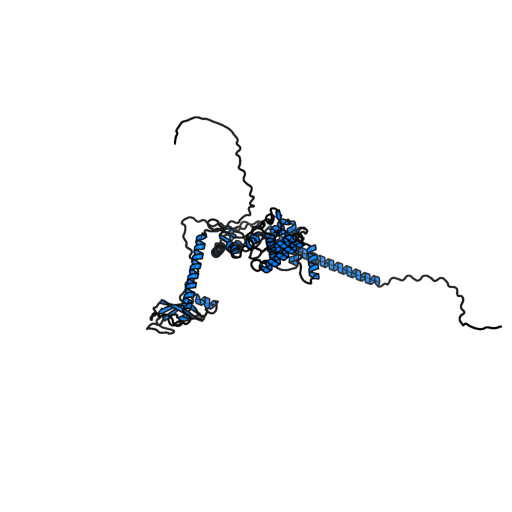5 -16.542 1.00 50.44 299 ARG A C 1
ATOM 2407 O O . ARG A 1 299 ? 5.617 -10.974 -17.341 1.00 50.44 299 ARG A O 1
ATOM 2414 N N . GLY A 1 300 ? 3.814 -11.771 -16.261 1.00 48.53 300 GLY A N 1
ATOM 2415 C CA . GLY A 1 300 ? 2.833 -10.893 -16.901 1.00 48.53 300 GLY A CA 1
ATOM 2416 C C . GLY A 1 300 ? 2.763 -9.516 -16.251 1.00 48.53 300 GLY A C 1
ATOM 2417 O O . GLY A 1 300 ? 2.694 -8.519 -16.961 1.00 48.53 300 GLY A O 1
ATOM 2418 N N . SER A 1 301 ? 2.836 -9.451 -14.920 1.00 50.34 301 SER A N 1
ATOM 2419 C CA . SER A 1 301 ? 2.761 -8.193 -14.170 1.00 50.34 301 SER A CA 1
ATOM 2420 C C . SER A 1 301 ? 4.054 -7.377 -14.265 1.00 50.34 301 SER A C 1
ATOM 2422 O O . SER A 1 301 ? 3.992 -6.223 -14.663 1.00 50.34 301 SER A O 1
ATOM 2424 N N . VAL A 1 302 ? 5.238 -7.963 -14.043 1.00 48.19 302 VAL A N 1
ATOM 2425 C CA . VAL A 1 302 ? 6.523 -7.224 -14.124 1.00 48.19 302 VAL A CA 1
ATOM 2426 C C . VAL A 1 302 ? 6.854 -6.767 -15.554 1.00 48.19 302 VAL A C 1
ATOM 2428 O O . VAL A 1 302 ? 7.250 -5.624 -15.766 1.00 48.19 302 VAL A O 1
ATOM 2431 N N . ARG A 1 303 ? 6.633 -7.621 -16.566 1.00 47.91 303 ARG A N 1
ATOM 2432 C CA . ARG A 1 303 ? 6.935 -7.302 -17.978 1.00 47.91 303 ARG A CA 1
ATOM 2433 C C . ARG A 1 303 ? 5.985 -6.256 -18.576 1.00 47.91 303 ARG A C 1
ATOM 2435 O O . ARG A 1 303 ? 6.326 -5.629 -19.572 1.00 47.91 303 ARG A O 1
ATOM 2442 N N . ARG A 1 304 ? 4.800 -6.067 -17.984 1.00 51.25 304 ARG A N 1
ATOM 2443 C CA . ARG A 1 304 ? 3.865 -5.002 -18.375 1.00 51.25 304 ARG A CA 1
ATOM 2444 C C . ARG A 1 304 ? 4.247 -3.645 -17.775 1.00 51.25 304 ARG A C 1
ATOM 2446 O O . ARG A 1 304 ? 3.886 -2.625 -18.341 1.00 51.25 304 ARG A O 1
ATOM 2453 N N . ILE A 1 305 ? 4.976 -3.649 -16.659 1.00 55.69 305 ILE A N 1
ATOM 2454 C CA . ILE A 1 305 ? 5.400 -2.439 -15.942 1.00 55.69 305 ILE A CA 1
ATOM 2455 C C . ILE A 1 305 ? 6.663 -1.839 -16.578 1.00 55.69 305 ILE A C 1
ATOM 2457 O O . ILE A 1 305 ? 6.771 -0.623 -16.707 1.00 55.69 305 ILE A O 1
ATOM 2461 N N . VAL A 1 306 ? 7.596 -2.682 -17.036 1.00 60.41 306 VAL A N 1
ATOM 2462 C CA . VAL A 1 306 ? 8.849 -2.235 -17.661 1.00 60.41 306 VAL A CA 1
ATOM 2463 C C . VAL A 1 306 ? 9.131 -3.059 -18.916 1.00 60.41 306 VAL A C 1
ATOM 2465 O O . VAL A 1 306 ? 9.640 -4.178 -18.829 1.00 60.41 306 VAL A O 1
ATOM 2468 N N . LYS A 1 307 ? 8.808 -2.519 -20.100 1.00 64.38 307 LYS A N 1
ATOM 2469 C CA . LYS A 1 307 ? 9.196 -3.148 -21.375 1.00 64.38 307 LYS A CA 1
ATOM 2470 C C . LYS A 1 307 ? 10.678 -2.934 -21.698 1.00 64.38 307 LYS A C 1
ATOM 2472 O O . LYS A 1 307 ? 11.285 -3.833 -22.265 1.00 64.38 307 LYS A O 1
ATOM 2477 N N . MET A 1 308 ? 11.242 -1.773 -21.344 1.00 74.12 308 MET A N 1
ATOM 2478 C CA . MET A 1 308 ? 12.559 -1.304 -21.817 1.00 74.12 308 MET A CA 1
ATOM 2479 C C . MET A 1 308 ? 13.372 -0.658 -20.677 1.00 74.12 308 MET A C 1
ATOM 2481 O O . MET A 1 308 ? 13.490 0.565 -20.615 1.00 74.12 308 MET A O 1
ATOM 2485 N N . PRO A 1 309 ? 13.917 -1.456 -19.737 1.00 77.31 309 PRO A N 1
ATOM 2486 C CA . PRO A 1 309 ? 14.508 -0.947 -18.495 1.00 77.31 309 PRO A CA 1
ATOM 2487 C C . PRO A 1 309 ? 15.703 -0.016 -18.727 1.00 77.31 309 PRO A C 1
ATOM 2489 O O . PRO A 1 309 ? 15.806 1.012 -18.067 1.00 77.31 309 PRO A O 1
ATOM 2492 N N . TYR A 1 310 ? 16.571 -0.339 -19.691 1.00 80.19 310 TYR A N 1
ATOM 2493 C CA . TYR A 1 310 ? 17.735 0.491 -20.014 1.00 80.19 310 TYR A CA 1
ATOM 2494 C C . TYR A 1 310 ? 17.321 1.863 -20.558 1.00 80.19 310 TYR A C 1
ATOM 2496 O O . TYR A 1 310 ? 17.868 2.886 -20.159 1.00 80.19 310 TYR A O 1
ATOM 2504 N N . PHE A 1 311 ? 16.314 1.895 -21.433 1.00 83.50 311 PHE A N 1
ATOM 2505 C CA . PHE A 1 311 ? 15.814 3.150 -21.978 1.00 83.50 311 PHE A CA 1
ATOM 2506 C C . PHE A 1 311 ? 15.132 4.011 -20.905 1.00 83.50 311 PHE A C 1
ATOM 2508 O O . PHE A 1 311 ? 15.351 5.216 -20.869 1.00 83.50 311 PHE A O 1
ATOM 2515 N N . LEU A 1 312 ? 14.356 3.413 -19.993 1.00 83.25 312 LEU A N 1
ATOM 2516 C CA . LEU A 1 312 ? 13.749 4.155 -18.879 1.00 83.25 312 LEU A CA 1
ATOM 2517 C C . LEU A 1 312 ? 14.801 4.744 -17.925 1.00 83.25 312 LEU A C 1
ATOM 2519 O O . LEU A 1 312 ? 14.628 5.864 -17.442 1.00 83.25 312 LEU A O 1
ATOM 2523 N N . ASP A 1 313 ? 15.894 4.023 -17.673 1.00 82.88 313 ASP A N 1
ATOM 2524 C CA . ASP A 1 313 ? 17.032 4.525 -16.893 1.00 82.88 313 ASP A CA 1
ATOM 2525 C C . ASP A 1 313 ? 17.750 5.674 -17.622 1.00 82.88 313 ASP A C 1
ATOM 2527 O O . ASP A 1 313 ? 18.020 6.709 -17.015 1.00 82.88 313 ASP A O 1
ATOM 2531 N N . TYR A 1 314 ? 17.958 5.562 -18.941 1.00 83.44 314 TYR A N 1
ATOM 2532 C CA . TYR A 1 314 ? 18.471 6.664 -19.763 1.00 83.44 314 TYR A CA 1
ATOM 2533 C C . TYR A 1 314 ? 17.568 7.902 -19.702 1.00 83.44 314 TYR A C 1
ATOM 2535 O O . TYR A 1 314 ? 18.062 8.993 -19.440 1.00 83.44 314 TYR A O 1
ATOM 2543 N N . VAL A 1 315 ? 16.251 7.742 -19.875 1.00 83.38 315 VAL A N 1
ATOM 2544 C CA . VAL A 1 315 ? 15.284 8.848 -19.774 1.00 83.38 315 VAL A CA 1
ATOM 2545 C C . VAL A 1 315 ? 15.342 9.493 -18.389 1.00 83.38 315 VAL A C 1
ATOM 2547 O O . VAL A 1 315 ? 15.349 10.714 -18.284 1.00 83.38 315 VAL A O 1
ATOM 2550 N N . SER A 1 316 ? 15.437 8.693 -17.324 1.00 82.12 316 SER A N 1
ATOM 2551 C CA . SER A 1 316 ? 15.550 9.207 -15.952 1.00 82.12 316 SER A CA 1
ATOM 2552 C C . SER A 1 316 ? 16.838 10.017 -15.754 1.00 82.12 316 SER A C 1
ATOM 2554 O O . SER A 1 316 ? 16.796 11.123 -15.216 1.00 82.12 316 SER A O 1
ATOM 2556 N N . ARG A 1 317 ? 17.973 9.497 -16.244 1.00 82.50 317 ARG A N 1
ATOM 2557 C CA . ARG A 1 317 ? 19.279 10.177 -16.226 1.00 82.50 317 ARG A CA 1
ATOM 2558 C C . ARG A 1 317 ? 19.268 11.467 -17.018 1.00 82.50 317 ARG A C 1
ATOM 2560 O O . ARG A 1 317 ? 19.783 12.472 -16.538 1.00 82.50 317 ARG A O 1
ATOM 2567 N N . ASP A 1 318 ? 18.696 11.438 -18.212 1.00 80.94 318 ASP A N 1
ATOM 2568 C CA . ASP A 1 318 ? 18.643 12.591 -19.095 1.00 80.94 318 ASP A CA 1
ATOM 2569 C C . ASP A 1 318 ? 17.744 13.682 -18.511 1.00 80.94 318 ASP A C 1
ATOM 2571 O O . ASP A 1 318 ? 18.163 14.830 -18.415 1.00 80.94 318 ASP A O 1
ATOM 2575 N N . LEU A 1 319 ? 16.561 13.342 -17.993 1.00 77.31 319 LEU A N 1
ATOM 2576 C CA . LEU A 1 319 ? 15.677 14.311 -17.337 1.00 77.31 319 LEU A CA 1
ATOM 2577 C C . LEU A 1 319 ? 16.328 14.952 -16.100 1.00 77.31 319 LEU A C 1
ATOM 2579 O O . LEU A 1 319 ? 16.246 16.168 -15.933 1.00 77.31 319 LEU A O 1
ATOM 2583 N N . ALA A 1 320 ? 17.028 14.167 -15.275 1.00 77.75 320 ALA A N 1
ATOM 2584 C CA . ALA A 1 320 ? 17.751 14.687 -14.112 1.00 77.75 320 ALA A CA 1
ATOM 2585 C C . ALA A 1 320 ? 19.025 15.474 -14.500 1.00 77.75 320 ALA A C 1
ATOM 2587 O O . ALA A 1 320 ? 19.439 16.409 -13.809 1.00 77.75 320 ALA A O 1
ATOM 2588 N N . GLY A 1 321 ? 19.678 15.104 -15.605 1.00 68.94 321 GLY A N 1
ATOM 2589 C CA . GLY A 1 321 ? 20.956 15.659 -16.057 1.00 68.94 321 GLY A CA 1
ATOM 2590 C C . GLY A 1 321 ? 20.836 16.911 -16.930 1.00 68.94 321 GLY A C 1
ATOM 2591 O O . GLY A 1 321 ? 21.628 17.839 -16.769 1.00 68.94 321 GLY A O 1
ATOM 2592 N N . SER A 1 322 ? 19.822 16.968 -17.796 1.00 63.31 322 SER A N 1
ATOM 2593 C CA . SER A 1 322 ? 19.634 17.957 -18.876 1.00 63.31 322 SER A CA 1
ATOM 2594 C C . SER A 1 322 ? 19.306 19.378 -18.412 1.00 63.31 322 SER A C 1
ATOM 2596 O O . SER A 1 322 ? 19.250 20.298 -19.228 1.00 63.31 322 SER A O 1
ATOM 2598 N N . GLY A 1 323 ? 19.085 19.584 -17.111 1.00 55.44 323 GLY A N 1
ATOM 2599 C CA . GLY A 1 323 ? 18.695 20.890 -16.584 1.00 55.44 323 GLY A CA 1
ATOM 2600 C C . GLY A 1 323 ? 17.277 21.295 -16.991 1.00 55.44 323 GLY A C 1
ATOM 2601 O O . GLY A 1 323 ? 16.980 22.484 -17.011 1.00 55.44 323 GLY A O 1
ATOM 2602 N N . MET A 1 324 ? 16.401 20.338 -17.329 1.00 56.56 324 MET A N 1
ATOM 2603 C CA . MET A 1 324 ? 14.976 20.633 -17.477 1.00 56.56 324 MET A CA 1
ATOM 2604 C C . MET A 1 324 ? 14.390 21.110 -16.144 1.00 56.56 324 MET A C 1
ATOM 2606 O O . MET A 1 324 ? 14.688 20.564 -15.077 1.00 56.56 324 MET A O 1
ATOM 2610 N N . PHE A 1 325 ? 13.555 22.147 -16.224 1.00 55.88 325 PHE A N 1
ATOM 2611 C CA . PHE A 1 325 ? 12.969 22.803 -15.063 1.00 55.88 325 PHE A CA 1
ATOM 2612 C C . PHE A 1 325 ? 11.493 22.434 -14.913 1.00 55.88 325 PHE A C 1
ATOM 2614 O O . PHE A 1 325 ? 10.706 22.605 -15.847 1.00 55.88 325 PHE A O 1
ATOM 2621 N N . GLY A 1 326 ? 11.111 21.972 -13.724 1.00 54.44 326 GLY A N 1
ATOM 2622 C CA . GLY A 1 326 ? 9.713 21.905 -13.313 1.00 54.44 326 GLY A CA 1
ATOM 2623 C C . GLY A 1 326 ? 9.194 23.294 -12.930 1.00 54.44 326 GLY A C 1
ATOM 2624 O O . GLY A 1 326 ? 9.969 24.191 -12.596 1.00 54.44 326 GLY A O 1
ATOM 2625 N N . THR A 1 327 ? 7.872 23.482 -12.950 1.00 51.19 327 THR A N 1
ATOM 2626 C CA . THR A 1 327 ? 7.236 24.666 -12.348 1.00 51.19 327 THR A CA 1
ATOM 2627 C C . THR A 1 327 ? 6.534 24.248 -11.062 1.00 51.19 327 THR A C 1
ATOM 2629 O O . THR A 1 327 ? 5.568 23.486 -11.088 1.00 51.19 327 THR A O 1
ATOM 2632 N N . ARG A 1 328 ? 7.018 24.722 -9.908 1.00 50.38 328 ARG A N 1
ATOM 2633 C CA . ARG A 1 328 ? 6.331 24.510 -8.627 1.00 50.38 328 ARG A CA 1
ATOM 2634 C C . ARG A 1 328 ? 5.428 25.708 -8.370 1.00 50.38 328 ARG A C 1
ATOM 2636 O O . ARG A 1 328 ? 5.905 26.829 -8.238 1.00 50.38 328 ARG A O 1
ATOM 2643 N N . LYS A 1 329 ? 4.116 25.485 -8.282 1.00 44.88 329 LYS A N 1
ATOM 2644 C CA . LYS A 1 329 ? 3.207 26.457 -7.661 1.00 44.88 329 LYS A CA 1
ATOM 2645 C C . LYS A 1 329 ? 3.114 26.130 -6.175 1.00 44.88 329 LYS A C 1
ATOM 2647 O O . LYS A 1 329 ? 2.322 25.275 -5.790 1.00 44.88 329 LYS A O 1
ATOM 2652 N N . SER A 1 330 ? 3.927 26.787 -5.357 1.00 44.81 330 SER A N 1
ATOM 2653 C CA . SER A 1 330 ? 3.653 26.869 -3.919 1.00 44.81 330 SER A CA 1
ATOM 2654 C C . SER A 1 330 ? 2.558 27.921 -3.688 1.00 44.81 330 SER A C 1
ATOM 2656 O O . SER A 1 330 ? 2.559 28.940 -4.387 1.00 44.81 330 SER A O 1
ATOM 2658 N N . PRO A 1 331 ? 1.614 27.719 -2.751 1.00 39.44 331 PRO A N 1
ATOM 2659 C CA . PRO A 1 331 ? 0.644 28.753 -2.399 1.00 39.44 331 PRO A CA 1
ATOM 2660 C C . PRO A 1 331 ? 1.382 30.032 -1.970 1.00 39.44 331 PRO A C 1
ATOM 2662 O O . PRO A 1 331 ? 2.112 30.017 -0.985 1.00 39.44 331 PRO A O 1
ATOM 2665 N N . GLY A 1 332 ? 1.236 31.118 -2.737 1.00 43.25 332 GLY A N 1
ATOM 2666 C CA . GLY A 1 332 ? 1.836 32.424 -2.432 1.00 43.25 332 GLY A CA 1
ATOM 2667 C C . GLY A 1 332 ? 3.218 32.723 -3.035 1.00 43.25 332 GLY A C 1
ATOM 2668 O O . GLY A 1 332 ? 3.701 33.833 -2.838 1.00 43.25 332 GLY A O 1
ATOM 2669 N N . ALA A 1 333 ? 3.839 31.810 -3.796 1.00 44.09 333 ALA A N 1
ATOM 2670 C CA . ALA A 1 333 ? 5.125 32.064 -4.464 1.00 44.09 333 ALA A CA 1
ATOM 2671 C C . ALA A 1 333 ? 4.975 32.218 -5.990 1.00 44.09 333 ALA A C 1
ATOM 2673 O O . ALA A 1 333 ? 4.174 31.522 -6.623 1.00 44.09 333 ALA A O 1
ATOM 2674 N N . LEU A 1 334 ? 5.771 33.115 -6.588 1.00 41.94 334 LEU A N 1
ATOM 2675 C CA . LEU A 1 334 ? 6.002 33.160 -8.037 1.00 41.94 334 LEU A CA 1
ATOM 2676 C C . LEU A 1 334 ? 6.574 31.806 -8.491 1.00 41.94 334 LEU A C 1
ATOM 2678 O O . LEU A 1 334 ? 7.295 31.156 -7.741 1.00 41.94 334 LEU A O 1
ATOM 2682 N N . SER A 1 335 ? 6.230 31.353 -9.698 1.00 50.88 335 SER A N 1
ATOM 2683 C CA . SER A 1 335 ? 6.708 30.073 -10.231 1.00 50.88 335 SER A CA 1
ATOM 2684 C C . SER A 1 335 ? 8.236 30.061 -10.321 1.00 50.88 335 SER A C 1
ATOM 2686 O O . SER A 1 335 ? 8.799 30.667 -11.232 1.00 50.88 335 SER A O 1
ATOM 2688 N N . GLU A 1 336 ? 8.896 29.364 -9.403 1.00 53.28 336 GLU A N 1
ATOM 2689 C CA . GLU A 1 336 ? 10.335 29.128 -9.475 1.00 53.28 336 GLU A CA 1
ATOM 2690 C C . GLU A 1 336 ? 10.612 27.959 -10.422 1.00 53.28 336 GLU A C 1
ATOM 2692 O O . GLU A 1 336 ? 10.006 26.885 -10.324 1.00 53.28 336 GLU A O 1
ATOM 2697 N N . GLN A 1 337 ? 11.518 28.190 -11.372 1.00 57.06 337 GLN A N 1
ATOM 2698 C CA . GLN A 1 337 ? 12.115 27.129 -12.170 1.00 57.06 337 GLN A CA 1
ATOM 2699 C C . GLN A 1 337 ? 13.103 26.376 -11.283 1.00 57.06 337 GLN A C 1
ATOM 2701 O O . GLN A 1 337 ? 14.092 26.950 -10.834 1.00 57.06 337 GLN A O 1
ATOM 2706 N N . TYR A 1 338 ? 12.849 25.093 -11.044 1.00 63.19 338 TYR A N 1
ATOM 2707 C CA . TYR A 1 338 ? 13.760 24.234 -10.291 1.00 63.19 338 TYR A CA 1
ATOM 2708 C C . TYR A 1 338 ? 14.133 23.014 -11.127 1.00 63.19 338 TYR A C 1
ATOM 2710 O O . TYR A 1 338 ? 13.312 22.484 -11.878 1.00 63.19 338 TYR A O 1
ATOM 2718 N N . LYS A 1 339 ? 15.406 22.620 -11.050 1.00 68.94 339 LYS A N 1
ATOM 2719 C CA . LYS A 1 339 ? 15.942 21.476 -11.786 1.00 68.94 339 LYS A CA 1
ATOM 2720 C C . LYS A 1 339 ? 15.288 20.200 -11.262 1.00 68.94 339 LYS A C 1
ATOM 2722 O O . LYS A 1 339 ? 15.273 19.990 -10.052 1.00 68.94 339 LYS A O 1
ATOM 2727 N N . LEU A 1 340 ? 14.776 19.370 -12.168 1.00 71.06 340 LEU A N 1
ATOM 2728 C CA . LEU A 1 340 ? 14.188 18.086 -11.795 1.00 71.06 340 LEU A CA 1
ATOM 2729 C C . LEU A 1 340 ? 15.253 17.160 -11.196 1.00 71.06 340 LEU A C 1
ATOM 2731 O O . LEU A 1 340 ? 16.335 16.982 -11.760 1.00 71.06 340 LEU A O 1
ATOM 2735 N N . THR A 1 341 ? 14.929 16.565 -10.056 1.00 80.44 341 THR A N 1
ATOM 2736 C CA . THR A 1 341 ? 15.705 15.493 -9.426 1.00 80.44 341 THR A CA 1
ATOM 2737 C C . THR A 1 341 ? 15.162 14.119 -9.829 1.00 80.44 341 THR A C 1
ATOM 2739 O O . THR A 1 341 ? 14.084 14.004 -10.415 1.00 80.44 341 THR A O 1
ATOM 2742 N N . TYR A 1 342 ? 15.897 13.049 -9.510 1.00 78.94 342 TYR A N 1
ATOM 2743 C CA . TYR A 1 342 ? 15.381 11.684 -9.681 1.00 78.94 342 TYR A CA 1
ATOM 2744 C C . TYR A 1 342 ? 14.114 11.435 -8.868 1.00 78.94 342 TYR A C 1
ATOM 2746 O O . TYR A 1 342 ? 13.205 10.771 -9.363 1.00 78.94 342 TYR A O 1
ATOM 2754 N N . ASP A 1 343 ? 14.049 11.983 -7.658 1.00 81.12 343 ASP A N 1
ATOM 2755 C CA . ASP A 1 343 ? 12.890 11.834 -6.784 1.00 81.12 343 ASP A CA 1
ATOM 2756 C C . ASP A 1 3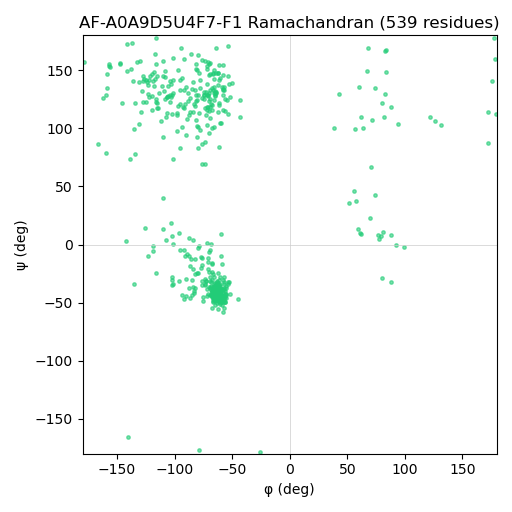43 ? 11.685 12.543 -7.405 1.00 81.12 343 ASP A C 1
ATOM 2758 O O . ASP A 1 343 ? 10.627 11.940 -7.553 1.00 81.12 343 ASP A O 1
ATOM 2762 N N . ASP A 1 344 ? 11.867 13.753 -7.947 1.00 77.69 344 ASP A N 1
ATOM 2763 C CA . ASP A 1 344 ? 10.791 14.449 -8.662 1.00 77.69 344 ASP A CA 1
ATOM 2764 C C . ASP A 1 344 ? 10.235 13.605 -9.817 1.00 77.69 344 ASP A C 1
ATOM 2766 O O . ASP A 1 344 ? 9.020 13.462 -9.966 1.00 77.69 344 ASP A O 1
ATOM 2770 N N . ILE A 1 345 ? 11.117 12.995 -10.617 1.00 79.50 345 ILE A N 1
ATOM 2771 C CA . ILE A 1 345 ? 10.724 12.129 -11.737 1.00 79.50 345 ILE A CA 1
ATOM 2772 C C . ILE A 1 345 ? 9.959 10.896 -11.237 1.00 79.50 345 ILE A C 1
ATOM 2774 O O . ILE A 1 345 ? 9.055 10.426 -11.921 1.00 79.50 345 ILE A O 1
ATOM 2778 N N . ARG A 1 346 ? 10.287 10.359 -10.062 1.00 82.38 346 ARG A N 1
ATOM 2779 C CA . ARG A 1 346 ? 9.659 9.149 -9.504 1.00 82.38 346 ARG A CA 1
ATOM 2780 C C . ARG A 1 346 ? 8.381 9.426 -8.712 1.00 82.38 346 ARG A C 1
ATOM 2782 O O . ARG A 1 346 ? 7.610 8.490 -8.499 1.00 82.38 346 ARG A O 1
ATOM 2789 N N . GLU A 1 347 ? 8.164 10.667 -8.281 1.00 81.44 347 GLU A N 1
ATOM 2790 C CA . GLU A 1 347 ? 7.111 11.018 -7.325 1.00 81.44 347 GLU A CA 1
ATOM 2791 C C . GLU A 1 347 ? 6.033 11.959 -7.880 1.00 81.44 347 GLU A C 1
ATOM 2793 O O . GLU A 1 347 ? 4.913 11.958 -7.367 1.00 81.44 347 GLU A O 1
ATOM 2798 N N . GLN A 1 348 ? 6.322 12.767 -8.906 1.00 76.50 348 GLN A N 1
ATOM 2799 C CA . GLN A 1 348 ? 5.416 13.849 -9.326 1.00 76.50 348 GLN A CA 1
ATOM 2800 C C . GLN A 1 348 ? 4.452 13.501 -10.474 1.00 76.50 348 GLN A C 1
ATOM 2802 O O . GLN A 1 348 ? 3.596 14.322 -10.805 1.00 76.50 348 GLN A O 1
ATOM 2807 N N . GLY A 1 349 ? 4.548 12.310 -11.074 1.00 78.50 349 GLY A N 1
ATOM 2808 C CA . GLY A 1 349 ? 3.569 11.841 -12.064 1.00 78.50 349 GLY A CA 1
ATOM 2809 C C . GLY A 1 349 ? 3.641 12.501 -13.446 1.00 78.50 349 GLY A C 1
ATOM 2810 O O . GLY A 1 349 ? 2.610 12.839 -14.027 1.00 78.50 349 GLY A O 1
ATOM 2811 N N . PHE A 1 350 ? 4.837 12.704 -14.000 1.00 82.44 350 PHE A N 1
ATOM 2812 C CA . PHE A 1 350 ? 4.999 13.329 -15.316 1.00 82.44 350 PHE A CA 1
ATOM 2813 C C . PHE A 1 350 ? 4.514 12.436 -16.470 1.00 82.44 350 PHE A C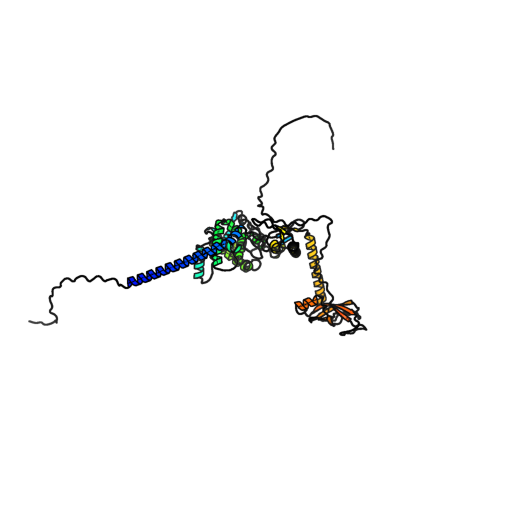 1
ATOM 2815 O O . PHE A 1 350 ? 4.529 11.208 -16.391 1.00 82.44 350 PHE A O 1
ATOM 2822 N N . VAL A 1 351 ? 4.159 13.057 -17.599 1.00 82.12 351 VAL A N 1
ATOM 2823 C CA . VAL A 1 351 ? 4.005 12.361 -18.886 1.00 82.12 351 VAL A CA 1
ATOM 2824 C C . VAL A 1 351 ? 5.174 12.743 -19.786 1.00 82.12 351 VAL A C 1
ATOM 2826 O O . VAL A 1 351 ? 5.264 13.874 -20.261 1.00 82.12 351 VAL A O 1
ATOM 2829 N N . VAL A 1 352 ? 6.071 11.792 -20.026 1.00 83.88 352 VAL A N 1
ATOM 2830 C CA . VAL A 1 352 ? 7.289 11.974 -20.820 1.00 83.88 352 VAL A CA 1
ATOM 2831 C C . VAL A 1 352 ? 7.062 11.378 -22.200 1.00 83.88 352 VAL A C 1
ATOM 2833 O O . VAL A 1 352 ? 6.926 10.167 -22.339 1.00 83.88 352 VAL A O 1
ATOM 2836 N N . ARG A 1 353 ? 7.014 12.209 -23.240 1.00 83.50 353 ARG A N 1
ATOM 2837 C CA . ARG A 1 353 ? 6.901 11.734 -24.629 1.00 83.50 353 ARG A CA 1
ATOM 2838 C C . ARG A 1 353 ? 8.285 11.566 -25.225 1.00 83.50 353 ARG A C 1
ATOM 2840 O O . ARG A 1 353 ? 9.090 12.482 -25.100 1.00 83.50 353 ARG A O 1
ATOM 2847 N N . THR A 1 354 ? 8.540 10.434 -25.875 1.00 84.31 354 THR A N 1
ATOM 2848 C CA . THR A 1 354 ? 9.848 10.105 -26.449 1.00 84.31 354 THR A CA 1
ATOM 2849 C C . THR A 1 354 ? 9.839 9.943 -27.951 1.00 84.31 354 THR A C 1
ATOM 2851 O O . THR A 1 354 ? 8.789 9.828 -28.561 1.00 84.31 354 THR A O 1
ATOM 2854 N N . THR A 1 355 ? 11.020 9.981 -28.564 1.00 85.94 355 THR A N 1
ATOM 2855 C CA . THR A 1 355 ? 11.218 9.670 -29.987 1.00 85.94 355 THR A CA 1
ATOM 2856 C C . THR A 1 355 ? 11.457 8.179 -30.224 1.00 85.94 355 THR A C 1
ATOM 2858 O O . THR A 1 355 ? 11.758 7.783 -31.348 1.00 85.94 355 THR A O 1
ATOM 2861 N N . LEU A 1 356 ? 11.337 7.355 -29.176 1.00 83.38 356 LEU A N 1
ATOM 2862 C CA . LEU A 1 356 ? 11.597 5.925 -29.228 1.00 83.38 356 LEU A CA 1
ATOM 2863 C C . LEU A 1 356 ? 10.712 5.250 -30.277 1.00 83.38 356 LEU A C 1
ATOM 2865 O O . LEU A 1 356 ? 9.499 5.456 -30.296 1.00 83.38 356 LEU A O 1
ATOM 2869 N N . ASP A 1 357 ? 11.323 4.407 -31.104 1.00 84.94 357 ASP A N 1
ATOM 2870 C CA . ASP A 1 357 ? 10.619 3.384 -31.870 1.00 84.94 357 ASP A CA 1
ATOM 2871 C C . ASP A 1 357 ? 10.755 2.054 -31.109 1.00 84.94 357 ASP A C 1
ATOM 2873 O O . ASP A 1 357 ? 11.871 1.531 -30.981 1.00 84.94 357 ASP A O 1
ATOM 2877 N N . PRO A 1 358 ? 9.655 1.499 -30.572 1.00 80.25 358 PRO A N 1
ATOM 2878 C CA . PRO A 1 358 ? 9.731 0.310 -29.737 1.00 80.25 358 PRO A CA 1
ATOM 2879 C C . PRO A 1 358 ? 10.200 -0.934 -30.503 1.00 80.25 358 PRO A C 1
ATOM 2881 O O . PRO A 1 358 ? 10.831 -1.806 -29.904 1.00 80.25 358 PRO A O 1
ATOM 2884 N N . ASN A 1 359 ? 9.944 -1.011 -31.813 1.00 84.19 359 ASN A N 1
ATOM 2885 C CA . ASN A 1 359 ? 10.369 -2.145 -32.629 1.00 84.19 359 ASN A CA 1
ATOM 2886 C C . ASN A 1 359 ? 11.887 -2.115 -32.835 1.00 84.19 359 ASN A C 1
ATOM 2888 O O . ASN A 1 359 ? 12.552 -3.138 -32.675 1.00 84.19 359 ASN A O 1
ATOM 2892 N N . LEU A 1 360 ? 12.453 -0.940 -33.135 1.00 85.75 360 LEU A N 1
ATOM 2893 C CA . LEU A 1 360 ? 13.906 -0.784 -33.281 1.00 85.75 360 LEU A CA 1
ATOM 2894 C C . LEU A 1 360 ? 14.640 -1.052 -31.964 1.00 85.75 360 LEU A C 1
ATOM 2896 O O . LEU A 1 360 ? 15.690 -1.700 -31.970 1.00 85.75 360 LEU A O 1
ATOM 2900 N N . GLN A 1 361 ? 14.074 -0.616 -30.836 1.00 81.44 361 GLN A N 1
ATOM 2901 C CA . GLN A 1 361 ? 14.626 -0.907 -29.515 1.00 81.44 361 GLN A CA 1
ATOM 2902 C C . GLN A 1 361 ? 14.630 -2.414 -29.226 1.00 81.44 361 GLN A C 1
ATOM 2904 O O . GLN A 1 361 ? 15.650 -2.955 -28.801 1.00 81.44 361 GLN A O 1
ATOM 2909 N N . GLU A 1 362 ? 13.527 -3.116 -29.502 1.00 80.94 362 GLU A N 1
ATOM 2910 C CA . GLU A 1 362 ? 13.443 -4.567 -29.302 1.00 80.94 362 GLU A CA 1
ATOM 2911 C C . GLU A 1 362 ? 14.423 -5.336 -30.202 1.00 80.94 362 GLU A C 1
ATOM 2913 O O . GLU A 1 362 ? 15.104 -6.251 -29.731 1.00 80.94 362 GLU A O 1
ATOM 2918 N N . ILE A 1 363 ? 14.550 -4.949 -31.476 1.00 84.25 363 ILE A N 1
ATOM 2919 C CA . ILE A 1 363 ? 15.532 -5.536 -32.402 1.00 84.25 363 ILE A CA 1
ATOM 2920 C C . ILE A 1 363 ? 16.954 -5.336 -31.865 1.00 84.25 363 ILE A C 1
ATOM 2922 O O . ILE A 1 363 ? 17.730 -6.292 -31.820 1.00 84.25 363 ILE A O 1
ATOM 2926 N N . SER A 1 364 ? 17.273 -4.126 -31.402 1.00 82.25 364 SER A N 1
ATOM 2927 C CA . SER A 1 364 ? 18.594 -3.782 -30.863 1.00 82.25 364 SER A CA 1
ATOM 2928 C C . SER A 1 364 ? 18.929 -4.593 -29.607 1.00 82.25 364 SER A C 1
ATOM 2930 O O . SER A 1 364 ? 20.008 -5.182 -29.513 1.00 82.25 364 SER A O 1
ATOM 2932 N N . GLU A 1 365 ? 17.991 -4.705 -28.661 1.00 79.19 365 GLU A N 1
ATOM 2933 C CA . GLU A 1 365 ? 18.174 -5.510 -27.447 1.00 79.19 365 GLU A CA 1
ATOM 2934 C C . GLU A 1 365 ? 18.343 -7.001 -27.760 1.00 79.19 365 GLU A C 1
ATOM 2936 O O . GLU A 1 365 ? 19.183 -7.680 -27.159 1.00 79.19 365 GLU A O 1
ATOM 2941 N N . ASN A 1 366 ? 17.567 -7.525 -28.710 1.00 81.62 366 ASN A N 1
ATOM 2942 C CA . ASN A 1 366 ? 17.660 -8.920 -29.123 1.00 81.62 366 ASN A CA 1
ATOM 2943 C C . ASN A 1 366 ? 18.987 -9.217 -29.829 1.00 81.62 366 ASN A C 1
ATOM 2945 O O . ASN A 1 366 ? 19.607 -10.238 -29.520 1.00 81.62 366 ASN A O 1
ATOM 2949 N N . ALA A 1 367 ? 19.448 -8.325 -30.710 1.00 84.19 367 ALA A N 1
ATOM 2950 C CA . ALA A 1 367 ? 20.735 -8.440 -31.390 1.00 84.19 367 ALA A CA 1
ATOM 2951 C C . ALA A 1 367 ? 21.900 -8.429 -30.390 1.00 84.19 367 ALA A C 1
ATOM 2953 O O . ALA A 1 367 ? 22.747 -9.323 -30.431 1.00 84.19 367 ALA A O 1
ATOM 2954 N N . LEU A 1 368 ? 21.895 -7.502 -29.424 1.00 81.00 368 LEU A N 1
ATOM 2955 C CA . LEU A 1 368 ? 22.906 -7.447 -28.365 1.00 81.00 368 LEU A CA 1
ATOM 2956 C C . LEU A 1 368 ? 22.923 -8.737 -27.533 1.00 81.00 368 LEU A C 1
ATOM 2958 O O . LEU A 1 368 ? 23.974 -9.348 -27.348 1.00 81.00 368 LEU A O 1
ATOM 2962 N N . ARG A 1 369 ? 21.756 -9.200 -27.064 1.00 78.81 369 ARG A N 1
ATOM 2963 C CA . ARG A 1 369 ? 21.655 -10.448 -26.284 1.00 78.81 369 ARG A CA 1
ATOM 2964 C C . ARG A 1 369 ? 22.093 -11.667 -27.090 1.00 78.81 369 ARG A C 1
ATOM 2966 O O . ARG A 1 369 ? 22.655 -12.600 -26.522 1.00 78.81 369 ARG A O 1
ATOM 2973 N N . ALA A 1 370 ? 21.794 -11.705 -28.386 1.00 81.12 370 ALA A N 1
ATOM 2974 C CA . ALA A 1 370 ? 22.246 -12.771 -29.270 1.00 81.12 370 ALA A CA 1
ATOM 2975 C C . ALA A 1 370 ? 23.773 -12.752 -29.425 1.00 81.12 370 ALA A C 1
ATOM 2977 O O . ALA A 1 370 ? 24.396 -13.789 -29.214 1.00 81.12 370 ALA A O 1
ATOM 2978 N N . GLY A 1 371 ? 24.368 -11.584 -29.688 1.00 78.50 371 GLY A N 1
ATOM 2979 C CA . GLY A 1 371 ? 25.817 -11.415 -29.820 1.00 78.50 371 GLY A CA 1
ATOM 2980 C C . GLY A 1 371 ? 26.580 -11.802 -28.553 1.00 78.50 371 GLY A C 1
ATOM 2981 O O . GLY A 1 371 ? 27.497 -12.616 -28.616 1.00 78.50 371 GLY A O 1
ATOM 2982 N N . VAL A 1 372 ? 26.147 -11.317 -27.383 1.00 76.31 372 VAL A N 1
ATOM 2983 C CA . VAL A 1 372 ? 26.769 -11.670 -26.092 1.00 76.31 372 VAL A CA 1
ATOM 2984 C C . VAL A 1 372 ? 26.700 -13.177 -25.834 1.00 76.31 372 VAL A C 1
ATOM 2986 O O . VAL A 1 372 ? 27.698 -13.782 -25.452 1.00 76.31 372 VAL A O 1
ATOM 2989 N N . ARG A 1 373 ? 25.549 -13.815 -26.097 1.00 73.94 373 ARG A N 1
ATOM 2990 C CA . ARG A 1 373 ? 25.413 -15.274 -25.950 1.00 73.94 373 ARG A CA 1
ATOM 2991 C C . ARG A 1 373 ? 26.287 -16.049 -26.929 1.00 73.94 373 ARG A C 1
ATOM 2993 O O . ARG A 1 373 ? 26.793 -17.099 -26.551 1.00 73.94 373 ARG A O 1
ATOM 3000 N N . ALA A 1 374 ? 26.451 -15.565 -28.159 1.00 75.25 374 ALA A N 1
ATOM 3001 C CA . ALA A 1 374 ? 27.319 -16.198 -29.146 1.00 75.25 374 ALA A CA 1
ATOM 3002 C C . ALA A 1 374 ? 28.784 -16.164 -28.687 1.00 75.25 374 ALA A C 1
ATOM 3004 O O . ALA A 1 374 ? 29.418 -17.215 -28.638 1.00 75.25 374 ALA A O 1
ATOM 3005 N N . ILE A 1 375 ? 29.266 -15.000 -28.235 1.00 72.94 375 ILE A N 1
ATOM 3006 C CA . ILE A 1 375 ? 30.618 -14.835 -27.677 1.00 72.94 375 ILE A CA 1
ATOM 3007 C C . ILE A 1 375 ? 30.815 -15.737 -26.451 1.00 72.94 375 ILE A C 1
ATOM 3009 O O . ILE A 1 375 ? 31.843 -16.397 -26.313 1.00 72.94 375 ILE A O 1
ATOM 3013 N N . GLU A 1 376 ? 29.826 -15.811 -25.556 1.00 64.62 376 GLU A N 1
ATOM 3014 C CA . GLU A 1 376 ? 29.910 -16.664 -24.368 1.00 64.62 376 GLU A CA 1
ATOM 3015 C C . GLU A 1 376 ? 29.920 -18.160 -24.724 1.00 64.62 376 GLU A C 1
ATOM 3017 O O . GLU A 1 376 ? 30.669 -18.936 -24.130 1.00 64.62 376 GLU A O 1
ATOM 3022 N N . GLN A 1 377 ? 29.127 -18.585 -25.712 1.00 66.19 377 GLN A N 1
ATOM 3023 C CA . GLN A 1 377 ? 29.137 -19.965 -26.203 1.00 66.19 377 GLN A CA 1
ATOM 3024 C C . GLN A 1 377 ? 30.454 -20.321 -26.887 1.00 66.19 377 GLN A C 1
ATOM 3026 O O . GLN A 1 377 ? 30.959 -21.422 -26.678 1.00 66.19 377 GLN A O 1
ATOM 3031 N N . GLU A 1 378 ? 31.021 -19.409 -27.671 1.00 60.72 378 GLU A N 1
ATOM 3032 C CA . GLU A 1 378 ? 32.326 -19.584 -28.301 1.00 60.72 378 GLU A CA 1
ATOM 3033 C C . GLU A 1 378 ? 33.435 -19.699 -27.248 1.00 60.72 378 GLU A C 1
ATOM 3035 O O . GLU A 1 378 ? 34.206 -20.657 -27.272 1.00 60.72 378 GLU A O 1
ATOM 3040 N N . ARG A 1 379 ? 33.428 -18.825 -26.231 1.00 56.91 379 ARG A N 1
ATOM 3041 C CA . ARG A 1 379 ? 34.319 -18.933 -25.064 1.00 56.91 379 ARG A CA 1
ATOM 3042 C C . ARG A 1 379 ? 34.173 -20.270 -24.337 1.00 56.91 379 ARG A C 1
ATOM 3044 O O . ARG A 1 379 ? 35.176 -20.890 -24.005 1.00 56.91 379 ARG A O 1
ATOM 3051 N N . ARG A 1 380 ? 32.948 -20.757 -24.112 1.00 53.19 380 ARG A N 1
ATOM 3052 C CA . ARG A 1 380 ? 32.705 -22.058 -23.455 1.00 53.19 380 ARG A CA 1
ATOM 3053 C C . ARG A 1 380 ? 33.138 -23.249 -24.314 1.00 53.19 380 ARG A C 1
ATOM 3055 O O . ARG A 1 380 ? 33.643 -24.224 -23.769 1.00 53.19 380 ARG A O 1
ATOM 3062 N N . ARG A 1 381 ? 32.970 -23.179 -25.639 1.00 51.56 381 ARG A N 1
ATOM 3063 C CA . ARG A 1 381 ? 33.447 -24.213 -26.576 1.00 51.56 381 ARG A CA 1
ATOM 3064 C C . ARG A 1 381 ? 34.971 -24.269 -26.622 1.00 51.56 381 ARG A C 1
ATOM 3066 O O . ARG A 1 381 ? 35.530 -25.358 -26.590 1.00 51.56 381 ARG A O 1
ATOM 3073 N N . HIS A 1 382 ? 35.636 -23.116 -26.621 1.00 46.47 382 HIS A N 1
ATOM 3074 C CA . HIS A 1 382 ? 37.095 -23.045 -26.545 1.00 46.47 382 HIS A CA 1
ATOM 3075 C C . HIS A 1 382 ? 37.644 -23.308 -25.134 1.00 46.47 382 HIS A C 1
ATOM 3077 O O . HIS A 1 382 ? 38.804 -23.672 -24.999 1.00 46.47 382 HIS A O 1
ATOM 3083 N N . SER A 1 383 ? 36.821 -23.224 -24.084 1.00 40.97 383 SER A N 1
ATOM 3084 C CA . SER A 1 383 ? 37.193 -23.619 -22.717 1.00 40.97 383 SER A CA 1
ATOM 3085 C C . SER A 1 383 ? 37.354 -25.143 -22.552 1.00 40.97 383 SER A C 1
ATOM 3087 O O . SER A 1 383 ? 38.113 -25.573 -21.689 1.00 40.97 383 SER A O 1
ATOM 3089 N N . TRP A 1 384 ? 36.726 -25.965 -23.407 1.00 39.03 384 TRP A N 1
ATOM 3090 C CA . TRP A 1 384 ? 36.895 -27.432 -23.420 1.00 39.03 384 TRP A CA 1
ATOM 3091 C C . TRP A 1 384 ? 38.215 -27.915 -24.048 1.00 39.03 384 TRP A C 1
ATOM 3093 O O . TRP A 1 384 ? 38.564 -29.079 -23.884 1.00 39.03 384 TRP A O 1
ATOM 3103 N N . TYR A 1 385 ? 38.969 -27.045 -24.729 1.00 43.03 385 TYR A N 1
ATOM 3104 C CA . TYR A 1 385 ? 40.245 -27.406 -25.366 1.00 43.03 385 TYR A CA 1
ATOM 3105 C C . TYR A 1 385 ? 41.440 -27.474 -24.401 1.00 43.03 385 TYR A C 1
ATOM 3107 O O . TYR A 1 385 ? 42.539 -27.812 -24.823 1.00 43.03 385 TYR A O 1
ATOM 3115 N N . TRP A 1 386 ? 41.253 -27.151 -23.118 1.00 45.56 386 TRP A N 1
ATOM 3116 C CA . TRP A 1 386 ? 42.371 -26.933 -22.186 1.00 45.56 386 TRP A CA 1
ATOM 3117 C C . TRP A 1 386 ? 42.299 -27.778 -20.909 1.00 45.56 386 TRP A C 1
ATOM 3119 O O . TRP A 1 386 ? 43.018 -27.507 -19.948 1.00 45.56 386 TRP A O 1
ATOM 3129 N N . GLY A 1 387 ? 41.444 -28.804 -20.905 1.00 43.50 387 GLY A N 1
ATOM 3130 C CA . GLY A 1 387 ? 41.530 -29.924 -19.969 1.00 43.50 387 GLY A CA 1
ATOM 3131 C C . GLY A 1 387 ? 42.341 -31.051 -20.607 1.00 43.50 387 GLY A C 1
ATOM 3132 O O . GLY A 1 387 ? 41.828 -31.759 -21.468 1.00 43.50 387 GLY A O 1
ATOM 3133 N N . ASP A 1 388 ? 43.607 -31.170 -20.210 1.00 43.00 388 ASP A N 1
ATOM 3134 C CA . ASP A 1 388 ? 44.506 -32.319 -20.419 1.00 43.00 388 ASP A CA 1
ATOM 3135 C C . ASP A 1 388 ? 44.865 -32.760 -21.856 1.00 43.00 388 ASP A C 1
ATOM 3137 O O . ASP A 1 388 ? 45.504 -33.798 -22.019 1.00 43.00 388 ASP A O 1
ATOM 3141 N N . SER A 1 389 ? 44.541 -31.998 -22.906 1.00 43.31 389 SER A N 1
ATOM 3142 C CA . SER A 1 389 ? 44.995 -32.309 -24.278 1.00 43.31 389 SER A CA 1
ATOM 3143 C C . SER A 1 389 ? 46.154 -31.414 -24.729 1.00 43.31 389 SER A C 1
ATOM 3145 O O . SER A 1 389 ? 46.180 -30.217 -24.443 1.00 43.31 389 SER A O 1
ATOM 3147 N N . GLU A 1 390 ? 47.142 -32.019 -25.404 1.00 40.09 390 GLU A N 1
ATOM 3148 C CA . GLU A 1 390 ? 48.315 -31.323 -25.946 1.00 40.09 390 GLU A CA 1
ATOM 3149 C C . GLU A 1 390 ? 47.892 -30.197 -26.912 1.00 40.09 390 GLU A C 1
ATOM 3151 O O . GLU A 1 390 ? 47.008 -30.407 -27.750 1.00 40.09 390 GLU A O 1
ATOM 3156 N N . PRO A 1 391 ? 48.504 -29.000 -26.815 1.00 42.03 391 PRO A N 1
ATOM 3157 C CA . PRO A 1 391 ? 48.157 -27.869 -27.668 1.00 42.03 391 PRO A CA 1
ATOM 3158 C C . PRO A 1 391 ? 48.435 -28.172 -29.155 1.00 42.03 391 PRO A C 1
ATOM 3160 O O . PRO A 1 391 ? 49.387 -28.893 -29.469 1.00 42.03 391 PRO A O 1
ATOM 3163 N N . PRO A 1 392 ? 47.640 -27.617 -30.094 1.00 44.09 392 PRO A N 1
ATOM 3164 C CA . PRO A 1 392 ? 47.855 -27.823 -31.526 1.00 44.09 392 PRO A CA 1
ATOM 3165 C C . PRO A 1 392 ? 49.228 -27.280 -31.979 1.00 44.09 392 PRO A C 1
ATOM 3167 O O . PRO A 1 392 ? 49.768 -26.372 -31.350 1.00 44.09 392 PRO A O 1
ATOM 3170 N N . PRO A 1 393 ? 49.821 -27.801 -33.071 1.00 44.72 393 PRO A N 1
ATOM 3171 C CA . PRO A 1 393 ? 51.136 -27.361 -33.533 1.00 44.72 393 PRO A CA 1
ATOM 3172 C C . PRO A 1 393 ? 51.084 -25.923 -34.078 1.00 44.72 393 PRO A C 1
ATOM 3174 O O . PRO A 1 393 ? 50.537 -25.662 -35.149 1.00 44.72 393 PRO A O 1
ATOM 3177 N N . TRP A 1 394 ? 51.672 -24.988 -33.331 1.00 52.78 394 TRP A N 1
ATOM 3178 C CA . TRP A 1 394 ? 51.740 -23.556 -33.648 1.00 52.78 394 TRP A CA 1
ATOM 3179 C C . TRP A 1 394 ? 53.011 -23.176 -34.439 1.00 52.78 394 TRP A C 1
ATOM 3181 O O . TRP A 1 394 ? 54.004 -23.911 -34.408 1.00 52.78 394 TRP A O 1
ATOM 3191 N N . PRO A 1 395 ? 53.026 -22.027 -35.152 1.00 47.03 395 PRO A N 1
ATOM 3192 C CA . PRO A 1 395 ? 54.187 -21.588 -35.926 1.00 47.03 395 PRO A CA 1
ATOM 3193 C C . PRO A 1 395 ? 55.444 -21.425 -35.057 1.00 47.03 395 PRO A C 1
ATOM 3195 O O . PRO A 1 395 ? 55.432 -20.810 -33.996 1.00 47.03 395 PRO A O 1
ATOM 3198 N N . THR A 1 396 ? 56.573 -21.929 -35.554 1.00 51.44 396 THR A N 1
ATOM 3199 C CA . THR A 1 396 ? 57.884 -21.957 -34.878 1.00 51.44 396 THR A CA 1
ATOM 3200 C C . THR A 1 396 ? 58.582 -20.594 -34.756 1.00 51.44 396 THR A C 1
ATOM 3202 O O . THR A 1 396 ? 59.695 -20.531 -34.232 1.00 51.44 396 THR A O 1
ATOM 3205 N N . ARG A 1 397 ? 57.966 -19.498 -35.224 1.00 55.50 397 ARG A N 1
ATOM 3206 C CA . ARG A 1 397 ? 58.499 -18.128 -35.123 1.00 55.50 397 ARG A CA 1
ATOM 3207 C C . ARG A 1 397 ? 57.419 -17.151 -34.660 1.00 55.50 397 ARG A C 1
ATOM 3209 O O . ARG A 1 397 ? 56.414 -16.976 -35.341 1.00 55.50 397 ARG A O 1
ATOM 3216 N N . LEU A 1 398 ? 57.686 -16.483 -33.540 1.00 61.62 398 LEU A N 1
ATOM 3217 C CA . LEU A 1 398 ? 56.950 -15.312 -33.068 1.00 61.62 398 LEU A CA 1
ATOM 3218 C C . LEU A 1 398 ? 57.305 -14.096 -33.935 1.00 61.62 398 LEU A C 1
ATOM 3220 O O . LEU A 1 398 ? 58.482 -13.851 -34.192 1.00 61.62 398 LEU A O 1
ATOM 3224 N N . SER A 1 399 ? 56.302 -13.358 -34.408 1.00 63.84 399 SER A N 1
ATOM 3225 C CA . SER A 1 399 ? 56.483 -12.054 -35.056 1.00 63.84 399 SER A CA 1
ATOM 3226 C C . SER A 1 399 ? 56.259 -10.928 -34.049 1.00 63.84 399 SER A C 1
ATOM 3228 O O . SER A 1 399 ? 55.458 -11.070 -33.128 1.00 63.84 399 SER A O 1
ATOM 3230 N N . ASP A 1 400 ? 56.935 -9.798 -34.244 1.00 69.62 400 ASP A N 1
ATOM 3231 C CA . ASP A 1 400 ? 56.630 -8.567 -33.509 1.00 69.62 400 ASP A CA 1
ATOM 3232 C C . ASP A 1 400 ? 55.160 -8.166 -33.732 1.00 69.62 400 ASP A C 1
ATOM 3234 O O . ASP A 1 400 ? 54.666 -8.225 -34.860 1.00 69.62 400 ASP A O 1
ATOM 3238 N N . GLY A 1 401 ? 54.450 -7.825 -32.658 1.00 63.72 401 GLY A N 1
ATOM 3239 C CA . GLY A 1 401 ? 53.013 -7.548 -32.657 1.00 63.72 401 GLY A CA 1
ATOM 3240 C C . GLY A 1 401 ? 52.104 -8.785 -32.657 1.00 63.72 401 GLY A C 1
ATOM 3241 O O . GLY A 1 401 ? 50.890 -8.635 -32.800 1.00 63.72 401 GLY A O 1
ATOM 3242 N N . ALA A 1 402 ? 52.640 -10.003 -32.511 1.00 66.81 402 ALA A N 1
ATOM 3243 C CA . ALA A 1 402 ? 51.811 -11.206 -32.421 1.00 66.81 402 ALA A CA 1
ATOM 3244 C C . ALA A 1 402 ? 50.953 -11.190 -31.146 1.00 66.81 402 ALA A C 1
ATOM 3246 O O . ALA A 1 402 ? 51.471 -11.024 -30.042 1.00 66.81 402 ALA A O 1
ATOM 3247 N N . VAL A 1 403 ? 49.646 -11.402 -31.304 1.00 66.12 403 VAL A N 1
ATOM 3248 C CA . VAL A 1 403 ? 48.706 -11.547 -30.187 1.00 66.12 403 VAL A CA 1
ATOM 3249 C C . VAL A 1 403 ? 48.653 -13.016 -29.784 1.00 66.12 403 VAL A C 1
ATOM 3251 O O . VAL A 1 403 ? 48.359 -13.876 -30.613 1.00 66.12 403 VAL A O 1
ATOM 3254 N N . LEU A 1 404 ? 48.929 -13.294 -28.516 1.00 66.88 404 LEU A N 1
ATOM 3255 C CA . LEU A 1 404 ? 48.861 -14.620 -27.918 1.00 66.88 404 LEU A CA 1
ATOM 3256 C C . LEU A 1 404 ? 47.776 -14.652 -26.846 1.00 66.88 404 LEU A C 1
ATOM 3258 O O . LEU A 1 404 ? 47.604 -13.689 -26.098 1.00 66.88 404 LEU A O 1
ATOM 3262 N N . ASP A 1 405 ? 47.096 -15.785 -26.721 1.00 64.44 405 ASP A N 1
ATOM 3263 C CA . ASP A 1 405 ? 46.286 -16.053 -25.538 1.00 64.44 405 ASP A CA 1
ATOM 3264 C C . ASP A 1 405 ? 47.194 -16.492 -24.383 1.00 64.44 405 ASP A C 1
ATOM 3266 O O . ASP A 1 405 ? 48.234 -17.124 -24.577 1.00 64.44 405 ASP A O 1
ATOM 3270 N N . ALA A 1 406 ? 46.813 -16.160 -23.158 1.00 67.94 406 ALA A N 1
ATOM 3271 C CA . ALA A 1 406 ? 47.528 -16.561 -21.962 1.00 67.94 406 ALA A CA 1
ATOM 3272 C C . ALA A 1 406 ? 46.562 -16.761 -20.789 1.00 67.94 406 ALA A C 1
ATOM 3274 O O . ALA A 1 406 ? 45.465 -16.207 -20.755 1.00 67.94 406 ALA A O 1
ATOM 3275 N N . VAL A 1 407 ? 46.963 -17.573 -19.816 1.00 65.94 407 VAL A N 1
ATOM 3276 C CA . VAL A 1 407 ? 46.179 -17.849 -18.608 1.00 65.94 407 VAL A CA 1
ATOM 3277 C C . VAL A 1 407 ? 46.901 -17.280 -17.401 1.00 65.94 407 VAL A C 1
ATOM 3279 O O . VAL A 1 407 ? 48.086 -17.547 -17.214 1.00 65.94 407 VAL A O 1
ATOM 3282 N N . ILE A 1 408 ? 46.193 -16.523 -16.566 1.00 69.44 408 ILE A N 1
ATOM 3283 C CA . ILE A 1 408 ? 46.750 -15.983 -15.325 1.00 69.44 408 ILE A CA 1
ATOM 3284 C C . ILE A 1 408 ? 47.026 -17.136 -14.358 1.00 69.44 408 ILE A C 1
ATOM 3286 O O . ILE A 1 408 ? 46.114 -17.858 -13.953 1.00 69.44 408 ILE A O 1
ATOM 3290 N N . GLU A 1 409 ? 48.287 -17.298 -13.963 1.00 68.06 409 GLU A N 1
ATOM 3291 C CA . GLU A 1 409 ? 48.687 -18.270 -12.940 1.00 68.06 409 GLU A CA 1
ATOM 3292 C C . GLU A 1 409 ? 48.944 -17.618 -11.581 1.00 68.06 409 GLU A C 1
ATOM 3294 O O . GLU A 1 409 ? 48.716 -18.256 -10.549 1.00 68.06 409 GLU A O 1
ATOM 3299 N N . ALA A 1 410 ? 49.401 -16.363 -11.589 1.00 70.31 410 ALA A N 1
ATOM 3300 C CA . ALA A 1 410 ? 49.591 -15.533 -10.407 1.00 70.31 410 ALA A CA 1
ATOM 3301 C C . ALA A 1 410 ? 49.542 -14.042 -10.776 1.00 70.31 410 ALA A C 1
ATOM 3303 O O . ALA A 1 410 ? 49.905 -13.655 -11.890 1.00 70.31 410 ALA A O 1
ATOM 3304 N N . SER A 1 411 ? 49.153 -13.201 -9.822 1.00 69.56 411 SER A N 1
ATOM 3305 C CA . SER A 1 411 ? 49.187 -11.741 -9.940 1.00 69.56 411 SER A CA 1
ATOM 3306 C C . SER A 1 411 ? 49.944 -11.123 -8.765 1.00 69.56 411 SER A C 1
ATOM 3308 O O . SER A 1 411 ? 49.814 -11.588 -7.634 1.00 69.56 411 SER A O 1
ATOM 3310 N N . SER A 1 412 ? 50.710 -10.073 -9.045 1.00 70.81 412 SER A N 1
ATOM 3311 C CA . SER A 1 412 ? 51.312 -9.146 -8.080 1.00 70.81 412 SER A CA 1
ATOM 3312 C C . SER A 1 412 ? 50.716 -7.743 -8.292 1.00 70.81 412 SER A C 1
ATOM 3314 O O . SER A 1 412 ? 49.928 -7.555 -9.216 1.00 70.81 412 SER A O 1
ATOM 3316 N N . GLU A 1 413 ? 51.090 -6.751 -7.478 1.00 65.31 413 GLU A N 1
ATOM 3317 C CA . GLU A 1 413 ? 50.558 -5.376 -7.584 1.00 65.31 413 GLU A CA 1
ATOM 3318 C C . GLU A 1 413 ? 50.785 -4.747 -8.972 1.00 65.31 413 GLU A C 1
ATOM 3320 O O . GLU A 1 413 ? 49.902 -4.072 -9.502 1.00 65.31 413 GLU A O 1
ATOM 3325 N N . ASP A 1 414 ? 51.939 -5.017 -9.591 1.00 65.81 414 ASP A N 1
ATOM 3326 C CA . ASP A 1 414 ? 52.354 -4.394 -10.857 1.00 65.81 414 ASP A CA 1
ATOM 3327 C C . ASP A 1 414 ? 52.559 -5.387 -12.015 1.00 65.81 414 ASP A C 1
ATOM 3329 O O . ASP A 1 414 ? 52.835 -4.983 -13.150 1.00 65.81 414 ASP A O 1
ATOM 3333 N N . THR A 1 415 ? 52.455 -6.695 -11.762 1.00 71.81 415 THR A N 1
ATOM 3334 C CA . THR A 1 415 ? 52.797 -7.724 -12.754 1.00 71.81 415 THR A CA 1
ATOM 3335 C C . THR A 1 415 ? 51.857 -8.919 -12.730 1.00 71.81 415 THR A C 1
ATOM 3337 O O . THR A 1 415 ? 51.325 -9.316 -11.694 1.00 71.81 415 THR A O 1
ATOM 3340 N N . LEU A 1 416 ? 51.685 -9.533 -13.898 1.00 69.56 416 LEU A N 1
ATOM 3341 C CA . LEU A 1 416 ? 50.924 -10.761 -14.081 1.00 69.56 416 LEU A CA 1
ATOM 3342 C C . LEU A 1 416 ? 51.845 -11.870 -14.563 1.00 69.56 416 LEU A C 1
ATOM 3344 O O . LEU A 1 416 ? 52.514 -11.727 -15.581 1.00 69.56 416 LEU A O 1
ATOM 3348 N N . THR A 1 417 ? 51.864 -12.989 -13.842 1.00 76.75 417 THR A N 1
ATOM 3349 C CA . THR A 1 417 ? 52.490 -14.217 -14.335 1.00 76.75 417 THR A CA 1
ATOM 3350 C C . THR A 1 417 ? 51.447 -14.973 -15.132 1.00 76.75 417 THR A C 1
ATOM 3352 O O . THR A 1 417 ? 50.466 -15.476 -14.574 1.00 76.75 417 THR A O 1
ATOM 3355 N N . VAL A 1 418 ? 51.658 -15.042 -16.440 1.00 70.75 418 VAL A N 1
ATOM 3356 C CA . VAL A 1 418 ? 50.745 -15.709 -17.358 1.00 70.75 418 VAL A CA 1
ATOM 3357 C C . VAL A 1 418 ? 51.438 -16.887 -18.018 1.00 70.75 418 VAL A C 1
ATOM 3359 O O . V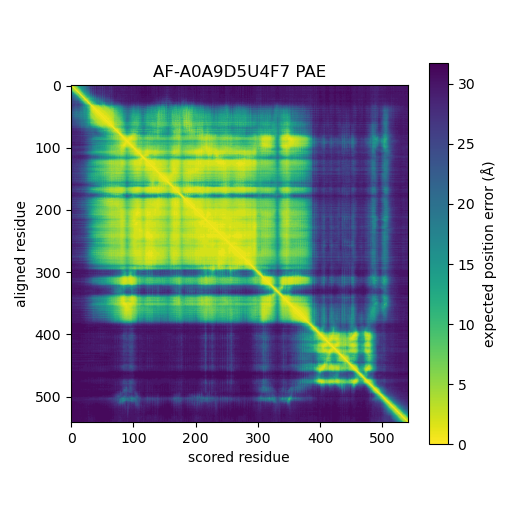AL A 1 418 ? 52.622 -16.832 -18.351 1.00 70.75 418 VAL A O 1
ATOM 3362 N N . ARG A 1 419 ? 50.692 -17.967 -18.214 1.00 74.12 419 ARG A N 1
ATOM 3363 C CA . ARG A 1 419 ? 51.113 -19.094 -19.036 1.00 74.12 419 ARG A CA 1
ATOM 3364 C C . ARG A 1 419 ? 50.611 -18.875 -20.454 1.00 74.12 419 ARG A C 1
ATOM 3366 O O . ARG A 1 419 ? 49.400 -18.804 -20.657 1.00 74.12 419 ARG A O 1
ATOM 3373 N N . LEU A 1 420 ? 51.526 -18.746 -21.409 1.00 66.88 420 LEU A N 1
ATOM 3374 C CA . LEU A 1 420 ? 51.196 -18.557 -22.819 1.00 66.88 420 LEU A CA 1
ATOM 3375 C C . LEU A 1 420 ? 50.504 -19.802 -23.382 1.00 66.88 420 LEU A C 1
ATOM 3377 O O . LEU A 1 420 ? 50.881 -20.932 -23.067 1.00 66.88 420 LEU A O 1
ATOM 3381 N N . SER A 1 421 ? 49.517 -19.596 -24.252 1.00 61.97 421 SER A N 1
ATOM 3382 C CA . SER A 1 421 ? 48.824 -20.675 -24.968 1.00 61.97 421 SER A CA 1
ATOM 3383 C C . SER A 1 421 ? 49.689 -21.341 -26.042 1.00 61.97 421 SER A C 1
ATOM 3385 O O . SER A 1 421 ? 49.345 -22.424 -26.512 1.00 61.97 421 SER A O 1
ATOM 3387 N N . LEU A 1 422 ? 50.801 -20.700 -26.422 1.00 63.53 422 LEU A N 1
ATOM 3388 C CA . LEU A 1 422 ? 51.685 -21.134 -27.501 1.00 63.53 422 LEU A CA 1
ATOM 3389 C C . LEU A 1 422 ? 52.416 -22.445 -27.170 1.00 63.53 422 LEU A C 1
ATOM 3391 O O . LEU A 1 422 ? 52.365 -23.398 -27.940 1.00 63.53 422 LEU A O 1
ATOM 3395 N N . ASP A 1 423 ? 53.110 -22.481 -26.037 1.00 59.47 423 ASP A N 1
ATOM 3396 C CA . ASP A 1 423 ? 53.987 -23.582 -25.616 1.00 59.47 423 ASP A CA 1
ATOM 3397 C C . ASP A 1 423 ? 53.911 -23.861 -24.107 1.00 59.47 423 ASP A C 1
ATOM 3399 O O . ASP A 1 423 ? 54.609 -24.733 -23.591 1.00 59.47 423 ASP A O 1
ATOM 3403 N N . GLY A 1 424 ? 53.047 -23.142 -23.387 1.00 61.59 424 GLY A N 1
ATOM 3404 C CA . GLY A 1 424 ? 52.954 -23.236 -21.938 1.00 61.59 424 GLY A CA 1
ATOM 3405 C C . GLY A 1 424 ? 54.069 -22.501 -21.191 1.00 61.59 424 GLY A C 1
ATOM 3406 O O . GLY A 1 424 ? 54.132 -22.636 -19.965 1.00 61.59 424 GLY A O 1
ATOM 3407 N N . SER A 1 425 ? 54.914 -21.713 -21.869 1.00 67.44 425 SER A N 1
ATOM 3408 C CA . SER A 1 425 ? 55.917 -20.886 -21.197 1.00 67.44 425 SER A CA 1
ATOM 3409 C C . SER A 1 425 ? 55.260 -19.871 -20.270 1.00 67.44 425 SER A C 1
ATOM 3411 O O . SER A 1 425 ? 54.210 -19.286 -20.560 1.00 67.44 425 SER A O 1
ATOM 3413 N N . ARG A 1 426 ? 55.898 -19.661 -19.119 1.00 71.19 426 ARG A N 1
ATOM 3414 C CA . ARG A 1 426 ? 55.482 -18.659 -18.140 1.00 71.19 426 ARG A CA 1
ATOM 3415 C C . ARG A 1 426 ? 56.195 -17.357 -18.432 1.00 71.19 426 ARG A C 1
ATOM 3417 O O . ARG A 1 426 ? 57.420 -17.303 -18.371 1.00 71.19 426 ARG A O 1
ATOM 3424 N N . VAL A 1 427 ? 55.426 -16.308 -18.680 1.00 75.12 427 VAL A N 1
ATOM 3425 C CA . VAL A 1 427 ? 55.958 -14.964 -18.889 1.00 75.12 427 VAL A CA 1
ATOM 3426 C C . VAL A 1 427 ? 55.370 -14.001 -17.875 1.00 75.12 427 VAL A C 1
ATOM 3428 O O . VAL A 1 427 ? 54.216 -14.122 -17.458 1.00 75.12 427 VAL A O 1
ATOM 3431 N N . VAL A 1 428 ? 56.193 -13.046 -17.457 1.00 75.69 428 VAL A N 1
ATOM 3432 C CA . VAL A 1 428 ? 55.771 -11.961 -16.577 1.00 75.69 428 VAL A CA 1
ATOM 3433 C C . VAL A 1 428 ? 55.427 -10.767 -17.451 1.00 75.69 428 VAL A C 1
ATOM 3435 O O . VAL A 1 428 ? 56.261 -10.275 -18.206 1.00 75.69 428 VAL A O 1
ATOM 3438 N N . VAL A 1 429 ? 54.185 -10.318 -17.349 1.00 72.69 429 VAL A N 1
ATOM 3439 C CA . VAL A 1 429 ? 53.635 -9.201 -18.110 1.00 72.69 429 VAL A CA 1
ATOM 3440 C C . VAL A 1 429 ? 53.496 -8.019 -17.166 1.00 72.69 429 VAL A C 1
ATOM 3442 O O . VAL A 1 429 ? 52.899 -8.144 -16.094 1.00 72.69 429 VAL A O 1
ATOM 3445 N N . ALA A 1 430 ? 54.050 -6.871 -17.549 1.00 66.19 430 ALA A N 1
ATOM 3446 C CA . ALA A 1 430 ? 53.847 -5.637 -16.803 1.00 66.19 430 ALA A CA 1
ATOM 3447 C C . ALA A 1 430 ? 52.403 -5.155 -16.993 1.00 66.19 430 ALA A C 1
ATOM 3449 O O . ALA A 1 430 ? 51.925 -5.025 -18.123 1.00 66.19 430 ALA A O 1
ATOM 3450 N N . ALA A 1 431 ? 51.710 -4.867 -15.893 1.00 60.81 431 ALA A N 1
ATOM 3451 C CA . ALA A 1 431 ? 50.434 -4.175 -15.953 1.00 60.81 431 ALA A CA 1
ATOM 3452 C C . ALA A 1 431 ? 50.726 -2.682 -16.134 1.00 60.81 431 ALA A C 1
ATOM 3454 O O . ALA A 1 431 ? 51.119 -2.000 -15.185 1.00 60.81 431 ALA A O 1
ATOM 3455 N N . SER A 1 432 ? 50.593 -2.182 -17.368 1.00 57.12 432 SER A N 1
ATOM 3456 C CA . SER A 1 432 ? 50.778 -0.754 -17.654 1.00 57.12 432 SER A CA 1
ATOM 3457 C C . SER A 1 432 ? 49.942 0.093 -16.673 1.00 57.12 432 SER A C 1
ATOM 3459 O O . SER A 1 432 ? 48.807 -0.294 -16.378 1.00 57.12 432 SER A O 1
ATOM 3461 N N . PRO A 1 433 ? 50.463 1.222 -16.147 1.00 55.53 433 PRO A N 1
ATOM 3462 C CA . PRO A 1 433 ? 49.746 2.084 -15.198 1.00 55.53 433 PRO A CA 1
ATOM 3463 C C . PRO A 1 433 ? 48.353 2.508 -15.678 1.00 55.53 433 PRO A C 1
ATOM 3465 O O . PRO A 1 433 ? 47.435 2.656 -14.877 1.00 55.53 433 PRO A O 1
ATOM 3468 N N . GLU A 1 434 ? 48.207 2.652 -16.993 1.00 53.44 434 GLU A N 1
ATOM 3469 C CA . GLU A 1 434 ? 46.993 3.074 -17.694 1.00 53.44 434 GLU A CA 1
ATOM 3470 C C . GLU A 1 434 ? 45.993 1.911 -17.907 1.00 53.44 434 GLU A C 1
ATOM 3472 O O . GLU A 1 434 ? 44.845 2.134 -18.285 1.00 53.44 434 GLU A O 1
ATOM 3477 N N . HIS A 1 435 ? 46.413 0.656 -17.692 1.00 56.72 435 HIS A N 1
ATOM 3478 C CA . HIS A 1 435 ? 45.666 -0.532 -18.108 1.00 56.72 435 HIS A CA 1
ATOM 3479 C C . HIS A 1 435 ? 44.594 -0.946 -17.071 1.00 56.72 435 HIS A C 1
ATOM 3481 O O . HIS A 1 435 ? 44.913 -1.093 -15.883 1.00 56.72 435 HIS A O 1
ATOM 3487 N N . PRO A 1 436 ? 43.342 -1.251 -17.483 1.00 54.06 436 PRO A N 1
ATOM 3488 C CA . PRO A 1 436 ? 42.222 -1.574 -16.581 1.00 54.06 436 PRO A CA 1
ATOM 3489 C C . PRO A 1 436 ? 42.508 -2.696 -15.571 1.00 54.06 436 PRO A C 1
ATOM 3491 O O . PRO A 1 436 ? 42.053 -2.648 -14.428 1.00 54.06 436 PRO A O 1
ATOM 3494 N N . ALA A 1 437 ? 43.314 -3.681 -15.978 1.00 53.06 437 ALA A N 1
ATOM 3495 C CA . ALA A 1 437 ? 43.749 -4.797 -15.136 1.00 53.06 437 ALA A CA 1
ATOM 3496 C C . ALA A 1 437 ? 44.426 -4.349 -13.827 1.00 53.06 437 ALA A C 1
ATOM 3498 O O . ALA A 1 437 ? 44.176 -4.956 -12.790 1.00 53.06 437 ALA A O 1
ATOM 3499 N N . ARG A 1 438 ? 45.226 -3.270 -13.836 1.00 57.50 438 ARG A N 1
ATOM 3500 C CA . ARG A 1 438 ? 45.853 -2.725 -12.618 1.00 57.50 438 ARG A CA 1
ATOM 3501 C C . ARG A 1 438 ? 44.791 -2.224 -11.646 1.00 57.50 438 ARG A C 1
ATOM 3503 O O . ARG A 1 438 ? 44.821 -2.571 -10.469 1.00 57.50 438 ARG A O 1
ATOM 3510 N N . ARG A 1 439 ? 43.802 -1.478 -12.145 1.00 53.91 439 ARG A N 1
ATOM 3511 C CA . ARG A 1 439 ? 42.688 -0.963 -11.336 1.00 53.91 439 ARG A CA 1
ATOM 3512 C C . ARG A 1 439 ? 41.878 -2.101 -10.712 1.00 53.91 439 ARG A C 1
ATOM 3514 O O . ARG A 1 439 ? 41.593 -2.047 -9.524 1.00 53.91 439 ARG A O 1
ATOM 3521 N N . TRP A 1 440 ? 41.596 -3.162 -11.469 1.00 53.97 440 TRP A N 1
ATOM 3522 C CA . TRP A 1 440 ? 40.907 -4.347 -10.946 1.00 53.97 440 TRP A CA 1
ATOM 3523 C C . TRP A 1 440 ? 41.736 -5.126 -9.917 1.00 53.97 440 TRP A C 1
ATOM 3525 O O . TRP A 1 440 ? 41.192 -5.535 -8.897 1.00 53.97 440 TRP A O 1
ATOM 3535 N N . MET A 1 441 ? 43.045 -5.289 -10.129 1.00 58.25 441 MET A N 1
ATOM 3536 C CA . MET A 1 441 ? 43.936 -5.920 -9.143 1.00 58.25 441 MET A CA 1
ATOM 3537 C C . MET A 1 441 ? 44.020 -5.109 -7.843 1.00 58.25 441 MET A C 1
ATOM 3539 O O . MET A 1 441 ? 43.995 -5.689 -6.762 1.00 58.25 441 MET A O 1
ATOM 3543 N N . THR A 1 442 ? 44.041 -3.776 -7.939 1.00 52.56 442 THR A N 1
ATOM 3544 C CA . THR A 1 442 ? 44.097 -2.879 -6.769 1.00 52.56 442 THR A CA 1
ATOM 3545 C C . THR A 1 442 ? 42.762 -2.822 -6.009 1.00 52.56 442 THR A C 1
ATOM 3547 O O . THR A 1 442 ? 42.752 -2.674 -4.791 1.00 52.56 442 THR A O 1
ATOM 3550 N N . GLU A 1 443 ? 41.628 -2.930 -6.712 1.00 48.78 443 GLU A N 1
ATOM 3551 C CA . GLU A 1 443 ? 40.277 -2.781 -6.142 1.00 48.78 443 GLU A CA 1
ATOM 3552 C C . GLU A 1 443 ? 39.680 -4.113 -5.642 1.00 48.78 443 GLU A C 1
ATOM 3554 O O . GLU A 1 443 ? 38.924 -4.116 -4.672 1.00 48.78 443 GLU A O 1
ATOM 3559 N N . TYR A 1 444 ? 40.054 -5.247 -6.253 1.00 49.78 444 TYR A N 1
ATOM 3560 C CA . TYR A 1 444 ? 39.511 -6.583 -5.946 1.00 49.78 444 TYR A CA 1
ATOM 3561 C C . TYR A 1 444 ? 40.559 -7.596 -5.440 1.00 49.78 444 TYR A C 1
ATOM 3563 O O . TYR A 1 444 ? 40.209 -8.719 -5.082 1.00 49.78 444 TYR A O 1
ATOM 3571 N N . GLY A 1 445 ? 41.835 -7.206 -5.351 1.00 42.97 445 GLY A N 1
ATOM 3572 C CA . GLY A 1 445 ? 42.876 -7.888 -4.574 1.00 42.97 445 GLY A CA 1
ATOM 3573 C C . GLY A 1 445 ? 43.651 -9.008 -5.273 1.00 42.97 445 GLY A C 1
ATOM 3574 O O . GLY A 1 445 ? 44.828 -9.166 -4.975 1.00 42.97 445 GLY A O 1
ATOM 3575 N N . VAL A 1 446 ? 43.062 -9.777 -6.195 1.00 53.19 446 VAL A N 1
ATOM 3576 C CA . VAL A 1 446 ? 43.756 -10.804 -7.007 1.00 53.19 446 VAL A CA 1
ATOM 3577 C C . VAL A 1 446 ? 42.909 -11.076 -8.260 1.00 53.19 446 VAL A C 1
ATOM 3579 O O . VAL A 1 446 ? 41.695 -11.226 -8.143 1.00 53.19 446 VAL A O 1
ATOM 3582 N N . LEU A 1 447 ? 43.502 -11.156 -9.459 1.00 56.94 447 LEU A N 1
ATOM 3583 C CA . LEU A 1 447 ? 42.787 -11.712 -10.621 1.00 56.94 447 LEU A CA 1
ATOM 3584 C C . LEU A 1 447 ? 42.708 -13.238 -10.461 1.00 56.94 447 LEU A C 1
ATOM 3586 O O . LEU A 1 447 ? 43.732 -13.876 -10.216 1.00 56.94 447 LEU A O 1
ATOM 3590 N N . ASP A 1 448 ? 41.514 -13.824 -10.590 1.00 54.78 448 ASP A N 1
ATOM 3591 C CA . ASP A 1 448 ? 41.305 -15.262 -10.383 1.00 54.78 448 ASP A CA 1
ATOM 3592 C C . ASP A 1 448 ? 42.284 -16.109 -11.215 1.00 54.78 448 ASP A C 1
ATOM 3594 O O . ASP A 1 448 ? 42.394 -15.976 -12.440 1.00 54.78 448 ASP A O 1
ATOM 3598 N N . LYS A 1 449 ? 42.994 -17.022 -10.540 1.00 54.16 449 LYS A N 1
ATOM 3599 C CA . LYS A 1 449 ? 43.876 -17.992 -11.195 1.00 54.16 449 LYS A CA 1
ATOM 3600 C C . LYS A 1 449 ? 43.058 -18.823 -12.186 1.00 54.16 449 LYS A C 1
ATOM 3602 O O . LYS A 1 449 ? 42.041 -19.403 -11.818 1.00 54.16 449 LYS A O 1
ATOM 3607 N N . GLY A 1 450 ? 43.522 -18.911 -13.430 1.00 50.22 450 GLY A N 1
ATOM 3608 C CA . GLY A 1 450 ? 42.797 -19.572 -14.517 1.00 50.22 450 GLY A CA 1
ATOM 3609 C C . GLY A 1 450 ? 42.039 -18.621 -15.447 1.00 50.22 450 GLY A C 1
ATOM 3610 O O . GLY A 1 450 ? 41.454 -19.082 -16.424 1.00 50.22 450 GLY A O 1
ATOM 3611 N N . PHE A 1 451 ? 42.056 -17.307 -15.197 1.00 55.06 451 PHE A N 1
ATOM 3612 C CA . PHE A 1 451 ? 41.434 -16.336 -16.095 1.00 55.06 451 PHE A CA 1
ATOM 3613 C C . PHE A 1 451 ? 42.229 -16.175 -17.401 1.00 55.06 451 PHE A C 1
ATOM 3615 O O . PHE A 1 451 ? 43.460 -16.108 -17.388 1.00 55.06 451 PHE A O 1
ATOM 3622 N N . HIS A 1 452 ? 41.524 -16.098 -18.531 1.00 59.06 452 HIS A N 1
ATOM 3623 C CA . HIS A 1 452 ? 42.128 -15.952 -19.856 1.00 59.06 452 HIS A CA 1
ATOM 3624 C C . HIS A 1 452 ? 42.346 -14.475 -20.202 1.00 59.06 452 HIS A C 1
ATOM 3626 O O . HIS A 1 452 ? 41.421 -13.668 -20.113 1.00 59.06 452 HIS A O 1
ATOM 3632 N N . VAL A 1 453 ? 43.555 -14.140 -20.644 1.00 61.28 453 VAL A N 1
ATOM 3633 C CA . VAL A 1 453 ? 43.964 -12.806 -21.100 1.00 61.28 453 VAL A CA 1
ATOM 3634 C C . VAL A 1 453 ? 44.658 -12.903 -22.455 1.00 61.28 453 VAL A C 1
ATOM 3636 O O . VAL A 1 453 ? 45.183 -13.956 -22.806 1.00 61.28 453 VAL A O 1
ATOM 3639 N N . ARG A 1 454 ? 44.687 -11.808 -23.217 1.00 67.25 454 ARG A N 1
ATOM 3640 C CA . ARG A 1 454 ? 45.505 -11.703 -24.432 1.00 67.25 454 ARG A CA 1
ATOM 3641 C C . ARG A 1 454 ? 46.737 -10.857 -24.160 1.00 67.25 454 ARG A C 1
ATOM 3643 O O . ARG A 1 454 ? 46.654 -9.858 -23.450 1.00 67.25 454 ARG A O 1
ATOM 3650 N N . VAL A 1 455 ? 47.869 -11.257 -24.721 1.00 65.50 455 VAL A N 1
ATOM 3651 C CA . VAL A 1 455 ? 49.145 -10.548 -24.611 1.00 65.50 455 VAL A CA 1
ATOM 3652 C C . VAL A 1 455 ? 49.724 -10.298 -25.994 1.00 65.50 455 VAL A C 1
ATOM 3654 O O . VAL A 1 455 ? 49.570 -11.121 -26.891 1.00 65.50 455 VAL A O 1
ATOM 3657 N N . ILE A 1 456 ? 50.384 -9.163 -26.180 1.00 67.69 456 ILE A N 1
ATOM 3658 C CA . ILE A 1 456 ? 51.063 -8.807 -27.424 1.00 67.69 456 ILE A CA 1
ATOM 3659 C C . ILE A 1 456 ? 52.561 -9.014 -27.220 1.00 67.69 456 ILE A C 1
ATOM 3661 O O . ILE A 1 456 ? 53.138 -8.504 -26.259 1.00 67.69 456 ILE A O 1
ATOM 3665 N N . ALA A 1 457 ? 53.187 -9.779 -28.112 1.00 69.38 457 ALA A N 1
ATOM 3666 C CA . ALA A 1 457 ? 54.629 -9.962 -28.142 1.00 69.38 457 ALA A CA 1
ATOM 3667 C C . ALA A 1 457 ? 55.290 -8.803 -28.892 1.00 69.38 457 ALA A C 1
ATOM 3669 O O . ALA A 1 457 ? 55.030 -8.603 -30.076 1.00 69.38 457 ALA A O 1
ATOM 3670 N N . HIS A 1 458 ? 56.177 -8.075 -28.227 1.00 70.06 458 HIS A N 1
ATOM 3671 C CA . HIS A 1 458 ? 56.980 -7.011 -28.809 1.00 70.06 458 HIS A CA 1
ATOM 3672 C C . HIS A 1 458 ? 58.426 -7.470 -28.967 1.00 70.06 458 HIS A C 1
ATOM 3674 O O . HIS A 1 458 ? 59.048 -7.931 -28.011 1.00 70.06 458 HIS A O 1
ATOM 3680 N N . ALA A 1 459 ? 58.985 -7.356 -30.169 1.00 62.09 459 ALA A N 1
ATOM 3681 C CA . ALA A 1 459 ? 60.395 -7.634 -30.400 1.00 62.09 459 ALA A CA 1
ATOM 3682 C C . ALA A 1 459 ? 61.242 -6.533 -29.745 1.00 62.09 459 ALA A C 1
ATOM 3684 O O . ALA A 1 459 ? 61.215 -5.374 -30.148 1.00 62.09 459 ALA A O 1
ATOM 3685 N N . SER A 1 460 ? 62.017 -6.907 -28.736 1.00 55.81 460 SER A N 1
ATOM 3686 C CA . SER A 1 460 ? 62.857 -6.000 -27.952 1.00 55.81 460 SER A CA 1
ATOM 3687 C C . SER A 1 460 ? 64.349 -6.224 -28.235 1.00 55.81 460 SER A C 1
ATOM 3689 O O . SER A 1 460 ? 64.808 -7.345 -28.459 1.00 55.81 460 SER A O 1
ATOM 3691 N N . ILE A 1 461 ? 65.120 -5.135 -28.219 1.00 46.31 461 ILE A N 1
ATOM 3692 C CA . ILE A 1 461 ? 66.591 -5.131 -28.115 1.00 46.31 461 ILE A CA 1
ATOM 3693 C C . ILE A 1 461 ? 66.880 -4.929 -26.606 1.00 46.31 461 ILE A C 1
ATOM 3695 O O . ILE A 1 461 ? 66.181 -4.124 -25.992 1.00 46.31 461 ILE A O 1
ATOM 3699 N N . PRO A 1 462 ? 67.779 -5.703 -25.957 1.00 42.03 462 PRO A N 1
ATOM 3700 C CA . PRO A 1 462 ? 67.669 -6.052 -24.528 1.00 42.03 462 PRO A CA 1
ATOM 3701 C C . PRO A 1 462 ? 67.815 -4.819 -23.611 1.00 42.03 462 PRO A C 1
ATOM 3703 O O . PRO A 1 462 ? 68.547 -3.903 -23.986 1.00 42.03 462 PRO A O 1
ATOM 3706 N N . PRO A 1 463 ? 67.190 -4.778 -22.407 1.00 44.75 463 PRO A N 1
ATOM 3707 C CA . PRO A 1 463 ? 67.374 -5.800 -21.365 1.00 44.75 463 PRO A CA 1
ATOM 3708 C C . PRO A 1 463 ? 66.119 -6.202 -20.547 1.00 44.75 463 PRO A C 1
ATOM 3710 O O . PRO A 1 463 ? 65.082 -5.556 -20.599 1.00 44.75 463 PRO A O 1
ATOM 3713 N N . LEU A 1 464 ? 66.313 -7.248 -19.725 1.00 36.12 464 LEU A N 1
ATOM 3714 C CA . LEU A 1 464 ? 65.462 -7.826 -18.661 1.00 36.12 464 LEU A CA 1
ATOM 3715 C C . LEU A 1 464 ? 64.535 -9.007 -19.050 1.00 36.12 464 LEU A C 1
ATOM 3717 O O . LEU A 1 464 ? 63.455 -8.860 -19.604 1.00 36.12 464 LEU A O 1
ATOM 3721 N N . THR A 1 465 ? 64.995 -10.197 -18.623 1.00 39.78 465 THR A N 1
ATOM 3722 C CA . THR A 1 465 ? 64.252 -11.447 -18.315 1.00 39.78 465 THR A CA 1
ATOM 3723 C C . THR A 1 465 ? 63.616 -12.278 -19.450 1.00 39.78 465 THR A C 1
ATOM 3725 O O . THR A 1 465 ? 62.414 -12.467 -19.525 1.00 39.78 465 THR A O 1
ATOM 3728 N N . ARG A 1 466 ? 64.502 -12.852 -20.278 1.00 39.84 466 ARG A N 1
ATOM 3729 C CA . ARG A 1 466 ? 64.709 -14.291 -20.600 1.00 39.84 466 ARG A CA 1
ATOM 3730 C C . ARG A 1 466 ? 63.495 -15.247 -20.743 1.00 39.84 466 ARG A C 1
ATOM 3732 O O . ARG A 1 466 ? 63.136 -15.917 -19.786 1.00 39.84 466 ARG A O 1
ATOM 3739 N N . GLU A 1 467 ? 63.114 -15.527 -21.993 1.00 40.72 467 GLU A N 1
ATOM 3740 C CA . GLU A 1 467 ? 63.288 -16.853 -22.624 1.00 40.72 467 GLU A CA 1
ATOM 3741 C C . GLU A 1 467 ? 63.576 -16.633 -24.128 1.00 40.72 467 GLU A C 1
ATOM 3743 O O . GLU A 1 467 ? 62.855 -15.911 -24.812 1.00 40.72 467 GLU A O 1
ATOM 3748 N N . VAL A 1 468 ? 64.719 -17.129 -24.620 1.00 41.88 468 VAL A N 1
ATOM 3749 C CA . VAL A 1 468 ? 65.250 -16.819 -25.963 1.00 41.88 468 VAL A CA 1
ATOM 3750 C C . VAL A 1 468 ? 64.849 -17.927 -26.931 1.00 41.88 468 VAL A C 1
ATOM 3752 O O . VAL A 1 468 ? 65.294 -19.063 -26.772 1.00 41.88 468 VAL A O 1
ATOM 3755 N N . ARG A 1 469 ? 64.083 -17.597 -27.976 1.00 44.66 469 ARG A N 1
ATOM 3756 C CA . ARG A 1 469 ? 63.899 -18.473 -29.142 1.00 44.66 469 ARG A CA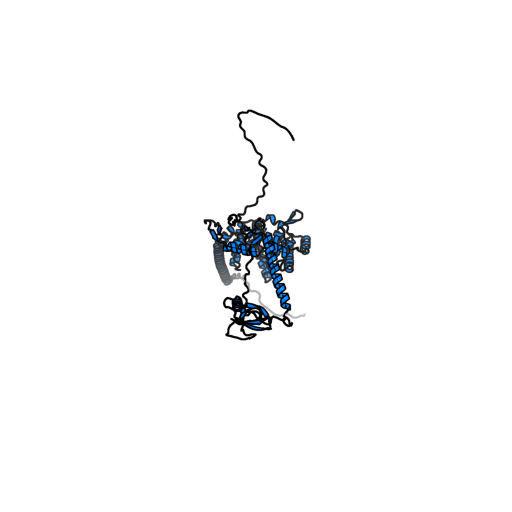 1
ATOM 3757 C C . ARG A 1 469 ? 64.121 -17.670 -30.427 1.00 44.66 469 ARG A C 1
ATOM 3759 O O . ARG A 1 469 ? 63.264 -16.901 -30.852 1.00 44.66 469 ARG A O 1
ATOM 3766 N N . GLY A 1 470 ? 65.292 -17.868 -31.037 1.00 49.66 470 GLY A N 1
ATOM 3767 C CA . GLY A 1 470 ? 65.793 -17.066 -32.162 1.00 49.66 470 GLY A CA 1
ATOM 3768 C C . GLY A 1 470 ? 66.492 -15.777 -31.712 1.00 49.66 470 GLY A C 1
ATOM 3769 O O . GLY A 1 470 ? 66.383 -15.391 -30.554 1.00 49.66 470 GLY A O 1
ATOM 3770 N N . ASP A 1 471 ? 67.208 -15.114 -32.626 1.00 45.75 471 ASP A N 1
ATOM 3771 C CA . ASP A 1 471 ? 68.087 -13.944 -32.391 1.00 45.75 471 ASP A CA 1
ATOM 3772 C C . ASP A 1 471 ? 67.412 -12.685 -31.783 1.00 45.75 471 ASP A C 1
ATOM 3774 O O . ASP A 1 471 ? 68.027 -11.621 -31.719 1.00 45.75 471 ASP A O 1
ATOM 3778 N N . LYS A 1 472 ? 66.150 -12.758 -31.338 1.00 52.84 472 LYS A N 1
ATOM 3779 C CA . LYS A 1 472 ? 65.385 -11.635 -30.773 1.00 52.84 472 LYS A CA 1
ATOM 3780 C C . LYS A 1 472 ? 64.768 -12.004 -29.422 1.00 52.84 472 LYS A C 1
ATOM 3782 O O . LYS A 1 472 ? 64.133 -13.048 -29.292 1.00 52.84 472 LYS A O 1
ATOM 3787 N N . ALA A 1 473 ? 64.929 -11.127 -28.431 1.00 60.06 473 ALA A N 1
ATOM 3788 C CA . ALA A 1 473 ? 64.217 -11.204 -27.157 1.00 60.06 473 ALA A CA 1
ATOM 3789 C C . ALA A 1 473 ? 62.836 -10.544 -27.299 1.00 60.06 473 ALA A C 1
ATOM 3791 O O . ALA A 1 473 ? 62.726 -9.491 -27.928 1.00 60.06 473 ALA A O 1
ATOM 3792 N N . TYR A 1 474 ? 61.791 -11.128 -26.712 1.00 63.09 474 TYR A N 1
ATOM 3793 C CA . TYR A 1 474 ? 60.436 -10.570 -26.755 1.00 63.09 474 TYR A CA 1
ATOM 3794 C C . TYR A 1 474 ? 60.004 -10.072 -25.376 1.00 63.09 474 TYR A C 1
ATOM 3796 O O . TYR A 1 474 ? 60.210 -10.761 -24.377 1.00 63.09 474 TYR A O 1
ATOM 3804 N N . THR A 1 475 ? 59.382 -8.897 -25.327 1.00 67.06 475 THR A N 1
ATOM 3805 C CA . THR A 1 475 ? 58.629 -8.408 -24.167 1.00 67.06 475 THR A CA 1
ATOM 3806 C C . THR A 1 475 ? 57.141 -8.601 -24.421 1.00 67.06 475 THR A C 1
ATOM 3808 O O . THR A 1 475 ? 56.667 -8.419 -25.537 1.00 67.06 475 THR A O 1
ATOM 3811 N N . PHE A 1 476 ? 56.386 -8.982 -23.393 1.00 69.12 476 PHE A N 1
ATOM 3812 C CA . PHE A 1 476 ? 54.945 -9.198 -23.509 1.00 69.12 476 PHE A CA 1
ATOM 3813 C C . PHE A 1 476 ? 54.198 -8.096 -22.765 1.00 69.12 476 PHE A C 1
ATOM 3815 O O . PHE A 1 476 ? 54.519 -7.794 -21.614 1.00 69.12 476 PHE A O 1
ATOM 3822 N N . THR A 1 477 ? 53.202 -7.502 -23.414 1.00 67.44 477 THR A N 1
ATOM 3823 C CA . THR A 1 477 ? 52.294 -6.508 -22.823 1.00 67.44 477 THR A CA 1
ATOM 3824 C C . THR A 1 477 ? 50.873 -7.049 -22.846 1.00 67.44 477 THR A C 1
ATOM 3826 O O . THR A 1 477 ? 50.521 -7.843 -23.718 1.00 67.44 477 THR A O 1
ATOM 3829 N N . LEU A 1 478 ? 50.045 -6.675 -21.869 1.00 66.31 478 LEU A N 1
ATOM 3830 C CA . LEU A 1 478 ? 48.644 -7.085 -21.888 1.00 66.31 478 LEU A CA 1
ATOM 3831 C C . LEU A 1 478 ? 47.932 -6.356 -23.033 1.00 66.31 478 LEU A C 1
ATOM 3833 O O . LEU A 1 478 ? 48.112 -5.151 -23.209 1.00 66.31 478 LEU A O 1
ATOM 3837 N N . MET A 1 479 ? 47.162 -7.097 -23.828 1.00 63.53 479 MET A N 1
ATOM 3838 C CA . MET A 1 479 ? 46.345 -6.512 -24.879 1.00 63.53 479 MET A CA 1
ATOM 3839 C C . MET A 1 479 ? 45.229 -5.707 -24.219 1.00 63.53 479 MET A C 1
ATOM 3841 O O . MET A 1 479 ? 44.414 -6.268 -23.486 1.00 63.53 479 MET A O 1
ATOM 3845 N N . ASP A 1 480 ? 45.187 -4.413 -24.516 1.00 51.06 480 ASP A N 1
ATOM 3846 C CA . ASP A 1 480 ? 44.107 -3.533 -24.090 1.00 51.06 480 ASP A CA 1
ATOM 3847 C C . ASP A 1 480 ? 42.827 -3.998 -24.805 1.00 51.06 480 ASP A C 1
ATOM 3849 O O . ASP A 1 480 ? 42.651 -3.782 -26.008 1.00 51.06 480 ASP A O 1
ATOM 3853 N N . GLU A 1 481 ? 41.951 -4.730 -24.111 1.00 45.53 481 GLU A N 1
ATOM 3854 C CA . GLU A 1 481 ? 40.600 -4.946 -24.620 1.00 45.53 481 GLU A CA 1
ATOM 3855 C C . GLU A 1 481 ? 39.869 -3.610 -24.476 1.00 45.53 481 GLU A C 1
ATOM 3857 O O . GLU A 1 481 ? 39.679 -3.150 -23.346 1.00 45.53 481 GLU A O 1
ATOM 3862 N N . PRO A 1 482 ? 39.454 -2.951 -25.577 1.00 35.16 482 PRO A N 1
ATOM 3863 C CA . PRO A 1 482 ? 38.680 -1.732 -25.459 1.00 35.16 482 PRO A CA 1
ATOM 3864 C C . PRO A 1 482 ? 37.385 -2.060 -24.716 1.00 35.16 482 PRO A C 1
ATOM 3866 O O . PRO A 1 482 ? 36.449 -2.640 -25.270 1.00 35.16 482 PRO A O 1
ATOM 3869 N N . HIS A 1 483 ? 37.317 -1.661 -23.448 1.00 37.78 483 HIS A N 1
ATOM 3870 C CA . HIS A 1 483 ? 36.090 -1.643 -22.669 1.00 37.78 483 HIS A CA 1
ATOM 3871 C C . HIS A 1 483 ? 35.220 -0.482 -23.144 1.00 37.78 483 HIS A C 1
ATOM 3873 O O . HIS A 1 483 ? 34.983 0.488 -22.431 1.00 37.78 483 HIS A O 1
ATOM 3879 N N . VAL A 1 484 ? 34.697 -0.589 -24.362 1.00 33.47 484 VAL A N 1
ATOM 3880 C CA . VAL A 1 484 ? 33.534 0.198 -24.751 1.00 33.47 484 VAL A CA 1
ATOM 3881 C C . VAL A 1 484 ? 32.309 -0.681 -24.532 1.00 33.47 484 VAL A C 1
ATOM 3883 O O . VAL A 1 484 ? 31.774 -1.294 -25.448 1.00 33.47 484 VAL A O 1
ATOM 3886 N N . GLN A 1 485 ? 31.829 -0.718 -23.285 1.00 35.41 485 GLN A N 1
ATOM 3887 C CA . GLN A 1 485 ? 30.397 -0.894 -23.033 1.00 35.41 485 GLN A CA 1
ATOM 3888 C C . GLN A 1 485 ? 29.712 0.445 -23.329 1.00 35.41 485 GLN A C 1
ATOM 3890 O O . GLN A 1 485 ? 29.284 1.174 -22.440 1.00 35.41 485 GLN A O 1
ATOM 3895 N N . GLY A 1 486 ? 29.682 0.797 -24.608 1.00 36.00 486 GLY A N 1
ATOM 3896 C CA . GLY A 1 486 ? 28.959 1.936 -25.146 1.00 36.00 486 GLY A CA 1
ATOM 3897 C C . GLY A 1 486 ? 27.998 1.407 -26.195 1.00 36.00 486 GLY A C 1
ATOM 3898 O O . GLY A 1 486 ? 28.395 0.646 -27.074 1.00 36.00 486 GLY A O 1
ATOM 3899 N N . ALA A 1 487 ? 26.722 1.752 -26.059 1.00 34.03 487 ALA A N 1
ATOM 3900 C CA . ALA A 1 487 ? 25.688 1.393 -27.012 1.00 34.03 487 ALA A CA 1
ATOM 3901 C C . ALA A 1 487 ? 26.088 1.810 -28.439 1.00 34.03 487 ALA A C 1
ATOM 3903 O O . ALA A 1 487 ? 26.559 2.927 -28.653 1.00 34.03 487 ALA A O 1
ATOM 3904 N N . VAL A 1 488 ? 25.834 0.947 -29.427 1.00 30.31 488 VAL A N 1
ATOM 3905 C CA . VAL A 1 488 ? 25.711 1.408 -30.813 1.00 30.31 488 VAL A CA 1
ATOM 3906 C C . VAL A 1 488 ? 24.413 2.204 -30.880 1.00 30.31 488 VAL A C 1
ATOM 3908 O O . VAL A 1 488 ? 23.327 1.641 -30.990 1.00 30.31 488 VAL A O 1
ATOM 3911 N N . VAL A 1 489 ? 24.526 3.523 -30.747 1.00 28.02 489 VAL A N 1
ATOM 3912 C CA . VAL A 1 489 ? 23.456 4.458 -31.089 1.00 28.02 489 VAL A CA 1
ATOM 3913 C C . VAL A 1 489 ? 23.649 4.804 -32.557 1.00 28.02 489 VAL A C 1
ATOM 3915 O O . VAL A 1 489 ? 24.593 5.502 -32.924 1.00 28.02 489 VAL A O 1
ATOM 3918 N N . LEU A 1 490 ? 22.768 4.289 -33.409 1.00 25.22 490 LEU A N 1
ATOM 3919 C CA . LEU A 1 490 ? 22.725 4.683 -34.810 1.00 25.22 490 LEU A CA 1
ATOM 3920 C C . LEU A 1 490 ? 22.024 6.048 -34.882 1.00 25.22 490 LEU A C 1
ATOM 3922 O O . LEU A 1 490 ? 20.805 6.149 -34.778 1.00 25.22 490 LEU A O 1
ATOM 3926 N N . LEU A 1 491 ? 22.824 7.111 -34.969 1.00 25.92 491 LEU A N 1
ATOM 3927 C CA . LEU A 1 491 ? 22.366 8.478 -35.202 1.00 25.92 491 LEU A CA 1
ATOM 3928 C C . LEU A 1 491 ? 22.093 8.661 -36.699 1.00 25.92 491 LEU A C 1
ATOM 3930 O O . LEU A 1 491 ? 22.982 9.048 -37.454 1.00 25.92 491 LEU A O 1
ATOM 3934 N N . GLU A 1 492 ? 20.854 8.434 -37.125 1.00 26.02 492 GLU A N 1
ATOM 3935 C CA . GLU A 1 492 ? 20.341 9.148 -38.294 1.00 26.02 492 GLU A CA 1
ATOM 3936 C C . GLU A 1 492 ? 19.752 10.475 -37.825 1.00 26.02 492 GLU A C 1
ATOM 3938 O O . GLU A 1 492 ? 18.773 10.523 -37.083 1.00 26.02 492 GLU A O 1
ATOM 3943 N N . TRP A 1 493 ? 20.384 11.569 -38.246 1.00 24.27 493 TRP A N 1
ATOM 3944 C CA . TRP A 1 493 ? 19.881 12.920 -38.041 1.00 24.27 493 TRP A CA 1
ATOM 3945 C C . TRP A 1 493 ? 18.789 13.208 -39.079 1.00 24.27 493 TRP A C 1
ATOM 3947 O O . TRP A 1 493 ? 19.113 13.341 -40.265 1.00 24.27 493 TRP A O 1
ATOM 3957 N N . PRO A 1 494 ? 17.511 13.386 -38.700 1.00 26.80 494 PRO A N 1
ATOM 3958 C CA . PRO A 1 494 ? 16.536 13.918 -39.630 1.00 26.80 494 PRO A CA 1
ATOM 3959 C C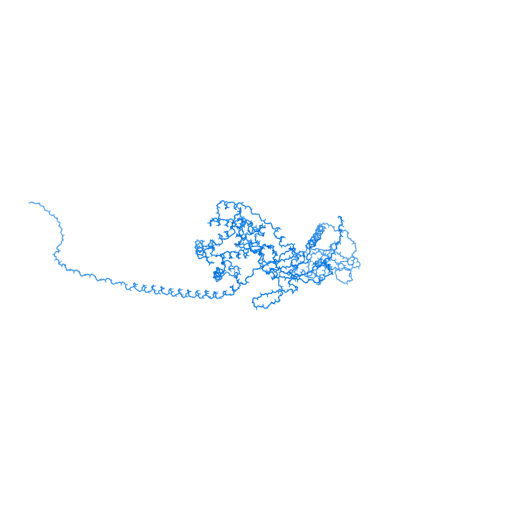 . PRO A 1 494 ? 16.874 15.393 -39.837 1.00 26.80 494 PRO A C 1
ATOM 3961 O O . PRO A 1 494 ? 16.845 16.205 -38.909 1.00 26.80 494 PRO A O 1
ATOM 3964 N N . ARG A 1 495 ? 17.198 15.767 -41.076 1.00 32.56 495 ARG A N 1
ATOM 3965 C CA . ARG A 1 495 ? 17.128 17.162 -41.519 1.00 32.56 495 ARG A CA 1
ATOM 3966 C C . ARG A 1 495 ? 15.673 17.633 -41.411 1.00 32.56 495 ARG A C 1
ATOM 3968 O O . ARG A 1 495 ? 14.957 17.572 -42.398 1.00 32.56 495 ARG A O 1
ATOM 3975 N N . ALA A 1 496 ? 15.237 18.070 -40.230 1.00 28.28 496 ALA A N 1
ATOM 3976 C CA . ALA A 1 496 ? 14.123 18.999 -40.025 1.00 28.28 496 ALA A CA 1
ATOM 3977 C C . ALA A 1 496 ? 13.894 19.268 -38.527 1.00 28.28 496 ALA A C 1
ATOM 3979 O O . ALA A 1 496 ? 13.415 18.406 -37.802 1.00 28.28 496 ALA A O 1
ATOM 3980 N N . GLY A 1 497 ? 14.161 20.510 -38.112 1.00 26.77 497 GLY A N 1
ATOM 3981 C CA . GLY A 1 497 ? 13.399 21.220 -37.081 1.00 26.77 497 GLY A CA 1
ATOM 3982 C C . GLY A 1 497 ? 13.541 20.753 -35.630 1.00 26.77 497 GLY A C 1
ATOM 3983 O O . GLY A 1 497 ? 12.919 19.787 -35.205 1.00 26.77 497 GLY A O 1
ATOM 3984 N N . LEU A 1 498 ? 14.241 21.563 -34.829 1.00 28.50 498 LEU A N 1
ATOM 3985 C CA . LEU A 1 498 ? 14.112 21.595 -33.371 1.00 28.50 498 LEU A CA 1
ATOM 3986 C C . LEU A 1 498 ? 12.632 21.546 -32.943 1.00 28.50 498 LEU A C 1
ATOM 3988 O O . LEU A 1 498 ? 11.910 22.537 -33.058 1.00 28.50 498 LEU A O 1
ATOM 3992 N N . ARG A 1 499 ? 12.200 20.426 -32.357 1.00 27.64 499 ARG A N 1
ATOM 3993 C CA . ARG A 1 499 ? 11.114 20.418 -31.375 1.00 27.64 499 ARG A CA 1
ATOM 3994 C C . ARG A 1 499 ? 11.705 20.053 -30.026 1.00 27.64 499 ARG A C 1
ATOM 3996 O O . ARG A 1 499 ? 12.108 18.924 -29.779 1.00 27.64 499 ARG A O 1
ATOM 4003 N N . ARG A 1 500 ? 11.791 21.075 -29.180 1.00 32.47 500 ARG A N 1
ATOM 4004 C CA . ARG A 1 500 ? 12.141 20.973 -27.770 1.00 32.47 500 ARG A CA 1
ATOM 4005 C C . ARG A 1 500 ? 11.041 20.176 -27.066 1.00 32.47 500 ARG A C 1
ATOM 4007 O O . ARG A 1 500 ? 9.856 20.446 -27.254 1.00 32.47 500 ARG A O 1
ATOM 4014 N N . TRP A 1 501 ? 11.463 19.188 -26.298 1.00 33.72 501 TRP A N 1
ATOM 4015 C CA . TRP A 1 501 ? 10.654 18.349 -25.426 1.00 33.72 501 TRP A CA 1
ATOM 4016 C C . TRP A 1 501 ? 9.818 19.196 -24.458 1.00 33.72 501 TRP A C 1
ATOM 4018 O O . TRP A 1 501 ? 10.271 20.248 -24.006 1.00 33.72 501 TRP A O 1
ATOM 4028 N N . SER A 1 502 ? 8.607 18.739 -24.140 1.00 33.59 502 SER A N 1
ATOM 4029 C CA . SER A 1 502 ? 7.755 19.333 -23.104 1.00 33.59 502 SER A CA 1
ATOM 4030 C C . SER A 1 502 ? 7.364 18.249 -22.103 1.00 33.59 502 SER A C 1
ATOM 4032 O O . SER A 1 502 ? 6.811 17.218 -22.480 1.00 33.59 502 SER A O 1
ATOM 4034 N N . ALA A 1 503 ? 7.694 18.475 -20.833 1.00 34.91 503 ALA A N 1
ATOM 4035 C CA . ALA A 1 503 ? 7.115 17.760 -19.706 1.00 34.91 503 ALA A CA 1
ATOM 4036 C C . ALA A 1 503 ? 6.000 18.654 -19.152 1.00 34.91 503 ALA A C 1
ATOM 4038 O O . ALA A 1 503 ? 6.274 19.741 -18.643 1.00 34.91 503 ALA A O 1
ATOM 4039 N N . GLU A 1 504 ? 4.744 18.239 -19.305 1.00 35.22 504 GLU A N 1
ATOM 4040 C CA . GLU A 1 504 ? 3.605 18.975 -18.754 1.00 35.22 504 GLU A CA 1
ATOM 4041 C C . GLU A 1 504 ? 3.110 18.295 -17.469 1.00 35.22 504 GLU A C 1
ATOM 4043 O O . GLU A 1 504 ? 2.883 17.081 -17.470 1.00 35.22 504 GLU A O 1
ATOM 4048 N N . PRO A 1 505 ? 2.914 19.044 -16.367 1.00 31.78 505 PRO A N 1
ATOM 4049 C CA . PRO A 1 505 ? 2.251 18.514 -15.185 1.00 31.78 505 PRO A CA 1
ATOM 4050 C C . PRO A 1 505 ? 0.761 18.301 -15.474 1.00 31.78 505 PRO A C 1
ATOM 4052 O O . PRO A 1 505 ? 0.061 19.210 -15.932 1.00 31.78 505 PRO A O 1
ATOM 4055 N N . THR A 1 506 ? 0.236 17.116 -15.163 1.00 35.62 506 THR A N 1
ATOM 4056 C CA . THR A 1 506 ? -1.207 16.873 -15.243 1.00 35.62 506 THR A CA 1
ATOM 4057 C C . THR A 1 506 ? -1.921 17.604 -14.110 1.00 35.62 506 THR A C 1
ATOM 4059 O O . THR A 1 506 ? -1.722 17.312 -12.933 1.00 35.62 506 THR A O 1
ATOM 4062 N N . THR A 1 507 ? -2.800 18.543 -14.458 1.00 29.06 507 THR A N 1
ATOM 4063 C CA . THR A 1 507 ? -3.860 18.982 -13.542 1.00 29.06 507 THR A CA 1
ATOM 4064 C C . THR A 1 507 ? -4.969 17.926 -13.559 1.00 29.06 507 THR A C 1
ATOM 4066 O O . THR A 1 507 ? -5.338 17.468 -14.644 1.00 29.06 507 THR A O 1
ATOM 4069 N N . PRO A 1 508 ? -5.517 17.510 -12.403 1.00 27.22 508 PRO A N 1
ATOM 4070 C CA . PRO A 1 508 ? -6.611 16.550 -12.377 1.00 27.22 508 PRO A CA 1
ATOM 4071 C C . PRO A 1 508 ? -7.856 17.204 -12.988 1.00 27.22 508 PRO A C 1
ATOM 4073 O O . PRO A 1 508 ? -8.545 17.998 -12.352 1.00 27.22 508 PRO A O 1
ATOM 4076 N N . LYS A 1 509 ? -8.139 16.897 -14.255 1.00 26.23 509 LYS A N 1
ATOM 4077 C CA . LYS A 1 509 ? -9.455 17.138 -14.845 1.00 26.23 509 LYS A CA 1
ATOM 4078 C C . LYS A 1 509 ? -10.339 15.955 -14.486 1.00 26.23 509 LYS A C 1
ATOM 4080 O O . LYS A 1 509 ? -10.113 14.850 -14.969 1.00 26.23 509 LYS A O 1
ATOM 4085 N N . ALA A 1 510 ? -11.363 16.212 -13.677 1.00 29.59 510 ALA A N 1
ATOM 4086 C CA . ALA A 1 510 ? -12.504 15.324 -13.541 1.00 29.59 510 ALA A CA 1
ATOM 4087 C C . ALA A 1 510 ? -13.084 15.059 -14.939 1.00 29.59 510 ALA A C 1
ATOM 4089 O O . ALA A 1 510 ? -13.597 15.964 -15.603 1.00 29.59 510 ALA A O 1
ATOM 4090 N N . THR A 1 511 ? -12.971 13.828 -15.422 1.00 28.55 511 THR A N 1
ATOM 4091 C CA . THR A 1 511 ? -13.654 13.384 -16.634 1.00 28.55 511 THR A CA 1
ATOM 4092 C C . THR A 1 511 ? -15.133 13.216 -16.316 1.00 28.55 511 THR A C 1
ATOM 4094 O O . THR A 1 511 ? -15.578 12.138 -15.943 1.00 28.55 511 THR A O 1
ATOM 4097 N N . SER A 1 512 ? -15.908 14.291 -16.456 1.00 28.36 512 SER A N 1
ATOM 4098 C CA . SER A 1 512 ? -17.361 14.186 -16.590 1.00 28.36 512 SER A CA 1
ATOM 4099 C C . SER A 1 512 ? -17.662 13.829 -18.050 1.00 28.36 512 SER A C 1
ATOM 4101 O O . SER A 1 512 ? -17.583 14.674 -18.947 1.00 28.36 512 SER A O 1
ATOM 4103 N N . SER A 1 513 ? -17.970 12.562 -18.303 1.00 31.61 513 SER A N 1
ATOM 4104 C CA . SER A 1 513 ? -18.547 12.084 -19.554 1.00 31.61 513 SER A CA 1
ATOM 4105 C C . SER A 1 513 ? -20.038 12.444 -19.597 1.00 31.61 513 SER A C 1
ATOM 4107 O O . SER A 1 513 ? -20.902 11.659 -19.227 1.00 31.61 513 SER A O 1
ATOM 4109 N N . ALA A 1 514 ? -20.359 13.650 -20.068 1.00 27.45 514 ALA A N 1
ATOM 4110 C CA . ALA A 1 514 ? -21.722 14.000 -20.467 1.00 27.45 514 ALA A CA 1
ATOM 4111 C C . ALA A 1 514 ? -21.825 13.972 -22.005 1.00 27.45 514 ALA A C 1
ATOM 4113 O O . ALA A 1 514 ? -21.003 14.602 -22.680 1.00 27.45 514 ALA A O 1
ATOM 4114 N N . PRO A 1 515 ? -22.805 13.264 -22.598 1.00 32.06 515 PRO A N 1
ATOM 4115 C CA . PRO A 1 515 ? -22.947 13.196 -24.046 1.00 32.06 515 PRO A CA 1
ATOM 4116 C C . PRO A 1 515 ? -23.418 14.550 -24.593 1.00 32.06 515 PRO A C 1
ATOM 4118 O O . PRO A 1 515 ? -24.461 15.078 -24.202 1.00 32.06 515 PRO A O 1
ATOM 4121 N N . ARG A 1 516 ? -22.650 15.120 -25.529 1.00 28.77 516 ARG A N 1
ATOM 4122 C CA . ARG A 1 516 ? -23.041 16.318 -26.283 1.00 28.77 516 ARG A CA 1
ATOM 4123 C C . ARG A 1 516 ? -24.297 16.020 -27.112 1.00 28.77 516 ARG A C 1
ATOM 4125 O O . ARG A 1 516 ? -24.244 15.238 -28.057 1.00 28.77 516 ARG A O 1
ATOM 4132 N N . ARG A 1 517 ? -25.414 16.680 -26.788 1.00 29.33 517 ARG A N 1
ATOM 4133 C CA . ARG A 1 517 ? -26.577 16.801 -27.685 1.00 29.33 517 ARG A CA 1
ATOM 4134 C C . ARG A 1 517 ? -26.227 17.699 -28.887 1.00 29.33 517 ARG A C 1
ATOM 4136 O O . ARG A 1 517 ? -25.479 18.660 -28.701 1.00 29.33 517 ARG A O 1
ATOM 4143 N N . PRO A 1 518 ? -26.781 17.457 -30.090 1.00 31.91 518 PRO A N 1
ATOM 4144 C CA . PRO A 1 518 ? -26.572 18.337 -31.235 1.00 31.91 518 PRO A CA 1
ATOM 4145 C C . PRO A 1 518 ? -27.384 19.629 -31.067 1.00 31.91 518 PRO A C 1
ATOM 4147 O O . PRO A 1 518 ? -28.578 19.590 -30.767 1.00 31.91 518 PRO A O 1
ATOM 4150 N N . SER A 1 519 ? -26.744 20.783 -31.260 1.00 31.19 519 SER A N 1
ATOM 4151 C CA . SER A 1 519 ? -27.397 22.093 -31.234 1.00 31.19 519 SER A CA 1
ATOM 4152 C C . SER A 1 519 ? -28.243 22.293 -32.492 1.00 31.19 519 SER A C 1
ATOM 4154 O O . SER A 1 519 ? -27.705 22.441 -33.589 1.00 31.19 519 SER A O 1
ATOM 4156 N N . ALA A 1 520 ? -29.563 22.324 -32.319 1.00 30.80 520 ALA A N 1
ATOM 4157 C CA . ALA A 1 520 ? -30.503 22.780 -33.331 1.00 30.80 520 ALA A CA 1
ATOM 4158 C C . ALA A 1 520 ? -30.358 24.295 -33.522 1.00 30.80 520 ALA A C 1
ATOM 4160 O O . ALA A 1 520 ? -30.456 25.071 -32.568 1.00 30.80 520 ALA A O 1
ATOM 4161 N N . SER A 1 521 ? -30.123 24.705 -34.765 1.00 32.75 521 SER A N 1
ATOM 4162 C CA . SER A 1 521 ? -30.130 26.099 -35.181 1.00 32.75 521 SER A CA 1
ATOM 4163 C C . SER A 1 521 ? -31.539 26.680 -35.028 1.00 32.75 521 SER A C 1
ATOM 4165 O O . SER A 1 521 ? -32.523 26.131 -35.523 1.00 32.75 521 SER A O 1
ATOM 4167 N N . ARG A 1 522 ? -31.647 27.814 -34.329 1.00 31.84 522 ARG A N 1
ATOM 4168 C CA . ARG A 1 522 ? -32.851 28.649 -34.331 1.00 31.84 522 ARG A CA 1
ATOM 4169 C C . ARG A 1 522 ? -32.523 29.991 -34.967 1.00 31.84 522 ARG A C 1
ATOM 4171 O O . ARG A 1 522 ? -31.680 30.741 -34.486 1.00 31.84 522 ARG A O 1
ATOM 4178 N N . ALA A 1 523 ? -33.207 30.222 -36.078 1.00 32.06 523 ALA A N 1
ATOM 4179 C CA . ALA A 1 523 ? -33.196 31.416 -36.896 1.00 32.06 523 ALA A CA 1
ATOM 4180 C C . ALA A 1 523 ? -33.604 32.684 -36.131 1.00 32.06 523 ALA A C 1
ATOM 4182 O O . ALA A 1 523 ? -34.432 32.635 -35.218 1.00 32.06 523 ALA A O 1
ATOM 4183 N N . ARG A 1 524 ? -33.129 33.834 -36.624 1.00 30.59 524 ARG A N 1
ATOM 4184 C CA . ARG A 1 524 ? -33.891 35.089 -36.627 1.00 30.59 524 ARG A CA 1
ATOM 4185 C C . ARG A 1 524 ? -33.724 35.831 -37.969 1.00 30.59 524 ARG A C 1
ATOM 4187 O O . ARG A 1 524 ? -32.697 35.635 -38.615 1.00 30.59 524 ARG A O 1
ATOM 4194 N N . PRO A 1 525 ? -34.728 36.622 -38.399 1.00 43.88 525 PRO A N 1
ATOM 4195 C CA . PRO A 1 525 ? -34.888 37.082 -39.782 1.00 43.88 525 PRO A CA 1
ATOM 4196 C C . PRO A 1 525 ? -34.637 38.592 -39.968 1.00 43.88 525 PRO A C 1
ATOM 4198 O O . PRO A 1 525 ? -34.841 39.345 -39.024 1.00 43.88 525 PRO A O 1
ATOM 4201 N N . SER A 1 526 ? -34.310 39.018 -41.200 1.00 30.06 526 SER A N 1
ATOM 4202 C CA . SER A 1 526 ? -34.937 40.158 -41.916 1.00 30.06 526 SER A CA 1
ATOM 4203 C C . SER A 1 526 ? -34.206 40.502 -43.237 1.00 30.06 526 SER A C 1
ATOM 4205 O O . SER A 1 526 ? -33.057 40.924 -43.230 1.00 30.06 526 SER A O 1
ATOM 4207 N N . SER A 1 527 ? -34.941 40.288 -44.334 1.00 32.41 527 SER A N 1
ATOM 4208 C CA . SER A 1 527 ? -34.953 40.821 -45.725 1.00 32.41 527 SER A CA 1
ATOM 4209 C C . SER A 1 527 ? -34.389 42.235 -46.031 1.00 32.41 527 SER A C 1
ATOM 4211 O O . SER A 1 527 ? -34.203 42.994 -45.086 1.00 32.41 527 SER A O 1
ATOM 4213 N N . PRO A 1 528 ? -34.424 42.737 -47.300 1.00 52.00 528 PRO A N 1
ATOM 4214 C CA . PRO A 1 528 ? -34.222 42.119 -48.634 1.00 52.00 528 PRO A CA 1
ATOM 4215 C C . PRO A 1 528 ? -33.359 42.995 -49.597 1.00 52.00 528 PRO A C 1
ATOM 4217 O O . PRO A 1 528 ? -33.122 44.168 -49.330 1.00 52.00 528 PRO A O 1
ATOM 4220 N N . SER A 1 529 ? -32.983 42.491 -50.784 1.00 30.17 529 SER A N 1
ATOM 4221 C CA . SER A 1 529 ? -33.218 43.188 -52.077 1.00 30.17 529 SER A CA 1
ATOM 4222 C C . SER A 1 529 ? -32.615 42.467 -53.298 1.00 30.17 529 SER A C 1
ATOM 4224 O O . SER A 1 529 ? -31.512 41.936 -53.261 1.00 30.17 529 SER A O 1
ATOM 4226 N N . SER A 1 530 ? -33.397 42.512 -54.385 1.00 32.03 530 SER A N 1
ATOM 4227 C CA . SER A 1 530 ? -33.031 42.468 -55.815 1.00 32.03 530 SER A CA 1
ATOM 4228 C C . SER A 1 530 ? -32.356 41.223 -56.422 1.00 32.03 530 SER A C 1
ATOM 4230 O O . SER A 1 530 ? -31.144 41.049 -56.414 1.00 32.03 530 SER A O 1
ATOM 4232 N N . THR A 1 531 ? -33.197 40.433 -57.095 1.00 32.38 531 THR A N 1
ATOM 4233 C CA . THR A 1 531 ? -32.984 39.784 -58.411 1.00 32.38 531 THR A CA 1
ATOM 4234 C C . THR A 1 531 ? -32.562 40.806 -59.505 1.00 32.38 531 THR A C 1
ATOM 4236 O O . THR A 1 531 ? -32.705 41.997 -59.228 1.00 32.38 531 THR A O 1
ATOM 4239 N N . PRO A 1 532 ? -32.137 40.435 -60.752 1.00 44.72 532 PRO A N 1
ATOM 4240 C CA . PRO A 1 532 ? -32.453 39.184 -61.477 1.00 44.72 532 PRO A CA 1
ATOM 4241 C C . PRO A 1 532 ? -31.389 38.566 -62.447 1.00 44.72 532 PRO A C 1
ATOM 4243 O O . PRO A 1 532 ? -30.686 39.276 -63.151 1.00 44.72 532 PRO A O 1
ATOM 4246 N N . ARG A 1 533 ? -31.508 37.230 -62.642 1.00 34.91 533 ARG A N 1
ATOM 4247 C CA . ARG A 1 533 ? -31.490 36.472 -63.937 1.00 34.91 533 ARG A CA 1
ATOM 4248 C C . ARG A 1 533 ? -30.175 36.385 -64.783 1.00 34.91 533 ARG A C 1
ATOM 4250 O O . ARG A 1 533 ? -29.271 37.177 -64.590 1.00 34.91 533 ARG A O 1
ATOM 4257 N N . PRO A 1 534 ? -30.105 35.522 -65.833 1.00 50.88 534 PRO A N 1
ATOM 4258 C CA . PRO A 1 534 ? -30.275 34.051 -65.858 1.00 50.88 534 PRO A CA 1
ATOM 4259 C C . PRO A 1 534 ? -29.265 33.345 -66.829 1.00 50.88 534 PRO A C 1
ATOM 4261 O O . PRO A 1 534 ? -28.357 33.996 -67.326 1.00 50.88 534 PRO A O 1
ATOM 4264 N N . TRP A 1 535 ? -29.514 32.058 -67.152 1.00 30.38 535 TRP A N 1
ATOM 4265 C CA . TRP A 1 535 ? -29.073 31.197 -68.297 1.00 30.38 535 TRP A CA 1
ATOM 4266 C C . TRP A 1 535 ? -28.405 29.884 -67.830 1.00 30.38 535 TRP A C 1
ATOM 4268 O O . TRP A 1 535 ? -27.408 29.916 -67.126 1.00 30.38 535 TRP A O 1
ATOM 4278 N N . ARG A 1 536 ? -29.093 28.726 -67.956 1.00 32.47 536 ARG A N 1
ATOM 4279 C CA . ARG A 1 536 ? -29.049 27.730 -69.075 1.00 32.47 536 ARG A CA 1
ATOM 4280 C C . ARG A 1 536 ? -27.630 27.154 -69.270 1.00 32.47 536 ARG A C 1
ATOM 4282 O O . ARG A 1 536 ? -26.696 27.925 -69.336 1.00 32.47 536 ARG A O 1
ATOM 4289 N N . SER A 1 537 ? -27.357 25.860 -69.452 1.00 33.03 537 SER A N 1
ATOM 4290 C CA . SER A 1 537 ? -28.143 24.650 -69.749 1.00 33.03 537 SER A CA 1
ATOM 4291 C C . SER A 1 537 ? -27.180 23.449 -69.888 1.00 33.03 537 SER A C 1
ATOM 4293 O O . SER A 1 537 ? -26.036 23.665 -70.270 1.00 33.03 537 SER A O 1
ATOM 4295 N N . GLY A 1 538 ? -27.686 22.215 -69.737 1.00 32.03 538 GLY A N 1
ATOM 4296 C CA . GLY A 1 538 ? -27.079 20.952 -70.225 1.00 32.03 538 GLY A CA 1
ATOM 4297 C C . GLY A 1 538 ? -26.823 19.957 -69.082 1.00 32.03 538 GLY A C 1
ATOM 4298 O O . GLY A 1 538 ? -26.067 20.290 -68.184 1.00 32.03 538 GLY A O 1
ATOM 4299 N N . LYS A 1 539 ? -27.531 18.819 -68.919 1.00 37.53 539 LYS A N 1
ATOM 4300 C CA . LYS A 1 539 ? -27.552 17.576 -69.745 1.00 37.53 539 LYS A CA 1
ATOM 4301 C C . LYS A 1 539 ? -26.128 17.170 -70.159 1.00 37.53 539 LYS A C 1
ATOM 4303 O O . LYS A 1 539 ? -25.430 18.008 -70.702 1.00 37.53 539 LYS A O 1
ATOM 4308 N N . SER A 1 540 ? -25.629 15.948 -69.998 1.00 37.12 540 SER A N 1
ATOM 4309 C CA . SER A 1 540 ? -26.191 14.608 -69.760 1.00 37.12 540 SER A CA 1
ATOM 4310 C C . SER A 1 540 ? -25.002 13.639 -69.639 1.00 37.12 540 SER A C 1
ATOM 4312 O O . SER A 1 540 ? -23.960 13.930 -70.228 1.00 37.12 540 SER A O 1
ATOM 4314 N N . GLY A 1 541 ? -25.176 12.489 -68.984 1.00 39.72 541 GLY A N 1
ATOM 4315 C CA . GLY A 1 541 ? -24.202 11.390 -68.964 1.00 39.72 541 GLY A CA 1
ATOM 4316 C C . GLY A 1 541 ? -24.358 10.538 -67.726 1.00 39.72 541 GLY A C 1
ATOM 4317 O O . GLY A 1 541 ? -23.694 10.892 -66.730 1.00 39.72 541 GLY A O 1
#

Radius of gyration: 44.7 Å; Cα contacts (8 Å, |Δi|>4): 644; chains: 1; bounding box: 112×87×187 Å

Sequence (541 aa):
MLRKRSQRQKARAATQVAAPESPPPAARPPRGRRRWLRLAMAALLAYMVVFSVLLGLGLAYVMDILESLDPELARMETYRPKQVTRVLDRDGALVGEIFEEKRELVPFSDMCQYEAGQPRWYLIQALVATEDKNYFRHYGVDPEGILRAAWVNLKAGSIREGGSTLTQQLAKDMILTATRTWERKIREAFLALRITQRYTKEETLEIYLNQVEFGHDIHGIGAAAQFYFNKHVSELSLEECATLVGLLKAPTRYSPIINPKRSAERMRVVLARMREEGYLSERELARARDRTLRLAGRRGSVRRIVKMPYFLDYVSRDLAGSGMFGTRKSPGALSEQYKLTYDDIREQGFVVRTTLDPNLQEISENALRAGVRAIEQERRRHSWYWGDSEPPPWPTRLSDGAVLDAVIEASSEDTLTVRLSLDGSRVVVAASPEHPARRWMTEYGVLDKGFHVRVIAHASIPPLTREVRGDKAYTFTLMDEPHVQGAVVLLEWPRAGLRRWSAEPTTPKATSSAPRRPSASRARPSSPSSTPRPWRSGKSG

Mean predicted aligned error: 18.97 Å

Secondary structure (DSSP, 8-state):
----------------PPPPPPPPPP-PPPTTHHHHHHHHHHHHHHHHHHHHHHHHHHHHHHHHHHHTTHHHHHHHHT----B-EEEE-TTS-EEEEE-SSEE----GGGG-EEETTEEE-HHHHHHHHHH-TTTTTSSS--HHHHHHHHHHHHHHTS-------HHHHHHHHHHS-S---HHHHHHHHHHHHHHHHHS-HHHHHHHHHHHSEEETTEESHHHHHHHHHSS-GGG--HHHHHHHHHHHT-HHHH-TTT-HHHHHHHHHHHHHHHHHTTSS-HHHHHHHHHPPP----HHHHHHHHBS-HHHHHHHHHHHHHTT-EEEE--TTS--EEEEPPHHHHHHB--EEE----HHHHHHHHHHHHHHHHHHHHHHHHHHGGGSSPPPP---S-PPTTEEEEEEEEEE-SSEEEEEETTT--EEEEE--TTSHHHHHHHHHSSPPTT-EEEEEEEEE-S-S-----SS-EEEEEE----------------SS-------BPPP----------------------------------

Foldseek 3Di:
DDDDDDDDDDDDDDDDDDDDDDDDDPDDPDPVVVVVVVVVVVVVVVVVVVVVVVVVVVVVVLVVLVVVCPVLVVCVVVPDFFAWAFEAAQVRHTQFIFALAYFDQDALVQLWAADPNDTDNLLVLLLCLPANVCLQPDQLFDPVLVVVQVVVCVVVVHRPGDRHHLLLVLSCQRGNDPDDDPSNSSVSSVSSNVCSVPDPSSRSVSSSQRAADLDPSYGHPQSVCCQWPNDGSNHDDSLRSLLSSLCRVPNQVLPCVNCVPSSLVSSLVSLVSSVVSPVDDPVRSVVSSPDDDDTPDPCRRVCVNHVDVVVVVVVLCCQQPVQAFDFDDDPPDDTDTDRDHSNCSHGQHWHFYYNDDSVVSVVQVVVVVVVVVVVVVVVVVVVVVPPPDDQDQDDLDDDAFDKWKWFFQWDDLFWTFTQTSNHRDTDIAGQPPPAVVNVCCVVVVIDDGGDMFMKTWHFDDDDDDDDDRPPTDTHIYTDRPPPPPDGPDPDDDPPDDDDDTDIDRDDDDDPPPDDDDDDDDDDDDDDDDDDDDDDDDDDDD

pLDDT: mean 70.76, std 21.34, range [24.27, 97.5]

Solvent-accessible surface area (backbone atoms only — not comparable to full-atom values): 32184 Å² total; per-residue (Å²): 138,91,86,84,85,88,79,84,80,87,73,96,85,85,85,82,88,82,77,87,82,77,82,80,79,81,82,76,78,68,78,62,60,64,52,53,50,50,50,52,50,50,50,50,49,50,49,51,50,52,50,49,51,52,48,50,53,51,49,51,53,50,51,54,56,56,65,69,38,55,70,57,56,56,45,62,82,65,64,71,78,56,23,44,12,39,34,21,25,59,88,65,48,83,48,32,62,40,52,66,38,42,50,33,87,54,60,58,80,51,49,39,18,63,58,97,89,39,85,36,51,50,46,57,47,28,38,30,39,64,60,26,75,56,57,94,79,42,67,26,49,44,70,69,48,34,54,51,20,51,53,53,18,61,78,63,78,42,90,80,53,78,46,62,30,63,42,22,50,41,36,39,74,76,72,50,73,91,68,93,46,73,66,51,56,53,51,21,43,55,47,6,38,54,48,53,74,76,38,55,73,62,55,48,50,27,52,41,46,36,60,47,57,55,36,93,51,21,16,6,49,37,31,39,28,38,52,47,49,63,37,57,49,29,68,49,48,66,54,55,29,17,36,56,51,38,12,63,84,41,19,70,69,26,25,62,86,82,28,48,68,54,17,54,56,38,18,51,51,26,47,50,31,21,35,74,72,65,78,38,53,74,71,54,48,53,56,48,69,73,58,81,85,72,61,43,45,82,72,55,43,55,50,68,44,46,66,47,63,68,59,54,51,49,53,49,50,46,48,39,66,70,64,46,61,46,77,48,80,51,95,92,49,78,73,49,76,41,67,36,44,64,64,50,52,19,32,68,28,40,47,41,72,36,84,51,54,70,66,61,51,51,51,51,53,50,50,50,56,49,50,53,50,49,54,51,50,51,52,55,60,60,57,64,64,70,69,94,53,84,74,73,95,65,80,94,67,89,52,70,70,39,77,40,53,27,30,32,69,48,66,57,90,57,35,35,37,24,31,33,67,79,80,60,51,78,45,74,24,54,47,52,93,89,38,70,67,38,57,49,35,73,74,66,70,59,68,63,68,70,41,78,47,47,30,31,32,37,72,41,80,88,85,87,86,88,75,77,74,68,104,51,43,66,48,48,37,65,53,82,71,83,84,68,92,60,83,90,74,84,81,78,79,76,95,68,78,95,74,81,86,70,78,54,80,76,73,91,71,82,82,77,89,70,86,84,74,84,83,78,88,78,88,87,89,83,87,89,85,81,86,82,90,89,82,89,85,80,88,86,136